Protein AF-A0A2E4QVG2-F1 (afdb_monomer_lite)

Secondary structure (DSSP, 8-state):
-EE-TT--EE-HHHHHHHHHHHHHHHHT--SPEEEE-S-HHHHHHHHHHHHHTT--EEE-S---HHHHHHTT--GGGEEESS-SSSEE--S-S-------S---PPEEEEE--TTSSPEEEEE-HHHHHHHHHHHHHHTTTT-SEEEESS-TTSHHHHIIIIIHHHHTT-EEESSPPSSHHHHHTT--TTEEEEE-HHHHTTPPPGGG--S-TTEEEEE-SSPPPHHHHHHHHHHHSS--EEEEEETTTEEEEEE--SSTTPPBEEPTT-EEEE-TTSEEEEE-GGGS-SSPEEEEEEEEE-TTS-EEEEEESTTEEEETTEEEEHHHHHHHHHTSTTEEEEEEEEEEETTEEEEEEEEEE-HHHHHHHHHHHHHHHHHHHHHHHGGGS-TTTS-SEEEE-SS----TTS---HHHHHHHHHSPPHHHHH--SEEEE-SSEEEEEEE--TTSGGGTTS-TTS----HHHHHHHHHHHHHHHHS---S---EEEEEE-S---TT-EEEEEEEEETTTTEEEEEEEETTEEEEEEEE-

Structure (mmCIF, N/CA/C/O backbone):
data_AF-A0A2E4QVG2-F1
#
_entry.id   AF-A0A2E4QVG2-F1
#
loop_
_atom_site.group_PDB
_atom_site.id
_atom_site.type_symbol
_atom_site.label_atom_id
_atom_site.label_alt_id
_atom_site.label_comp_id
_atom_site.label_asym_id
_atom_site.label_entity_id
_atom_site.label_seq_id
_atom_site.pdbx_PDB_ins_code
_atom_site.Cartn_x
_atom_site.Cartn_y
_atom_site.Cartn_z
_atom_site.occupancy
_atom_site.B_iso_or_equiv
_atom_site.auth_seq_id
_atom_site.auth_comp_id
_atom_site.auth_asym_id
_atom_site.auth_atom_id
_atom_site.pdbx_PDB_model_num
ATOM 1 N N . MET A 1 1 ? 9.774 9.864 -21.551 1.00 88.88 1 MET A N 1
ATOM 2 C CA . MET A 1 1 ? 9.667 11.311 -21.235 1.00 88.88 1 MET A CA 1
ATOM 3 C C . MET A 1 1 ? 8.703 11.429 -20.077 1.00 88.88 1 MET A C 1
ATOM 5 O O . MET A 1 1 ? 7.732 10.680 -20.082 1.00 88.88 1 MET A O 1
ATOM 9 N N . PHE A 1 2 ? 8.990 12.274 -19.090 1.00 97.06 2 PHE A N 1
ATOM 10 C CA . PHE A 1 2 ? 8.072 12.467 -17.965 1.00 97.06 2 PHE A CA 1
ATOM 11 C C . PHE A 1 2 ? 7.276 13.758 -18.144 1.00 97.06 2 PHE A C 1
ATOM 13 O O . PHE A 1 2 ? 7.758 14.671 -18.813 1.00 97.06 2 PHE A O 1
ATOM 20 N N . LEU A 1 3 ? 6.077 13.817 -17.574 1.00 96.19 3 LEU A N 1
ATOM 21 C CA . LEU A 1 3 ? 5.255 15.025 -17.511 1.00 96.19 3 LEU A CA 1
ATOM 22 C C . LEU A 1 3 ? 5.245 15.542 -16.070 1.00 96.19 3 LEU A C 1
ATOM 24 O O . LEU A 1 3 ? 5.004 14.765 -15.142 1.00 96.19 3 LEU A O 1
ATOM 28 N N . SER A 1 4 ? 5.547 16.827 -15.879 1.00 92.75 4 SER A N 1
ATOM 29 C CA . SER A 1 4 ? 5.431 17.490 -14.575 1.00 92.75 4 SER A CA 1
ATOM 30 C C . SER A 1 4 ? 3.961 17.642 -14.155 1.00 92.75 4 SER A C 1
ATOM 32 O O . SER A 1 4 ? 3.047 17.400 -14.942 1.00 92.75 4 SER A O 1
ATOM 34 N N . GLU A 1 5 ? 3.704 18.114 -12.929 1.00 85.00 5 GLU A N 1
ATOM 35 C CA . GLU A 1 5 ? 2.340 18.477 -12.499 1.00 85.00 5 GLU A CA 1
ATOM 36 C C . GLU A 1 5 ? 1.705 19.557 -13.389 1.00 85.00 5 GLU A C 1
ATOM 38 O O . GLU A 1 5 ? 0.498 19.544 -13.615 1.00 85.00 5 GLU A O 1
ATOM 43 N N . SER A 1 6 ? 2.523 20.464 -13.932 1.00 86.19 6 SER A N 1
ATOM 44 C CA . SER A 1 6 ? 2.120 21.492 -14.897 1.00 86.19 6 SER A CA 1
ATOM 45 C C . SER A 1 6 ? 2.011 20.979 -16.340 1.00 86.19 6 SER A C 1
ATOM 47 O O . SER A 1 6 ? 1.779 21.778 -17.241 1.00 86.19 6 SER A O 1
ATOM 49 N N . GLN A 1 7 ? 2.138 19.663 -16.564 1.00 86.31 7 GLN A N 1
ATOM 50 C CA . GLN A 1 7 ? 2.117 19.008 -17.881 1.00 86.31 7 GLN A CA 1
ATOM 51 C C . GLN A 1 7 ? 3.273 19.424 -18.809 1.00 86.31 7 GLN A C 1
ATOM 53 O O . GLN A 1 7 ? 3.227 19.209 -20.021 1.00 86.31 7 GLN A O 1
ATOM 58 N N . ASP A 1 8 ? 4.350 19.968 -18.239 1.00 92.06 8 ASP A N 1
ATOM 59 C CA . ASP A 1 8 ? 5.566 20.287 -18.978 1.00 92.06 8 ASP A CA 1
ATOM 60 C C . ASP A 1 8 ? 6.417 19.030 -19.185 1.00 92.06 8 ASP A C 1
ATOM 62 O O . ASP A 1 8 ? 6.540 18.162 -18.314 1.00 92.06 8 ASP A O 1
ATOM 66 N N . ALA A 1 9 ? 7.050 18.940 -20.353 1.00 95.38 9 ALA A N 1
ATOM 67 C CA . ALA A 1 9 ? 7.892 17.809 -20.705 1.00 95.38 9 ALA A CA 1
ATOM 68 C C . ALA A 1 9 ? 9.241 17.844 -19.967 1.00 95.38 9 ALA A C 1
ATOM 70 O O . ALA A 1 9 ? 10.084 18.708 -20.211 1.00 95.38 9 ALA A O 1
ATOM 71 N N . ILE A 1 10 ? 9.505 16.823 -19.153 1.00 96.88 10 ILE A N 1
ATOM 72 C CA . ILE A 1 10 ? 10.823 16.544 -18.581 1.00 96.88 10 ILE A CA 1
ATOM 73 C C . ILE A 1 10 ? 11.570 15.601 -19.528 1.00 96.88 10 ILE A C 1
ATOM 75 O O . ILE A 1 10 ? 11.258 14.409 -19.678 1.00 96.88 10 ILE A O 1
ATOM 79 N N . THR A 1 11 ? 12.570 16.158 -20.207 1.00 95.06 11 THR A N 1
ATOM 80 C CA . THR A 1 11 ? 13.291 15.471 -21.283 1.00 95.06 11 THR A CA 1
ATOM 81 C C . THR A 1 11 ? 14.444 14.610 -20.764 1.00 95.06 11 THR A C 1
ATOM 83 O O . THR A 1 11 ? 15.005 14.837 -19.692 1.00 95.06 11 THR A O 1
ATOM 86 N N . ALA A 1 12 ? 14.882 13.643 -21.575 1.00 92.44 12 ALA A N 1
ATOM 87 C CA . ALA A 1 12 ? 16.068 12.843 -21.264 1.00 92.44 12 ALA A CA 1
ATOM 88 C C . ALA A 1 12 ? 17.353 13.692 -21.151 1.00 92.44 12 ALA A C 1
ATOM 90 O O . ALA A 1 12 ? 18.283 13.299 -20.450 1.00 92.44 12 ALA A O 1
ATOM 91 N N . ALA A 1 13 ? 17.415 14.849 -21.824 1.00 93.06 13 ALA A N 1
ATOM 92 C CA . ALA A 1 13 ? 18.533 15.783 -21.701 1.00 93.06 13 ALA A CA 1
ATOM 93 C C . ALA A 1 13 ? 18.581 16.421 -20.304 1.00 93.06 13 ALA A C 1
ATOM 95 O O . ALA A 1 13 ? 19.642 16.437 -19.688 1.00 93.06 13 ALA A O 1
ATOM 96 N N . MET A 1 14 ? 17.430 16.844 -19.768 1.00 95.56 14 MET A N 1
ATOM 97 C CA . MET A 1 14 ? 17.328 17.385 -18.405 1.00 95.56 14 MET A CA 1
ATOM 98 C C . MET A 1 14 ? 17.740 16.348 -17.356 1.00 95.56 14 MET A C 1
ATOM 100 O O . MET A 1 14 ? 18.519 16.656 -16.458 1.00 95.56 14 MET A O 1
ATOM 104 N N . ILE A 1 15 ? 17.279 15.100 -17.509 1.00 95.62 15 ILE A N 1
ATOM 105 C CA . ILE A 1 15 ? 17.630 13.985 -16.613 1.00 95.62 15 ILE A CA 1
ATOM 106 C C . ILE A 1 15 ? 19.141 13.713 -16.642 1.00 95.62 15 ILE A C 1
ATOM 108 O O . ILE A 1 15 ? 19.774 13.628 -15.590 1.00 95.62 15 ILE A O 1
ATOM 112 N N . ARG A 1 16 ? 19.747 13.627 -17.836 1.00 94.38 16 ARG A N 1
ATOM 113 C CA . ARG A 1 16 ? 21.203 13.447 -17.981 1.00 94.38 16 ARG A CA 1
ATOM 114 C C . ARG A 1 16 ? 21.994 14.615 -17.399 1.00 94.38 16 ARG A C 1
ATOM 116 O O . ARG A 1 16 ? 23.023 14.388 -16.771 1.00 94.38 16 ARG A O 1
ATOM 123 N N . SER A 1 17 ? 21.509 15.841 -17.568 1.00 95.81 17 SER A N 1
ATOM 124 C CA . SER A 1 17 ? 22.157 17.024 -17.006 1.00 95.81 17 SER A CA 1
ATOM 125 C C . SER A 1 17 ? 22.098 17.043 -15.477 1.00 95.81 17 SER A C 1
ATOM 127 O O . SER A 1 17 ? 23.098 17.350 -14.831 1.00 95.81 17 SER A O 1
ATOM 129 N N . ALA A 1 18 ? 20.966 16.659 -14.879 1.00 96.56 18 ALA A N 1
ATOM 130 C CA . ALA A 1 18 ? 20.853 16.502 -13.429 1.00 96.56 18 ALA A CA 1
ATOM 131 C C . ALA A 1 18 ? 21.803 15.410 -12.900 1.00 96.56 18 ALA A C 1
ATOM 133 O O . ALA A 1 18 ? 22.504 15.637 -11.915 1.00 96.56 18 ALA A O 1
ATOM 134 N N . ALA A 1 19 ? 21.910 14.275 -13.599 1.00 95.56 19 ALA A N 1
ATOM 135 C CA . ALA A 1 19 ? 22.857 13.210 -13.260 1.00 95.56 19 ALA A CA 1
ATOM 136 C C . ALA A 1 19 ? 24.318 13.697 -13.299 1.00 95.56 19 ALA A C 1
ATOM 138 O O . ALA A 1 19 ? 25.074 13.483 -12.355 1.00 95.56 19 ALA A O 1
ATOM 139 N N . ALA A 1 20 ? 24.696 14.423 -14.357 1.00 95.00 20 ALA A N 1
ATOM 140 C CA . ALA A 1 20 ? 26.032 14.999 -14.536 1.00 95.00 20 ALA A CA 1
ATOM 141 C C . ALA A 1 20 ? 26.414 16.020 -13.447 1.00 95.00 20 ALA A C 1
ATOM 143 O O . ALA A 1 20 ? 27.595 16.269 -13.197 1.00 95.00 20 ALA A O 1
ATOM 144 N N . ARG A 1 21 ? 25.418 16.674 -12.837 1.00 94.56 21 ARG A N 1
ATOM 145 C CA . ARG A 1 21 ? 25.629 17.598 -11.717 1.00 94.56 21 ARG A CA 1
ATOM 146 C C . ARG A 1 21 ? 25.816 16.867 -10.394 1.00 94.56 21 ARG A C 1
ATOM 148 O O . ARG A 1 21 ? 26.653 17.310 -9.624 1.00 94.56 21 ARG A O 1
ATOM 155 N N . LEU A 1 22 ? 25.090 15.771 -10.171 1.00 93.38 22 LEU A N 1
ATOM 156 C CA . LEU A 1 22 ? 25.204 14.959 -8.957 1.00 93.38 22 LEU A CA 1
ATOM 157 C C . LEU A 1 22 ? 26.510 14.154 -8.906 1.00 93.38 22 LEU A C 1
ATOM 159 O O . LEU A 1 22 ? 27.067 13.957 -7.831 1.00 93.38 22 LEU A O 1
ATOM 163 N N . LEU A 1 23 ? 26.989 13.677 -10.059 1.00 92.50 23 LEU A N 1
ATOM 164 C CA . LEU A 1 23 ? 28.093 12.719 -10.145 1.00 92.50 23 LEU A CA 1
ATOM 165 C C . LEU A 1 23 ? 29.357 13.112 -9.338 1.00 92.50 23 LEU A C 1
ATOM 167 O O . LEU A 1 23 ? 29.797 12.291 -8.531 1.00 92.50 23 LEU A O 1
ATOM 171 N N . PRO A 1 24 ? 29.898 14.347 -9.431 1.00 90.44 24 PRO A N 1
ATOM 172 C CA . PRO A 1 24 ? 31.103 14.728 -8.684 1.00 90.44 24 PRO A CA 1
ATOM 173 C C . PRO A 1 24 ? 30.949 14.641 -7.157 1.00 90.44 24 PRO A C 1
ATOM 175 O O . PRO A 1 24 ? 31.925 14.385 -6.450 1.00 90.44 24 PRO A O 1
ATOM 178 N N . ASP A 1 25 ? 29.729 14.832 -6.646 1.00 87.50 25 ASP A N 1
ATOM 179 C CA . ASP A 1 25 ? 29.447 14.841 -5.208 1.00 87.50 25 ASP A CA 1
ATOM 180 C C . ASP A 1 25 ? 29.377 13.418 -4.627 1.00 87.50 25 ASP A C 1
ATOM 182 O O . ASP A 1 25 ? 29.633 13.204 -3.438 1.00 87.50 25 ASP A O 1
ATOM 186 N N . ILE A 1 26 ? 29.058 12.428 -5.469 1.00 88.12 26 ILE A N 1
ATOM 187 C CA . ILE A 1 26 ? 28.890 11.023 -5.073 1.00 88.12 26 ILE A CA 1
ATOM 188 C C . ILE A 1 26 ? 30.086 10.134 -5.447 1.00 88.12 26 ILE A C 1
ATOM 190 O O . ILE A 1 26 ? 30.259 9.090 -4.814 1.00 88.12 26 ILE A O 1
ATOM 194 N N . GLU A 1 27 ? 30.925 10.536 -6.409 1.00 78.69 27 GLU A N 1
ATOM 195 C CA . GLU A 1 27 ? 32.143 9.811 -6.822 1.00 78.69 27 GLU A CA 1
ATOM 196 C C . GLU A 1 27 ? 33.178 9.690 -5.693 1.00 78.69 27 GLU A C 1
ATOM 198 O O . GLU A 1 27 ? 33.904 8.704 -5.608 1.00 78.69 27 GLU A O 1
ATOM 203 N N . CYS A 1 28 ? 33.232 10.662 -4.779 1.00 66.94 28 CYS A N 1
ATOM 204 C CA . CYS A 1 28 ? 34.187 10.652 -3.666 1.00 66.94 28 CYS A CA 1
ATOM 205 C C . CYS A 1 28 ? 33.817 9.675 -2.527 1.00 66.94 28 CYS A C 1
ATOM 207 O O . CYS A 1 28 ? 34.554 9.575 -1.543 1.00 66.94 28 CYS A O 1
ATOM 209 N N . GLY A 1 29 ? 32.663 9.000 -2.598 1.00 66.12 29 GLY A N 1
ATOM 210 C CA . GLY A 1 29 ? 32.140 8.147 -1.528 1.00 66.12 29 GLY A CA 1
ATOM 211 C C . GLY A 1 29 ? 32.249 6.650 -1.827 1.00 66.12 29 GLY A C 1
ATOM 212 O O . GLY A 1 29 ? 31.946 6.212 -2.930 1.00 66.12 29 GLY A O 1
ATOM 213 N N . ALA A 1 30 ? 32.615 5.850 -0.821 1.00 71.88 30 ALA A N 1
ATOM 214 C CA . ALA A 1 30 ? 32.569 4.388 -0.894 1.00 71.88 30 ALA A CA 1
ATOM 215 C C . ALA A 1 30 ? 31.212 3.843 -0.404 1.00 71.88 30 ALA A C 1
ATOM 217 O O . ALA A 1 30 ? 30.642 4.365 0.554 1.00 71.88 30 ALA A O 1
ATOM 218 N N . GLY A 1 31 ? 30.735 2.754 -1.013 1.00 87.31 31 GLY A N 1
ATOM 219 C CA . GLY A 1 31 ? 29.554 2.008 -0.563 1.00 87.31 31 GLY A CA 1
ATOM 220 C C . GLY A 1 31 ? 28.246 2.393 -1.259 1.00 87.31 31 GLY A C 1
ATOM 221 O O . GLY A 1 31 ? 28.239 2.949 -2.353 1.00 87.31 31 GLY A O 1
ATOM 222 N N . GLU A 1 32 ? 27.122 2.073 -0.629 1.00 92.81 32 GLU A N 1
ATOM 223 C CA . GLU A 1 32 ? 25.780 2.266 -1.192 1.00 92.81 32 GLU A CA 1
ATOM 224 C C . GLU A 1 32 ? 25.377 3.746 -1.255 1.00 92.81 32 GLU A C 1
ATOM 226 O O . GLU A 1 32 ? 25.817 4.555 -0.436 1.00 92.81 32 GLU A O 1
ATOM 231 N N . LEU A 1 33 ? 24.527 4.099 -2.219 1.00 94.69 33 LEU A N 1
ATOM 232 C CA . LEU A 1 33 ? 23.813 5.374 -2.261 1.00 94.69 33 LEU A CA 1
ATOM 233 C C . LEU A 1 33 ? 22.369 5.153 -1.838 1.00 94.69 33 LEU A C 1
ATOM 235 O O . LEU A 1 33 ? 21.688 4.295 -2.381 1.00 94.69 33 LEU A O 1
ATOM 239 N N . TYR A 1 34 ? 21.881 5.948 -0.899 1.00 93.38 34 TYR A N 1
ATOM 240 C CA . TYR A 1 34 ? 20.520 5.868 -0.390 1.00 93.38 34 TYR A CA 1
ATOM 241 C C . TYR A 1 34 ? 19.687 6.973 -1.016 1.00 93.38 34 TYR A C 1
ATOM 243 O O . TYR A 1 34 ? 20.049 8.144 -0.930 1.00 93.38 34 TYR A O 1
ATOM 251 N N . ILE A 1 35 ? 18.556 6.623 -1.619 1.00 94.69 35 ILE A N 1
ATOM 252 C CA . ILE A 1 35 ? 17.740 7.581 -2.356 1.00 94.69 35 ILE A CA 1
ATOM 253 C C . ILE A 1 35 ? 16.306 7.630 -1.857 1.00 94.69 35 ILE A C 1
ATOM 255 O O . ILE A 1 35 ? 15.655 6.605 -1.651 1.00 94.69 35 ILE A O 1
ATOM 259 N N . PHE A 1 36 ? 15.794 8.850 -1.735 1.00 90.56 36 PHE A N 1
ATOM 260 C CA . PHE A 1 36 ? 14.367 9.115 -1.661 1.00 90.56 36 PHE A CA 1
ATOM 261 C C . PHE A 1 36 ? 14.035 10.342 -2.507 1.00 90.56 36 PHE A C 1
ATOM 263 O O . PHE A 1 36 ? 14.354 11.462 -2.108 1.00 90.56 36 PHE A O 1
ATOM 270 N N . THR A 1 37 ? 13.368 10.139 -3.645 1.00 94.50 37 THR A N 1
ATOM 271 C CA . THR A 1 37 ? 12.838 11.241 -4.458 1.00 94.50 37 THR A CA 1
ATOM 272 C C . THR A 1 37 ? 11.327 11.165 -4.609 1.00 94.50 37 THR A C 1
ATOM 274 O O . THR A 1 37 ? 10.760 10.074 -4.666 1.00 94.50 37 THR A O 1
ATOM 277 N N . ARG A 1 38 ? 10.651 12.307 -4.720 1.00 91.19 38 ARG A N 1
ATOM 278 C CA . ARG A 1 38 ? 9.254 12.347 -5.171 1.00 91.19 38 ARG A CA 1
ATOM 279 C C . ARG A 1 38 ? 9.163 12.260 -6.691 1.00 91.19 38 ARG A C 1
ATOM 281 O O . ARG A 1 38 ? 8.303 11.539 -7.191 1.00 91.19 38 ARG A O 1
ATOM 288 N N . SER A 1 39 ? 10.075 12.925 -7.395 1.00 96.44 39 SER A N 1
ATOM 289 C CA . SER A 1 39 ? 10.205 12.875 -8.851 1.00 96.44 39 SER A CA 1
ATOM 290 C C . SER A 1 39 ? 10.789 11.539 -9.312 1.00 96.44 39 SER A C 1
ATOM 292 O O . SER A 1 39 ? 11.883 11.129 -8.896 1.00 96.44 39 SER A O 1
ATOM 294 N N . ALA A 1 40 ? 10.060 10.856 -10.195 1.00 96.81 40 ALA A N 1
ATOM 295 C CA . ALA A 1 40 ? 10.527 9.655 -10.876 1.00 96.81 40 ALA A CA 1
ATOM 296 C C . ALA A 1 40 ? 11.643 9.982 -11.888 1.00 96.81 40 ALA A C 1
ATOM 298 O O . ALA A 1 40 ? 12.583 9.207 -12.068 1.00 96.81 40 ALA A O 1
ATOM 299 N N . ALA A 1 41 ? 11.593 11.159 -12.508 1.00 97.69 41 ALA A N 1
ATOM 300 C CA . ALA A 1 41 ? 12.613 11.647 -13.421 1.00 97.69 41 ALA A CA 1
ATOM 301 C C . ALA A 1 41 ? 13.925 11.998 -12.698 1.00 97.69 41 ALA A C 1
ATOM 303 O O . ALA A 1 41 ? 15.003 11.677 -13.206 1.00 97.69 41 ALA A O 1
ATOM 304 N N . LEU A 1 42 ? 13.869 12.585 -11.495 1.00 97.50 42 LEU A N 1
ATOM 305 C CA . LEU A 1 42 ? 15.068 12.784 -10.670 1.00 97.50 42 LEU A CA 1
ATOM 306 C C . LEU A 1 42 ? 15.587 11.461 -10.090 1.00 97.50 42 LEU A C 1
ATOM 308 O O . LEU A 1 42 ? 16.799 11.288 -9.993 1.00 97.50 42 LEU A O 1
ATOM 312 N N . PHE A 1 43 ? 14.722 10.478 -9.811 1.00 97.00 43 PHE A N 1
ATOM 313 C CA . PHE A 1 43 ? 15.189 9.112 -9.540 1.00 97.00 43 PHE A CA 1
ATOM 314 C C . PHE A 1 43 ? 16.030 8.569 -10.706 1.00 97.00 43 PHE A C 1
ATOM 316 O O . PHE A 1 43 ? 17.130 8.070 -10.475 1.00 97.00 43 PHE A O 1
ATOM 323 N N . CYS A 1 44 ? 15.575 8.730 -11.956 1.00 96.56 44 CYS A N 1
ATOM 324 C CA . CYS A 1 44 ? 16.360 8.334 -13.129 1.00 96.56 44 CYS A CA 1
ATOM 325 C C . CYS A 1 44 ? 17.714 9.054 -13.175 1.00 96.56 44 CYS A C 1
ATOM 327 O O . CYS A 1 44 ? 18.726 8.425 -13.466 1.00 96.56 44 CYS A O 1
ATOM 329 N N . ALA A 1 45 ? 17.762 10.353 -12.862 1.00 96.25 45 ALA A N 1
ATOM 330 C CA . ALA A 1 45 ? 19.016 11.105 -12.834 1.00 96.25 45 ALA A CA 1
ATOM 331 C C . ALA A 1 45 ? 19.998 10.540 -11.794 1.00 96.25 45 ALA A C 1
ATOM 333 O O . ALA A 1 45 ? 21.166 10.302 -12.103 1.00 96.25 45 ALA A O 1
ATOM 334 N N . ALA A 1 46 ? 19.517 10.261 -10.583 1.00 95.75 46 ALA A N 1
ATOM 335 C CA . ALA A 1 46 ? 20.332 9.653 -9.542 1.00 95.75 46 ALA A CA 1
ATOM 336 C C . ALA A 1 46 ? 20.794 8.2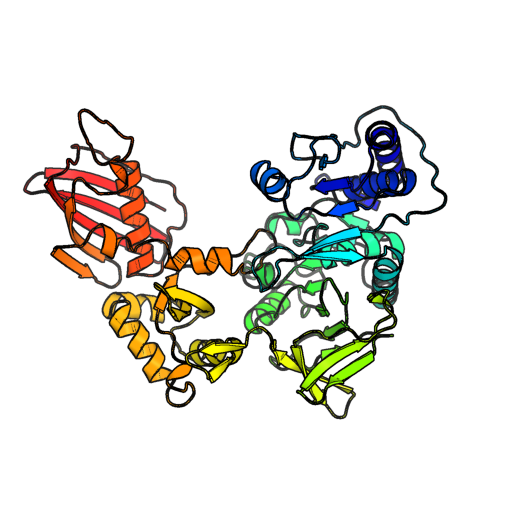39 -9.905 1.00 95.75 46 ALA A C 1
ATOM 338 O O . ALA A 1 46 ? 21.930 7.881 -9.622 1.00 95.75 46 ALA A O 1
ATOM 339 N N . TYR A 1 47 ? 19.947 7.453 -10.568 1.00 95.62 47 TYR A N 1
ATOM 340 C CA . TYR A 1 47 ? 20.297 6.119 -11.040 1.00 95.62 47 TYR A CA 1
ATOM 341 C C . TYR A 1 47 ? 21.396 6.133 -12.112 1.00 95.62 47 TYR A C 1
ATOM 343 O O . TYR A 1 47 ? 22.332 5.335 -12.042 1.00 95.62 47 TYR A O 1
ATOM 351 N N . LEU A 1 48 ? 21.346 7.078 -13.057 1.00 95.19 48 LEU A N 1
ATOM 352 C CA . LEU A 1 48 ? 22.415 7.266 -14.044 1.00 95.19 48 LEU A CA 1
ATOM 353 C C . LEU A 1 48 ? 23.728 7.691 -13.374 1.00 95.19 48 LEU A C 1
ATOM 355 O O . LEU A 1 48 ? 24.787 7.182 -13.729 1.00 95.19 48 LEU A O 1
ATOM 359 N N . ALA A 1 49 ? 23.662 8.594 -12.392 1.00 94.12 49 ALA A N 1
ATOM 360 C CA . ALA A 1 49 ? 24.837 9.038 -11.647 1.00 94.12 49 ALA A CA 1
ATOM 361 C C . ALA A 1 49 ? 25.426 7.904 -10.783 1.00 94.12 49 ALA A C 1
ATOM 363 O O . ALA A 1 49 ? 26.635 7.699 -10.779 1.00 94.12 49 ALA A O 1
ATOM 364 N N . ALA A 1 50 ? 24.581 7.118 -10.112 1.00 93.81 50 ALA A N 1
ATOM 365 C CA . ALA A 1 50 ? 24.993 5.943 -9.345 1.00 93.81 50 ALA A CA 1
ATOM 366 C C . ALA A 1 50 ? 25.635 4.870 -10.236 1.00 93.81 50 ALA A C 1
ATOM 368 O O . ALA A 1 50 ? 26.643 4.287 -9.853 1.00 93.81 50 ALA A O 1
ATOM 369 N N . SER A 1 51 ? 25.098 4.665 -11.444 1.00 92.81 51 SER A N 1
ATOM 370 C CA . SER A 1 51 ? 25.681 3.757 -12.441 1.00 92.81 51 SER A CA 1
ATOM 371 C C . SER A 1 51 ? 27.043 4.240 -12.932 1.00 92.81 51 SER A C 1
ATOM 373 O O . SER A 1 51 ? 27.972 3.447 -13.008 1.00 92.81 51 SER A O 1
ATOM 375 N N . ALA A 1 52 ? 27.192 5.539 -13.208 1.00 92.00 52 ALA A N 1
ATOM 376 C CA . ALA A 1 52 ? 28.481 6.119 -13.588 1.00 92.00 52 ALA A CA 1
ATOM 377 C C . ALA A 1 52 ? 29.532 6.013 -12.468 1.00 92.00 52 ALA A C 1
ATOM 379 O O . ALA A 1 52 ? 30.715 5.856 -12.754 1.00 92.00 52 ALA A O 1
ATOM 380 N N . ALA A 1 53 ? 29.097 6.073 -11.207 1.00 90.69 53 ALA A N 1
ATOM 381 C CA . ALA A 1 53 ? 29.954 5.925 -10.034 1.00 90.69 53 ALA A CA 1
ATOM 382 C C . ALA A 1 53 ? 30.175 4.460 -9.596 1.00 90.69 53 ALA A C 1
ATOM 384 O O . ALA A 1 53 ? 30.886 4.242 -8.618 1.00 90.69 53 ALA A O 1
ATOM 385 N N . ASP A 1 54 ? 29.557 3.478 -10.265 1.00 89.69 54 ASP A N 1
ATOM 386 C CA . ASP A 1 54 ? 29.553 2.054 -9.883 1.00 89.69 54 ASP A CA 1
ATOM 387 C C . ASP A 1 54 ? 29.119 1.811 -8.419 1.00 89.69 54 ASP A C 1
ATOM 389 O O . ASP A 1 54 ? 29.737 1.073 -7.648 1.00 89.69 54 ASP A O 1
ATOM 393 N N . ARG A 1 55 ? 28.045 2.491 -7.994 1.00 91.50 55 ARG A N 1
ATOM 394 C CA . ARG A 1 55 ? 27.503 2.399 -6.628 1.00 91.50 55 ARG A CA 1
ATOM 395 C C . ARG A 1 55 ? 26.092 1.804 -6.638 1.00 91.50 55 ARG A C 1
ATOM 397 O O . ARG A 1 55 ? 25.226 2.341 -7.330 1.00 91.50 55 ARG A O 1
ATOM 404 N N . PRO A 1 56 ? 25.803 0.764 -5.828 1.00 93.81 56 PRO A N 1
ATOM 405 C CA . PRO A 1 56 ? 24.440 0.276 -5.646 1.00 93.81 56 PRO A CA 1
ATOM 406 C C . PRO A 1 56 ? 23.517 1.380 -5.128 1.00 93.81 56 PRO A C 1
ATOM 408 O O . PRO A 1 56 ? 23.891 2.146 -4.233 1.00 93.81 56 PRO A O 1
ATOM 411 N N . LEU A 1 57 ? 22.299 1.429 -5.660 1.00 95.44 57 LEU A N 1
ATOM 412 C CA . LEU A 1 57 ? 21.291 2.416 -5.307 1.00 95.44 57 LEU A CA 1
ATOM 413 C C . LEU A 1 57 ? 20.205 1.778 -4.438 1.00 95.44 57 LEU A C 1
ATOM 415 O O . LEU A 1 57 ? 19.442 0.918 -4.875 1.00 95.44 57 LEU A O 1
ATOM 419 N N . VAL A 1 58 ? 20.117 2.228 -3.194 1.00 93.38 58 VAL A N 1
ATOM 420 C CA . VAL A 1 58 ? 19.183 1.757 -2.177 1.00 93.38 58 VAL A CA 1
ATOM 421 C C . VAL A 1 58 ? 17.958 2.661 -2.137 1.00 93.38 58 VAL A C 1
ATOM 423 O O 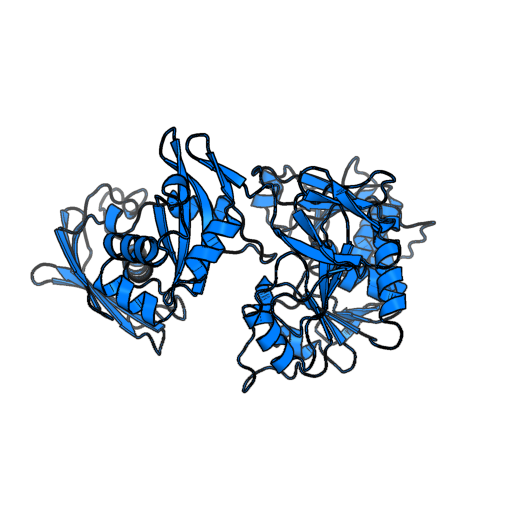. VAL A 1 58 ? 18.026 3.813 -1.709 1.00 93.38 58 VAL A O 1
ATOM 426 N N . LEU A 1 59 ? 16.811 2.126 -2.550 1.00 90.00 59 LEU A N 1
ATOM 427 C CA . LEU A 1 59 ? 15.543 2.842 -2.599 1.00 90.00 59 LEU A CA 1
ATOM 428 C C . LEU A 1 59 ? 14.906 2.848 -1.210 1.00 90.00 59 LEU A C 1
ATOM 430 O O . LEU A 1 59 ? 14.375 1.836 -0.742 1.00 90.00 59 LEU A O 1
ATOM 434 N N . LEU A 1 60 ? 14.936 4.004 -0.551 1.00 83.69 60 LEU A N 1
ATOM 435 C CA . LEU A 1 60 ? 14.286 4.182 0.739 1.00 83.69 60 LEU A CA 1
ATOM 436 C C . LEU A 1 60 ? 12.769 4.334 0.546 1.00 83.69 60 LEU A C 1
ATOM 438 O O . LEU A 1 60 ? 12.338 5.108 -0.307 1.00 83.69 60 LEU A O 1
ATOM 442 N N . PRO A 1 61 ? 11.931 3.663 1.356 1.00 70.06 61 PRO A N 1
ATOM 443 C CA . PRO A 1 61 ? 10.476 3.810 1.281 1.00 70.06 61 PRO A CA 1
ATOM 444 C C . PRO A 1 61 ? 9.989 5.176 1.787 1.00 70.06 61 PRO A C 1
ATOM 446 O O . PRO A 1 61 ? 8.887 5.599 1.444 1.00 70.06 61 PRO A O 1
ATOM 449 N N . GLN A 1 62 ? 10.795 5.854 2.608 1.00 73.25 62 GLN A N 1
ATOM 450 C CA . GLN A 1 62 ? 10.558 7.207 3.099 1.00 73.25 62 GLN A CA 1
ATOM 451 C C . GLN A 1 62 ? 11.883 7.929 3.349 1.00 73.25 62 GLN A C 1
ATOM 453 O O . GLN A 1 62 ? 12.898 7.297 3.641 1.00 73.25 62 GLN A O 1
ATOM 458 N N . GLY A 1 63 ? 11.855 9.257 3.263 1.00 69.81 63 GLY A N 1
ATOM 459 C CA . GLY A 1 63 ? 13.038 10.093 3.422 1.00 69.81 63 GLY A CA 1
ATOM 460 C C . GLY A 1 63 ? 13.219 10.718 4.803 1.00 69.81 63 GLY A C 1
ATOM 461 O O . GLY A 1 63 ? 14.160 11.480 4.943 1.00 69.81 63 GLY A O 1
ATOM 462 N N . SER A 1 64 ? 12.367 10.470 5.804 1.00 73.44 64 SER A N 1
ATOM 463 C CA . SER A 1 64 ? 12.410 11.212 7.079 1.00 73.44 64 SER A CA 1
ATOM 464 C C . SER A 1 64 ? 13.723 11.026 7.855 1.00 73.44 64 SER A C 1
ATOM 466 O O . SER A 1 64 ? 14.352 9.967 7.807 1.00 73.44 64 SER A O 1
ATOM 468 N N . ALA A 1 65 ? 14.135 12.053 8.607 1.00 76.06 65 ALA A N 1
ATOM 469 C CA . ALA A 1 65 ? 15.369 12.015 9.397 1.00 76.06 65 ALA A CA 1
ATOM 470 C C . ALA A 1 65 ? 15.389 10.859 10.416 1.00 76.06 65 ALA A C 1
ATOM 472 O O . ALA A 1 65 ? 16.401 10.166 10.520 1.00 76.06 65 ALA A O 1
ATOM 473 N N . ASP A 1 66 ? 14.265 10.606 11.092 1.00 67.31 66 ASP A N 1
ATOM 474 C CA . ASP A 1 66 ? 14.128 9.515 12.066 1.00 67.31 66 ASP A CA 1
ATOM 475 C C . ASP A 1 66 ? 14.320 8.142 11.418 1.00 67.31 66 ASP A C 1
ATOM 477 O O . ASP A 1 66 ? 15.042 7.296 11.942 1.00 67.31 66 ASP A O 1
ATOM 481 N N . PHE A 1 67 ? 13.728 7.929 10.240 1.00 67.44 67 PHE A N 1
ATOM 482 C CA . PHE A 1 67 ? 13.879 6.672 9.515 1.00 67.44 67 PHE A CA 1
ATOM 483 C C . PHE A 1 67 ? 15.313 6.465 9.034 1.00 67.44 67 PHE A C 1
ATOM 485 O O . PHE A 1 67 ? 15.863 5.375 9.164 1.00 67.44 67 PHE A O 1
ATOM 492 N N . ARG A 1 68 ? 15.951 7.518 8.512 1.00 82.44 68 ARG A N 1
ATOM 493 C CA . ARG A 1 68 ? 17.362 7.465 8.110 1.00 82.44 68 ARG A CA 1
ATOM 494 C C . ARG A 1 68 ? 18.268 7.136 9.295 1.00 82.44 68 ARG A C 1
ATOM 496 O O . ARG A 1 68 ? 19.187 6.338 9.133 1.00 82.44 68 ARG A O 1
ATOM 503 N N . ALA A 1 69 ? 17.992 7.696 10.473 1.00 76.69 69 ALA A N 1
ATOM 504 C 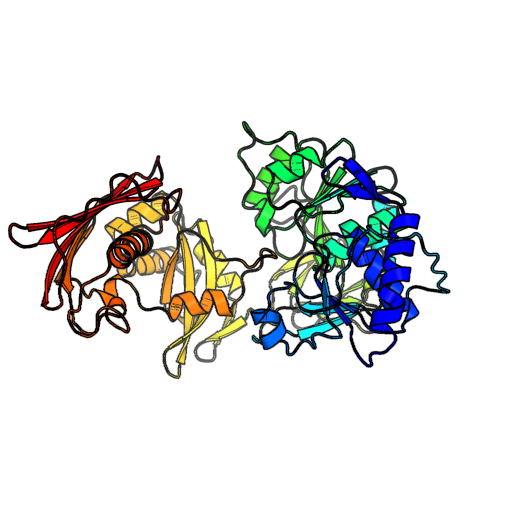CA . ALA A 1 69 ? 18.717 7.370 11.697 1.00 76.69 69 ALA A CA 1
ATOM 505 C C . ALA A 1 69 ? 18.497 5.905 12.120 1.00 76.69 69 ALA A C 1
ATOM 507 O O . ALA A 1 69 ? 19.468 5.216 12.420 1.00 76.69 69 ALA A O 1
ATOM 508 N N . GLU A 1 70 ? 17.258 5.398 12.069 1.00 69.19 70 GLU A N 1
ATOM 509 C CA . GLU A 1 70 ? 16.936 3.987 12.359 1.00 69.19 70 GLU A CA 1
ATOM 510 C C . GLU A 1 70 ? 17.670 3.022 11.412 1.00 69.19 70 GLU A C 1
ATOM 512 O O . GLU A 1 70 ? 18.142 1.969 11.838 1.00 69.19 70 GLU A O 1
ATOM 517 N N . GLN A 1 71 ? 17.805 3.395 10.136 1.00 73.06 71 GLN A N 1
ATOM 518 C CA . GLN A 1 71 ? 18.500 2.603 9.116 1.00 73.06 71 GLN A CA 1
ATOM 519 C C . GLN A 1 71 ? 20.012 2.891 9.027 1.00 73.06 71 GLN A C 1
ATOM 521 O O . GLN A 1 71 ? 20.682 2.319 8.172 1.00 73.06 71 GLN A O 1
ATOM 526 N N . ASN A 1 72 ? 20.567 3.741 9.902 1.00 85.25 72 ASN A N 1
ATOM 527 C CA . ASN A 1 72 ? 21.978 4.160 9.900 1.00 85.25 72 ASN A CA 1
ATOM 528 C C . ASN A 1 72 ? 22.469 4.714 8.546 1.00 85.25 72 ASN A C 1
ATOM 530 O O . ASN A 1 72 ? 23.602 4.460 8.137 1.00 85.25 72 ASN A O 1
ATOM 534 N N . VAL A 1 73 ? 21.625 5.475 7.846 1.00 84.88 73 VAL A N 1
ATOM 535 C CA . VAL A 1 73 ? 21.950 6.048 6.531 1.00 84.88 73 VAL A CA 1
ATOM 536 C C . VAL A 1 73 ? 22.976 7.182 6.679 1.00 84.88 73 VAL A C 1
ATOM 538 O O . VAL A 1 73 ? 22.674 8.186 7.334 1.00 84.88 73 VAL A O 1
ATOM 541 N N . PRO A 1 74 ? 24.164 7.093 6.048 1.00 88.69 74 PRO A N 1
ATOM 542 C CA . PRO A 1 74 ? 25.156 8.165 6.089 1.00 88.69 74 PRO A CA 1
ATOM 543 C C . PRO A 1 74 ? 24.685 9.406 5.322 1.00 88.69 74 PRO A C 1
ATOM 545 O O . PRO A 1 74 ? 24.274 9.311 4.166 1.00 88.69 74 PRO A O 1
ATOM 548 N N . ALA A 1 75 ? 24.813 10.590 5.929 1.00 84.50 75 ALA A N 1
ATOM 549 C CA . ALA A 1 75 ? 24.388 11.855 5.316 1.00 84.50 75 ALA A CA 1
ATOM 550 C C . ALA A 1 75 ? 25.067 12.126 3.958 1.00 84.50 75 ALA A C 1
ATOM 552 O O . ALA A 1 75 ? 24.420 12.549 3.007 1.00 84.50 75 ALA A O 1
ATOM 553 N N . ASN A 1 76 ? 26.360 11.808 3.830 1.00 87.94 76 ASN A N 1
ATOM 554 C CA . ASN A 1 76 ? 27.133 11.970 2.590 1.00 87.94 76 ASN A CA 1
ATOM 555 C C . ASN A 1 76 ? 26.796 10.944 1.490 1.00 87.94 76 ASN A C 1
ATOM 557 O O . ASN A 1 76 ? 27.390 10.987 0.415 1.00 87.94 76 ASN A O 1
ATOM 561 N N . SER A 1 77 ? 25.900 9.997 1.766 1.00 90.62 77 SER A N 1
ATOM 562 C CA . SER A 1 77 ? 25.454 8.973 0.817 1.00 90.62 77 SER A CA 1
ATOM 563 C C . SER A 1 77 ? 23.944 9.013 0.593 1.00 90.62 77 SER A C 1
ATOM 565 O O . SER A 1 77 ? 23.417 8.143 -0.092 1.00 90.62 77 SER A O 1
ATOM 567 N N . PHE A 1 78 ? 23.244 10.004 1.153 1.00 93.31 78 PHE A N 1
ATOM 568 C CA . PHE A 1 78 ? 21.813 10.203 0.949 1.00 93.31 78 PHE A CA 1
ATOM 569 C C . PHE A 1 78 ? 21.557 11.199 -0.188 1.00 93.31 78 PHE A C 1
ATOM 571 O O . PHE A 1 78 ? 22.211 12.236 -0.248 1.00 93.31 78 PHE A O 1
ATOM 578 N N . VAL A 1 79 ? 20.600 10.897 -1.066 1.00 94.88 79 VAL A N 1
ATOM 579 C CA . VAL A 1 79 ? 20.190 11.730 -2.206 1.00 94.88 79 VAL A CA 1
ATOM 580 C C . VAL A 1 79 ? 18.678 11.967 -2.150 1.00 94.88 79 VAL A C 1
ATOM 582 O O . VAL A 1 79 ? 17.903 11.015 -2.006 1.00 94.88 79 VAL A O 1
ATOM 585 N N . SER A 1 80 ? 18.241 13.223 -2.282 1.00 94.38 80 SER A N 1
ATOM 586 C CA . SER A 1 80 ? 16.815 13.576 -2.277 1.00 94.38 80 SER A CA 1
ATOM 587 C C . SER A 1 80 ? 16.496 14.851 -3.060 1.00 94.38 80 SER A C 1
ATOM 589 O O . SER A 1 80 ? 17.348 15.715 -3.231 1.00 94.38 80 SER A O 1
ATOM 591 N N . ASP A 1 81 ? 15.246 14.971 -3.507 1.00 93.38 81 ASP A N 1
ATOM 592 C CA . ASP A 1 81 ? 14.627 16.177 -4.083 1.00 93.38 81 ASP A CA 1
ATOM 593 C C . ASP A 1 81 ? 13.569 16.798 -3.145 1.00 93.38 81 ASP A C 1
ATOM 595 O O . ASP A 1 81 ? 12.841 17.713 -3.527 1.00 93.38 81 ASP A O 1
ATOM 599 N N . HIS A 1 82 ? 13.427 16.251 -1.934 1.00 85.00 82 HIS A N 1
ATOM 600 C CA . HIS A 1 82 ? 12.339 16.584 -1.018 1.00 85.00 82 HIS A CA 1
ATOM 601 C C . HIS A 1 82 ? 12.819 16.815 0.417 1.00 85.00 82 HIS A C 1
ATOM 603 O O . HIS A 1 82 ? 12.338 17.723 1.089 1.00 85.00 82 HIS A O 1
ATOM 609 N N . GLU A 1 83 ? 13.758 16.000 0.903 1.00 78.00 83 GLU A N 1
ATOM 610 C CA . GLU A 1 83 ? 14.226 16.038 2.290 1.00 78.00 83 GLU A CA 1
ATOM 611 C C . GLU A 1 83 ? 15.672 16.526 2.380 1.00 78.00 83 GLU A C 1
ATOM 613 O O . GLU A 1 83 ? 16.569 15.978 1.740 1.00 78.00 83 GLU A O 1
ATOM 618 N N . ASN A 1 84 ? 15.930 17.495 3.258 1.00 75.56 84 ASN A N 1
ATOM 619 C CA . ASN A 1 84 ? 17.294 17.923 3.559 1.00 75.56 84 ASN A CA 1
ATOM 620 C C . ASN A 1 84 ? 18.027 16.877 4.423 1.00 75.56 84 ASN A C 1
ATOM 622 O O . ASN A 1 84 ? 17.434 16.190 5.266 1.00 75.56 84 ASN A O 1
ATOM 626 N N . GLY A 1 85 ? 19.347 16.777 4.242 1.00 76.56 85 GLY A N 1
ATOM 627 C CA . GLY A 1 85 ? 20.205 15.873 5.023 1.00 76.56 85 GLY A CA 1
ATOM 628 C C . GLY A 1 85 ? 21.228 15.069 4.221 1.00 76.56 85 GLY A C 1
ATOM 629 O O . GLY A 1 85 ? 21.830 14.157 4.781 1.00 76.56 85 GLY A O 1
ATOM 630 N N . GLY A 1 86 ? 21.411 15.393 2.942 1.00 86.88 86 GLY A N 1
ATOM 631 C CA . GLY A 1 86 ? 22.408 14.802 2.057 1.00 86.88 86 GLY A CA 1
ATOM 632 C C . GLY A 1 86 ? 22.542 15.621 0.776 1.00 86.88 86 GLY A C 1
ATOM 633 O O . GLY A 1 86 ? 22.385 16.843 0.807 1.00 86.88 86 GLY A O 1
ATOM 634 N N . HIS A 1 87 ? 22.800 14.948 -0.339 1.00 91.38 87 HIS A N 1
ATOM 635 C CA . HIS A 1 87 ? 22.888 15.550 -1.667 1.00 91.38 87 HIS A CA 1
ATOM 636 C C . HIS A 1 87 ? 21.503 15.937 -2.185 1.00 91.38 87 HIS A C 1
ATOM 638 O O . HIS A 1 87 ? 20.579 15.118 -2.197 1.00 91.38 87 HIS A O 1
ATOM 644 N N . TRP A 1 88 ? 21.368 17.186 -2.626 1.00 93.19 88 TRP A N 1
ATOM 645 C CA . TRP A 1 88 ? 20.123 17.714 -3.174 1.00 93.19 88 TRP A CA 1
ATOM 646 C C . TRP A 1 88 ? 20.075 17.543 -4.690 1.00 93.19 88 TRP A C 1
ATOM 648 O O . TRP A 1 88 ? 21.027 17.890 -5.389 1.00 93.19 88 TRP A O 1
ATOM 658 N N . LEU A 1 89 ? 18.952 17.050 -5.205 1.00 93.44 89 LEU A N 1
ATOM 659 C CA . LEU A 1 89 ? 18.762 16.790 -6.625 1.00 93.44 89 LEU A CA 1
ATOM 660 C C . LEU A 1 89 ? 17.691 17.714 -7.214 1.00 93.44 89 LEU A C 1
ATOM 662 O O . LEU A 1 89 ? 16.588 17.818 -6.687 1.00 93.44 89 LEU A O 1
ATOM 666 N N . THR A 1 90 ? 18.017 18.390 -8.319 1.00 94.12 90 THR A N 1
ATOM 667 C CA . THR A 1 90 ? 17.107 19.304 -9.030 1.00 94.12 90 THR A CA 1
ATOM 668 C C . THR A 1 90 ? 17.416 19.355 -10.532 1.00 94.12 90 THR A C 1
ATOM 670 O O . THR A 1 90 ? 18.540 19.079 -10.978 1.00 94.12 90 THR A O 1
ATOM 673 N N . PHE A 1 91 ? 16.415 19.737 -11.326 1.00 92.25 91 PHE A N 1
ATOM 674 C CA . PHE A 1 91 ? 16.595 20.073 -12.739 1.00 92.25 91 PHE A CA 1
ATOM 675 C C . PHE A 1 91 ? 17.270 21.430 -12.949 1.00 92.25 91 PHE A C 1
ATOM 677 O O . PHE A 1 91 ? 17.877 21.628 -14.004 1.00 92.25 91 PHE A O 1
ATOM 684 N N . ASP A 1 92 ? 17.248 22.309 -11.947 1.00 88.31 92 ASP A N 1
ATOM 685 C CA . ASP A 1 92 ? 17.882 23.621 -12.018 1.00 88.31 92 ASP A CA 1
ATOM 686 C C . ASP A 1 92 ? 19.412 23.523 -12.087 1.00 88.31 92 ASP A C 1
ATOM 688 O O . ASP A 1 92 ? 20.043 22.602 -11.559 1.00 88.31 92 ASP A O 1
ATOM 692 N N . GLY A 1 93 ? 20.022 24.522 -12.721 1.00 86.81 93 GLY A N 1
ATOM 693 C CA . GLY A 1 93 ? 21.471 24.672 -12.812 1.00 86.81 93 GLY A CA 1
ATOM 694 C C . GLY A 1 93 ? 22.003 24.563 -14.236 1.00 86.81 93 GLY A C 1
ATOM 695 O O . GLY A 1 93 ? 21.267 24.308 -15.184 1.00 86.81 93 GLY A O 1
ATOM 696 N N . ALA A 1 94 ? 23.311 24.781 -14.380 1.00 84.38 94 ALA A N 1
ATOM 697 C CA . ALA A 1 94 ? 23.969 24.781 -15.682 1.00 84.38 94 ALA A CA 1
ATOM 698 C C . ALA A 1 94 ? 23.829 23.425 -16.389 1.00 84.38 94 ALA A C 1
ATOM 700 O O . ALA A 1 94 ? 23.942 22.368 -15.752 1.00 84.38 94 ALA A O 1
ATOM 701 N N . ASP A 1 95 ? 23.626 23.476 -17.704 1.00 88.69 95 ASP A N 1
ATOM 702 C CA . ASP A 1 95 ? 23.590 22.287 -18.546 1.00 88.69 95 ASP A CA 1
ATOM 703 C C . ASP A 1 95 ? 24.942 21.574 -18.533 1.00 88.69 95 ASP A C 1
ATOM 705 O O . ASP A 1 95 ? 26.004 22.181 -18.701 1.00 88.69 95 ASP A O 1
ATOM 709 N N . ARG A 1 96 ? 24.895 20.259 -18.331 1.00 91.06 96 ARG A N 1
ATOM 710 C CA . ARG A 1 96 ? 26.055 19.371 -18.348 1.00 91.06 96 ARG A CA 1
ATOM 711 C C . ARG A 1 96 ? 25.730 18.118 -19.144 1.00 91.06 96 ARG A C 1
ATOM 713 O O . ARG A 1 96 ? 24.595 17.650 -19.166 1.00 91.06 96 ARG A O 1
ATOM 720 N N . GLN A 1 97 ? 26.743 17.561 -19.795 1.00 87.81 97 GLN A N 1
ATOM 721 C CA . GLN A 1 97 ? 26.613 16.294 -20.502 1.00 87.81 97 GLN A CA 1
ATOM 722 C C . GLN A 1 97 ? 27.200 15.169 -19.661 1.00 87.81 97 GLN A C 1
ATOM 724 O O . GLN A 1 97 ? 28.296 15.296 -19.122 1.00 87.81 97 GLN A O 1
ATOM 729 N N . LEU A 1 98 ? 26.458 14.069 -19.585 1.00 86.25 98 LEU A N 1
ATOM 730 C CA . LEU A 1 98 ? 26.924 12.801 -19.051 1.00 86.25 98 LEU A CA 1
ATOM 731 C C . LEU A 1 98 ? 26.760 11.744 -20.140 1.00 86.25 98 LEU A C 1
ATOM 733 O O . LEU A 1 98 ? 25.661 11.564 -20.675 1.00 86.25 98 LEU A O 1
ATOM 737 N N . THR A 1 99 ? 27.855 11.051 -20.431 1.00 82.31 99 THR A N 1
ATOM 738 C CA . THR A 1 99 ? 27.882 9.857 -21.275 1.00 82.31 99 THR A CA 1
ATOM 739 C C . THR A 1 99 ? 28.183 8.674 -20.372 1.00 82.31 99 THR A C 1
ATOM 741 O O . THR A 1 99 ? 29.165 8.711 -19.638 1.00 82.31 99 THR A O 1
ATOM 744 N N . ILE A 1 100 ? 27.344 7.642 -20.422 1.00 77.44 100 ILE A N 1
ATOM 745 C CA . ILE A 1 100 ? 27.562 6.381 -19.707 1.00 77.44 100 ILE A CA 1
ATOM 746 C C . ILE A 1 100 ? 27.503 5.228 -20.707 1.00 77.44 100 ILE A C 1
ATOM 748 O O . ILE A 1 100 ? 26.662 5.240 -21.607 1.00 77.44 100 ILE A O 1
ATOM 752 N N . GLU A 1 101 ? 28.388 4.245 -20.548 1.00 70.00 101 GLU A N 1
ATOM 753 C CA . GLU A 1 101 ? 28.458 3.039 -21.393 1.00 70.00 101 GLU A CA 1
ATOM 754 C C . GLU A 1 101 ? 27.532 1.907 -20.903 1.00 70.00 101 GLU A C 1
ATOM 756 O O . GLU A 1 101 ? 27.663 0.761 -21.319 1.00 70.00 101 GLU A O 1
ATOM 761 N N . GLY A 1 102 ? 26.574 2.232 -20.034 1.00 66.94 102 GLY A N 1
ATOM 762 C CA . GLY A 1 102 ? 25.626 1.295 -19.435 1.00 66.94 102 GLY A CA 1
ATOM 763 C C . GLY A 1 102 ? 25.012 1.883 -18.168 1.00 66.94 102 GLY A C 1
ATOM 764 O O . GLY A 1 102 ? 25.560 2.823 -17.590 1.00 66.94 102 GLY A O 1
ATOM 765 N N . ALA A 1 103 ? 23.858 1.362 -17.755 1.00 74.06 103 ALA A N 1
ATOM 766 C CA . ALA A 1 103 ? 23.224 1.703 -16.487 1.00 74.06 103 ALA A CA 1
ATOM 767 C C . ALA A 1 103 ? 23.006 0.404 -15.708 1.00 74.06 103 ALA A C 1
ATOM 769 O O . ALA A 1 103 ? 21.967 -0.234 -15.833 1.00 74.06 103 ALA A O 1
ATOM 770 N N . ASP A 1 104 ? 24.022 -0.007 -14.949 1.00 84.94 104 ASP A N 1
ATOM 771 C CA . ASP A 1 104 ? 24.078 -1.349 -14.354 1.00 84.94 104 ASP A CA 1
ATOM 772 C C . ASP A 1 104 ? 24.135 -1.327 -12.821 1.00 84.94 104 ASP A C 1
ATOM 774 O O . ASP A 1 104 ? 24.288 -2.378 -12.197 1.00 84.94 104 ASP A O 1
ATOM 778 N N . ALA A 1 105 ? 23.967 -0.152 -12.194 1.00 90.12 105 ALA A N 1
ATOM 779 C CA . ALA A 1 105 ? 23.933 -0.057 -10.738 1.00 90.12 105 ALA A CA 1
ATOM 780 C C . ALA A 1 105 ? 22.843 -0.968 -10.157 1.00 90.12 105 ALA A C 1
ATOM 782 O O . ALA A 1 105 ? 21.673 -0.900 -10.542 1.00 90.12 105 ALA A O 1
ATOM 783 N N . GLU A 1 106 ? 23.225 -1.809 -9.199 1.00 94.00 106 GLU A N 1
ATOM 784 C CA . GLU A 1 106 ? 22.293 -2.686 -8.499 1.00 94.00 106 GLU A CA 1
ATOM 785 C C . GLU A 1 106 ? 21.239 -1.860 -7.749 1.00 94.00 106 GLU A C 1
ATOM 787 O O . GLU A 1 106 ? 21.556 -0.870 -7.088 1.00 94.00 106 GLU A O 1
ATOM 792 N N . LEU A 1 107 ? 19.978 -2.283 -7.829 1.00 94.88 107 LEU A N 1
ATOM 793 C CA . LEU A 1 107 ? 18.867 -1.652 -7.128 1.00 94.88 107 LEU A CA 1
ATOM 794 C C . LEU A 1 107 ? 18.548 -2.454 -5.870 1.00 94.88 107 LEU A C 1
ATOM 796 O O . LEU A 1 107 ? 18.268 -3.654 -5.929 1.00 94.88 107 LEU A O 1
ATOM 800 N N . VAL A 1 108 ? 18.568 -1.790 -4.720 1.00 92.50 108 VAL A N 1
ATOM 801 C CA . VAL A 1 108 ? 18.319 -2.416 -3.422 1.00 92.50 108 VAL A CA 1
ATOM 802 C C . VAL A 1 108 ? 17.006 -1.895 -2.856 1.00 92.50 108 VAL A C 1
ATOM 804 O O . VAL A 1 108 ? 16.840 -0.701 -2.622 1.00 92.50 108 VAL A O 1
ATOM 807 N N . PHE A 1 109 ? 16.063 -2.797 -2.611 1.00 84.00 109 PHE A N 1
ATOM 808 C CA . PHE A 1 109 ? 14.741 -2.475 -2.082 1.00 84.00 109 PHE A CA 1
ATOM 809 C C . PHE A 1 109 ? 14.635 -2.862 -0.614 1.00 84.00 109 PHE A C 1
ATOM 811 O O . PHE A 1 109 ? 15.053 -3.952 -0.227 1.00 84.00 109 PHE A O 1
ATOM 818 N N . PHE A 1 110 ? 13.977 -2.032 0.192 1.00 69.75 110 PHE A N 1
ATOM 819 C CA . PHE A 1 110 ? 13.537 -2.440 1.524 1.00 69.75 110 PHE A CA 1
ATOM 820 C C . PHE A 1 110 ? 12.197 -3.166 1.449 1.00 69.75 110 PHE A C 1
ATOM 822 O O . PHE A 1 110 ? 11.205 -2.639 0.944 1.00 69.75 110 PHE A O 1
ATOM 829 N N . THR A 1 111 ? 12.147 -4.367 2.018 1.00 61.75 111 THR A N 1
ATOM 830 C CA . THR A 1 111 ? 10.898 -5.090 2.249 1.00 61.75 111 THR A CA 1
ATOM 831 C C . THR A 1 111 ? 10.608 -5.170 3.739 1.00 61.75 111 THR A C 1
ATOM 833 O O . THR A 1 111 ? 11.488 -5.430 4.563 1.00 61.75 111 THR A O 1
ATOM 836 N N . SER A 1 112 ? 9.351 -4.939 4.106 1.00 49.06 112 SER A N 1
ATOM 837 C CA . SER A 1 112 ? 8.849 -5.225 5.443 1.00 49.06 112 SER A CA 1
ATOM 838 C C . SER A 1 112 ? 8.805 -6.743 5.626 1.00 49.06 112 SER A C 1
ATOM 840 O O . SER A 1 112 ? 7.843 -7.406 5.245 1.00 49.06 112 SER A O 1
ATOM 842 N N . GLY A 1 113 ? 9.881 -7.318 6.163 1.00 38.31 113 GLY A N 1
ATOM 843 C CA . GLY A 1 113 ? 9.922 -8.738 6.492 1.00 38.31 113 GLY A CA 1
ATOM 844 C C . GLY A 1 113 ? 8.846 -9.090 7.525 1.00 38.31 113 GLY A C 1
ATOM 845 O O . GLY A 1 113 ? 8.599 -8.328 8.460 1.00 38.31 113 GLY A O 1
ATOM 846 N N . SER A 1 114 ? 8.251 -10.281 7.412 1.00 33.25 114 SER A N 1
ATOM 847 C CA . SER A 1 114 ? 7.320 -10.843 8.410 1.00 33.25 114 SER A CA 1
ATOM 848 C C . SER A 1 114 ? 7.951 -11.050 9.800 1.00 33.25 114 SER A C 1
ATOM 850 O O . SER A 1 114 ? 7.251 -11.349 10.762 1.00 33.25 114 SER A O 1
ATOM 852 N N . SER A 1 115 ? 9.269 -10.853 9.925 1.00 33.19 115 SER A N 1
ATOM 853 C CA . SER A 1 115 ? 10.060 -10.954 11.156 1.00 33.19 115 SER A CA 1
ATOM 854 C C . SER A 1 115 ? 10.379 -9.609 11.833 1.00 33.19 115 SER A C 1
ATOM 856 O O . SER A 1 115 ? 11.157 -9.589 12.781 1.00 33.19 115 SER A O 1
ATOM 858 N N . GLY A 1 116 ? 9.836 -8.481 11.360 1.00 36.78 116 GLY A N 1
ATOM 859 C CA . GLY A 1 116 ? 9.950 -7.170 12.024 1.00 36.78 116 GLY A CA 1
ATOM 860 C C . GLY A 1 116 ? 11.226 -6.361 11.740 1.00 36.78 116 GLY A C 1
ATOM 861 O O . GLY A 1 116 ? 11.181 -5.141 11.857 1.00 36.78 116 GLY A O 1
ATOM 862 N N . ALA A 1 117 ? 12.323 -6.988 11.299 1.00 41.38 117 ALA A N 1
ATOM 863 C CA . ALA A 1 117 ? 13.471 -6.289 10.707 1.00 41.38 117 ALA A CA 1
ATOM 864 C C . ALA A 1 117 ? 13.288 -6.176 9.184 1.00 41.38 117 ALA A C 1
ATOM 866 O O . ALA A 1 117 ? 12.963 -7.172 8.527 1.00 41.38 117 ALA A O 1
ATOM 867 N N . ALA A 1 118 ? 13.473 -4.978 8.623 1.00 49.16 118 ALA A N 1
ATOM 868 C CA . ALA A 1 118 ? 13.396 -4.772 7.181 1.00 49.16 118 ALA A CA 1
ATOM 869 C C . ALA A 1 118 ? 14.494 -5.589 6.481 1.00 49.16 118 ALA A C 1
ATOM 871 O O . ALA A 1 118 ? 15.661 -5.521 6.863 1.00 49.16 118 ALA A O 1
ATOM 872 N N . LYS A 1 119 ? 14.121 -6.394 5.481 1.00 61.84 119 LYS A N 1
ATOM 873 C CA . LYS A 1 119 ? 15.078 -7.154 4.669 1.00 61.84 119 LYS A CA 1
ATOM 874 C C . LYS A 1 119 ? 15.357 -6.375 3.394 1.00 61.84 119 LYS A C 1
ATOM 876 O O . LYS A 1 119 ? 14.412 -5.979 2.707 1.00 61.84 119 LYS A O 1
ATOM 881 N N . SER A 1 120 ? 16.632 -6.167 3.084 1.00 74.12 120 SER A N 1
ATOM 882 C CA . SER A 1 120 ? 17.043 -5.621 1.796 1.00 74.12 120 SER A CA 1
ATOM 883 C C . SER A 1 120 ? 17.024 -6.717 0.734 1.00 74.12 120 SER A C 1
ATOM 885 O O . SER A 1 120 ? 17.457 -7.845 0.973 1.00 74.12 120 SER A O 1
ATOM 887 N N . ILE A 1 121 ? 16.483 -6.391 -0.434 1.00 84.06 121 ILE A N 1
ATOM 888 C CA . ILE A 1 121 ? 16.423 -7.284 -1.588 1.00 84.06 121 ILE A CA 1
ATOM 889 C C . ILE A 1 121 ? 17.138 -6.599 -2.730 1.00 84.06 121 ILE A C 1
ATOM 891 O O . ILE A 1 121 ? 16.762 -5.504 -3.145 1.00 84.06 121 ILE A O 1
ATOM 895 N N . ARG A 1 122 ? 18.190 -7.256 -3.198 1.00 91.19 122 ARG A N 1
ATOM 896 C CA . ARG A 1 122 ? 19.055 -6.783 -4.265 1.00 91.19 122 ARG A CA 1
ATOM 897 C C . ARG A 1 122 ? 18.548 -7.276 -5.611 1.00 91.19 122 ARG A C 1
ATOM 899 O O . ARG A 1 122 ? 18.124 -8.426 -5.731 1.00 91.19 122 ARG A O 1
ATOM 906 N N . ARG A 1 123 ? 18.540 -6.392 -6.603 1.00 91.88 123 ARG A N 1
ATOM 907 C CA . ARG A 1 123 ? 17.984 -6.644 -7.931 1.00 91.88 123 ARG A CA 1
ATOM 908 C C . ARG A 1 123 ? 18.883 -6.038 -8.991 1.00 91.88 123 ARG A C 1
ATOM 910 O O . ARG A 1 123 ? 19.197 -4.850 -8.941 1.00 91.88 123 ARG A O 1
ATOM 917 N N . MET A 1 124 ? 19.218 -6.844 -9.993 1.00 91.81 124 MET A N 1
ATOM 918 C CA . MET A 1 124 ? 19.882 -6.336 -11.185 1.00 91.81 124 MET A CA 1
ATOM 919 C C . MET A 1 124 ? 18.867 -5.621 -12.087 1.00 91.81 124 MET A C 1
ATOM 921 O O . MET A 1 124 ? 17.790 -6.179 -12.336 1.00 91.81 124 MET A O 1
ATOM 925 N N . PRO A 1 125 ? 19.199 -4.434 -12.623 1.00 92.25 125 PRO A N 1
ATOM 926 C CA . PRO A 1 125 ? 18.325 -3.691 -13.529 1.00 92.25 125 PRO A CA 1
ATOM 927 C C . PRO A 1 125 ? 17.840 -4.521 -14.716 1.00 92.25 125 PRO A C 1
ATOM 929 O O . PRO A 1 125 ? 16.652 -4.510 -15.019 1.00 92.25 125 PRO A O 1
ATOM 932 N N . VAL A 1 126 ? 18.713 -5.342 -15.310 1.00 92.69 126 VAL A N 1
ATOM 933 C CA . VAL A 1 126 ? 18.375 -6.208 -16.453 1.00 92.69 126 VAL A CA 1
ATOM 934 C C . VAL A 1 126 ? 17.176 -7.131 -16.189 1.00 92.69 126 VAL A C 1
ATOM 936 O O . VAL A 1 126 ? 16.376 -7.377 -17.092 1.00 92.69 126 VAL A O 1
ATOM 939 N N . ALA A 1 127 ? 16.996 -7.615 -14.955 1.00 92.88 127 ALA A N 1
ATOM 940 C CA . ALA A 1 127 ? 15.866 -8.472 -14.596 1.00 92.88 127 ALA A CA 1
ATOM 941 C C . ALA A 1 127 ? 14.547 -7.675 -14.559 1.00 92.88 127 ALA A C 1
ATOM 943 O O . ALA A 1 127 ? 13.524 -8.133 -15.068 1.00 92.88 127 ALA A O 1
ATOM 944 N N . ILE A 1 128 ? 14.596 -6.446 -14.033 1.00 94.69 128 ILE A N 1
ATOM 945 C CA . ILE A 1 128 ? 13.468 -5.502 -13.997 1.00 94.69 128 ILE A CA 1
ATOM 946 C C . ILE A 1 128 ? 13.113 -5.042 -15.418 1.00 94.69 128 ILE A C 1
ATOM 948 O O . ILE A 1 128 ? 11.943 -5.015 -15.792 1.00 94.69 128 ILE A O 1
ATOM 952 N N . GLU A 1 129 ? 14.120 -4.738 -16.238 1.00 95.31 129 GLU A N 1
ATOM 953 C CA . GLU A 1 129 ? 13.941 -4.402 -17.650 1.00 95.31 129 GLU A CA 1
ATOM 954 C C . GLU A 1 129 ? 13.303 -5.542 -18.437 1.00 95.31 129 GLU A C 1
ATOM 956 O O . GLU A 1 129 ? 12.477 -5.296 -19.309 1.00 95.31 129 GLU A O 1
ATOM 961 N N . THR A 1 130 ? 13.679 -6.790 -18.150 1.00 95.50 130 THR A N 1
ATOM 962 C CA . THR A 1 130 ? 13.114 -7.962 -18.829 1.00 95.50 130 THR A CA 1
ATOM 963 C C . THR A 1 130 ? 11.610 -8.067 -18.578 1.00 95.50 130 THR A C 1
ATOM 965 O O . THR A 1 130 ? 10.852 -8.286 -19.522 1.00 95.50 130 THR A O 1
ATOM 968 N N . GLU A 1 131 ? 11.156 -7.820 -17.346 1.00 96.19 131 GLU A N 1
ATOM 969 C CA . GLU A 1 131 ? 9.722 -7.726 -17.053 1.00 96.19 131 GLU A CA 1
ATOM 970 C C . GLU A 1 131 ? 9.077 -6.507 -17.729 1.00 96.19 131 GLU A C 1
ATOM 972 O O . GLU A 1 131 ? 8.008 -6.607 -18.328 1.00 96.19 131 GLU A O 1
ATOM 977 N N . ALA A 1 132 ? 9.718 -5.342 -17.667 1.00 97.06 132 ALA A N 1
ATOM 978 C CA . ALA A 1 132 ? 9.174 -4.135 -18.275 1.00 97.06 132 ALA A CA 1
ATOM 979 C C . ALA A 1 132 ? 9.028 -4.256 -19.804 1.00 97.06 132 ALA A C 1
ATOM 981 O O . ALA A 1 132 ? 8.047 -3.756 -20.349 1.00 97.06 132 ALA A O 1
ATOM 982 N N . ARG A 1 133 ? 9.940 -4.962 -20.494 1.00 96.62 133 ARG A N 1
ATOM 983 C CA . ARG A 1 133 ? 9.799 -5.311 -21.922 1.00 96.62 133 ARG A CA 1
ATOM 984 C C . ARG A 1 133 ? 8.618 -6.245 -22.158 1.00 96.62 133 ARG A C 1
ATOM 986 O O . ARG A 1 133 ? 7.844 -5.986 -23.070 1.00 96.62 133 ARG A O 1
ATOM 993 N N . HIS A 1 134 ? 8.436 -7.263 -21.312 1.00 96.69 134 HIS A N 1
ATOM 994 C CA . HIS A 1 134 ? 7.266 -8.143 -21.388 1.00 96.69 134 HIS A CA 1
ATOM 995 C C . HIS A 1 134 ? 5.957 -7.342 -21.325 1.00 96.69 134 HIS A C 1
ATOM 997 O O . HIS A 1 134 ? 5.061 -7.543 -22.144 1.00 96.69 134 HIS A O 1
ATOM 1003 N N . TRP A 1 135 ? 5.858 -6.391 -20.391 1.00 97.38 135 TRP A N 1
ATOM 1004 C CA . TRP A 1 135 ? 4.694 -5.510 -20.298 1.00 97.38 135 TRP A CA 1
ATOM 1005 C C . TRP A 1 135 ? 4.582 -4.542 -21.476 1.00 97.38 135 TRP A C 1
ATOM 1007 O O . TRP A 1 135 ? 3.473 -4.332 -21.956 1.00 97.38 135 TRP A O 1
ATOM 1017 N N . ALA A 1 136 ? 5.692 -3.980 -21.961 1.00 97.12 136 ALA A N 1
ATOM 1018 C CA . ALA A 1 136 ? 5.698 -3.078 -23.113 1.00 97.12 136 ALA A CA 1
ATOM 1019 C C . ALA A 1 136 ? 5.180 -3.774 -24.377 1.00 97.12 136 ALA A C 1
ATOM 1021 O O . ALA A 1 136 ? 4.373 -3.200 -25.096 1.00 97.12 136 ALA A O 1
ATOM 1022 N N . GLU A 1 137 ? 5.591 -5.022 -24.610 1.00 96.38 137 GLU A N 1
ATOM 1023 C CA . GLU A 1 137 ? 5.094 -5.850 -25.710 1.00 96.38 137 GLU A CA 1
ATOM 1024 C C . GLU A 1 137 ? 3.614 -6.202 -25.526 1.00 96.38 137 GLU A C 1
ATOM 1026 O O . GLU A 1 137 ? 2.831 -6.118 -26.469 1.00 96.38 137 GLU A O 1
ATOM 1031 N N . TRP A 1 138 ? 3.204 -6.573 -24.307 1.00 95.62 138 TRP A N 1
ATOM 1032 C CA . TRP A 1 138 ? 1.814 -6.940 -24.031 1.00 95.62 138 TRP A CA 1
ATOM 1033 C C . TRP A 1 138 ? 0.847 -5.754 -24.150 1.00 95.62 138 TRP A C 1
ATOM 1035 O O . TRP A 1 138 ? -0.304 -5.948 -24.535 1.00 95.62 138 TRP A O 1
ATOM 1045 N N . LEU A 1 139 ? 1.306 -4.543 -23.825 1.00 95.62 139 LEU A N 1
ATOM 1046 C CA . LEU A 1 139 ? 0.532 -3.297 -23.835 1.00 95.62 139 LEU A CA 1
ATOM 1047 C C . LEU A 1 139 ? 0.752 -2.456 -25.100 1.00 95.62 139 LEU A C 1
ATOM 1049 O O . LEU A 1 139 ? 0.231 -1.339 -25.180 1.00 95.62 139 LEU A O 1
ATOM 1053 N N . ASP A 1 140 ? 1.508 -2.963 -26.076 1.00 95.25 140 ASP A N 1
ATOM 1054 C CA . ASP A 1 140 ? 1.839 -2.210 -27.282 1.00 95.25 140 ASP A CA 1
ATOM 1055 C C . ASP A 1 140 ? 0.568 -1.761 -28.015 1.00 95.25 140 ASP A C 1
ATOM 1057 O O . ASP A 1 140 ? -0.403 -2.510 -28.160 1.00 95.25 140 ASP A O 1
ATOM 1061 N N . GLY A 1 141 ? 0.538 -0.489 -28.409 1.00 93.50 141 GLY A N 1
ATOM 1062 C CA . GLY A 1 141 ? -0.630 0.139 -29.025 1.00 93.50 141 GLY A CA 1
ATOM 1063 C C . GLY A 1 141 ? -1.862 0.303 -28.119 1.00 93.50 141 GLY A C 1
ATOM 1064 O O . GLY A 1 141 ? -2.799 0.989 -28.520 1.00 93.50 141 GLY A O 1
ATOM 1065 N N . GLN A 1 142 ? -1.879 -0.227 -26.893 1.00 94.06 142 GLN A N 1
ATOM 1066 C CA . GLN A 1 142 ? -3.008 -0.068 -25.963 1.00 94.06 142 GLN A CA 1
ATOM 1067 C C . GLN A 1 142 ? -2.864 1.193 -25.113 1.00 94.06 142 GLN A C 1
ATOM 1069 O O . GLN A 1 142 ? -3.849 1.895 -24.896 1.00 94.06 142 GLN A O 1
ATOM 1074 N N . ILE A 1 143 ? -1.635 1.528 -24.718 1.00 95.44 143 ILE A N 1
ATOM 1075 C CA . ILE A 1 143 ? -1.341 2.675 -23.851 1.00 95.44 143 ILE A CA 1
ATOM 1076 C C . ILE A 1 143 ? -0.312 3.614 -24.487 1.00 95.44 143 ILE A C 1
ATOM 1078 O O . ILE A 1 143 ? 0.517 3.179 -25.286 1.00 95.44 143 ILE A O 1
ATOM 1082 N N . ASP A 1 144 ? -0.349 4.894 -24.131 1.00 95.94 144 ASP A N 1
ATOM 1083 C CA . ASP A 1 144 ? 0.673 5.895 -24.493 1.00 95.94 144 ASP A CA 1
ATOM 1084 C C . ASP A 1 144 ? 1.101 6.795 -23.313 1.00 95.94 144 ASP A C 1
ATOM 1086 O O . ASP A 1 144 ? 2.035 7.608 -23.430 1.00 95.94 144 ASP A O 1
ATOM 1090 N N . HIS A 1 145 ? 0.491 6.575 -22.147 1.00 96.44 145 HIS A N 1
ATOM 1091 C CA . HIS A 1 145 ? 0.826 7.241 -20.899 1.00 96.44 145 HIS A CA 1
ATOM 1092 C C . HIS A 1 145 ? 0.676 6.319 -19.690 1.00 96.44 145 HIS A C 1
ATOM 1094 O O . HIS A 1 145 ? -0.169 5.420 -19.666 1.00 96.44 145 HIS A O 1
ATOM 1100 N N . VAL A 1 146 ? 1.480 6.571 -18.658 1.00 97.56 146 VAL A N 1
ATOM 1101 C CA . VAL A 1 146 ? 1.318 5.967 -17.335 1.00 97.56 146 VAL A CA 1
ATOM 1102 C C . VAL A 1 146 ? 1.186 7.046 -16.267 1.00 97.56 146 VAL A C 1
ATOM 1104 O O . VAL A 1 146 ? 2.067 7.885 -16.102 1.00 97.56 146 VAL A O 1
ATOM 1107 N N . ALA A 1 147 ? 0.135 6.949 -15.464 1.00 95.75 147 ALA A N 1
ATOM 1108 C CA . ALA A 1 147 ? -0.020 7.680 -14.210 1.00 95.75 147 ALA A CA 1
ATOM 1109 C C . ALA A 1 147 ? -0.160 6.676 -13.056 1.00 95.75 147 ALA A C 1
ATOM 1111 O O . ALA A 1 147 ? -0.243 5.465 -13.271 1.00 95.75 147 ALA A O 1
ATOM 1112 N N . GLY A 1 148 ? -0.160 7.119 -11.801 1.00 93.69 148 GLY A N 1
ATOM 1113 C CA . GLY A 1 148 ? -0.381 6.164 -10.716 1.00 93.69 148 GLY A CA 1
ATOM 1114 C C . GLY A 1 148 ? -0.301 6.731 -9.315 1.00 93.69 148 GLY A C 1
ATOM 1115 O O . GLY A 1 148 ? 0.308 7.768 -9.076 1.00 93.69 148 GLY A O 1
ATOM 1116 N N . THR A 1 149 ? -0.893 5.998 -8.376 1.00 88.56 149 THR A N 1
ATOM 1117 C CA . THR A 1 149 ? -0.846 6.302 -6.939 1.00 88.56 149 THR A CA 1
ATOM 1118 C C . THR A 1 149 ? 0.295 5.571 -6.232 1.00 88.56 149 THR A C 1
ATOM 1120 O O . THR A 1 149 ? 0.680 5.928 -5.122 1.00 88.56 149 THR A O 1
ATOM 1123 N N . VAL A 1 150 ? 0.861 4.539 -6.866 1.00 86.38 150 VAL A N 1
ATOM 1124 C CA . VAL A 1 150 ? 2.010 3.802 -6.330 1.00 86.38 150 VAL A CA 1
ATOM 1125 C C . VAL A 1 150 ? 3.306 4.500 -6.732 1.00 86.38 150 VAL A C 1
ATOM 1127 O O . VAL A 1 150 ? 3.553 4.804 -7.899 1.00 86.38 150 VAL A O 1
ATOM 1130 N N . SER A 1 151 ? 4.169 4.743 -5.754 1.00 86.56 151 SER A N 1
ATOM 1131 C CA . SER A 1 151 ? 5.440 5.428 -5.958 1.00 86.56 151 SER A CA 1
ATOM 1132 C C . SER A 1 151 ? 6.535 4.494 -6.503 1.00 86.56 151 SER A C 1
ATOM 1134 O O . SER A 1 151 ? 6.483 3.276 -6.314 1.00 86.56 151 SER A O 1
ATOM 1136 N N . HIS A 1 152 ? 7.555 5.047 -7.169 1.00 92.31 152 HIS A N 1
ATOM 1137 C CA . HIS A 1 152 ? 8.671 4.281 -7.752 1.00 92.31 152 HIS A CA 1
ATOM 1138 C C . HIS A 1 152 ? 9.609 3.658 -6.710 1.00 92.31 152 HIS A C 1
ATOM 1140 O O . HIS A 1 152 ? 10.425 2.812 -7.051 1.00 92.31 152 HIS A O 1
ATOM 1146 N N . GLN A 1 153 ? 9.471 4.009 -5.430 1.00 86.69 153 GLN A N 1
ATOM 1147 C CA . GLN A 1 153 ? 10.126 3.301 -4.324 1.00 86.69 153 GLN A CA 1
ATOM 1148 C C . GLN A 1 153 ? 9.652 1.842 -4.216 1.00 86.69 153 GLN A C 1
ATOM 1150 O O . GLN A 1 153 ? 10.360 0.996 -3.673 1.00 86.69 153 GLN A O 1
ATOM 1155 N N . HIS A 1 154 ? 8.440 1.537 -4.692 1.00 83.94 154 HIS A N 1
ATOM 1156 C CA . HIS A 1 154 ? 7.926 0.175 -4.753 1.00 83.94 154 HIS A CA 1
ATOM 1157 C C . HIS A 1 154 ? 8.327 -0.479 -6.078 1.00 83.94 154 HIS A C 1
ATOM 1159 O O . HIS A 1 154 ? 8.188 0.151 -7.121 1.00 83.94 154 HIS A O 1
ATOM 1165 N N . ILE A 1 155 ? 8.724 -1.759 -6.073 1.00 88.94 155 ILE A N 1
ATOM 1166 C CA . ILE A 1 155 ? 9.187 -2.456 -7.291 1.00 88.94 155 ILE A CA 1
ATOM 1167 C C . ILE A 1 155 ? 8.189 -2.346 -8.456 1.00 88.94 155 ILE A C 1
ATOM 1169 O O . ILE A 1 155 ? 8.579 -2.009 -9.565 1.00 88.94 155 ILE A O 1
ATOM 1173 N N . TYR A 1 156 ? 6.888 -2.512 -8.203 1.00 88.56 156 TYR A N 1
ATOM 1174 C CA . TYR A 1 156 ? 5.870 -2.330 -9.245 1.00 88.56 156 TYR A CA 1
ATOM 1175 C C . TYR A 1 156 ? 5.674 -0.879 -9.673 1.00 88.56 156 TYR A C 1
ATOM 1177 O O . TYR A 1 156 ? 5.450 -0.629 -10.851 1.00 88.56 156 TYR A O 1
ATOM 1185 N N . GLY A 1 157 ? 5.786 0.086 -8.758 1.00 91.50 157 GLY A N 1
ATOM 1186 C CA . GLY A 1 157 ? 5.779 1.490 -9.158 1.00 91.50 157 GLY A CA 1
ATOM 1187 C C . GLY A 1 157 ? 6.978 1.804 -10.048 1.00 91.50 157 GLY A C 1
ATOM 1188 O O . GLY A 1 157 ? 6.830 2.501 -11.044 1.00 91.50 157 GLY A O 1
ATOM 1189 N N . LEU A 1 158 ? 8.143 1.226 -9.748 1.00 94.69 158 LEU A N 1
ATOM 1190 C CA . LEU A 1 158 ? 9.343 1.352 -10.565 1.00 94.69 158 LEU A CA 1
ATOM 1191 C C . LEU A 1 158 ? 9.161 0.714 -11.950 1.00 94.69 158 LEU A C 1
ATOM 1193 O O . LEU A 1 158 ? 9.435 1.355 -12.962 1.00 94.69 158 LEU A O 1
ATOM 1197 N N . ILE A 1 159 ? 8.657 -0.521 -12.012 1.00 96.19 159 ILE A N 1
ATOM 1198 C CA . ILE A 1 159 ? 8.397 -1.220 -13.277 1.00 96.19 159 ILE A CA 1
ATOM 1199 C C . ILE A 1 159 ? 7.404 -0.425 -14.123 1.00 96.19 159 ILE A C 1
ATOM 1201 O O . ILE A 1 159 ? 7.740 -0.037 -15.237 1.00 96.19 159 ILE A O 1
ATOM 1205 N N . PHE A 1 160 ? 6.209 -0.141 -13.598 1.00 96.81 160 PHE A N 1
ATOM 1206 C CA . PHE A 1 160 ? 5.125 0.430 -14.394 1.00 96.81 160 PHE A CA 1
ATOM 1207 C C . PHE A 1 160 ? 5.288 1.925 -14.667 1.00 96.81 160 PHE A C 1
ATOM 1209 O O . PHE A 1 160 ? 4.924 2.356 -15.752 1.00 96.81 160 PHE A O 1
ATOM 1216 N N . ARG A 1 161 ? 5.836 2.727 -13.742 1.00 96.75 161 ARG A N 1
ATOM 1217 C CA . ARG A 1 161 ? 5.953 4.189 -13.931 1.00 96.75 161 ARG A CA 1
ATOM 1218 C C . ARG A 1 161 ? 7.309 4.647 -14.462 1.00 96.75 161 ARG A C 1
ATOM 1220 O O . ARG A 1 161 ? 7.400 5.785 -14.920 1.00 96.75 161 ARG A O 1
ATOM 1227 N N . VAL A 1 162 ? 8.350 3.811 -14.411 1.00 97.25 162 VAL A N 1
ATOM 1228 C CA . VAL A 1 162 ? 9.704 4.188 -14.859 1.00 97.25 162 VAL A CA 1
ATOM 1229 C C . VAL A 1 162 ? 10.184 3.312 -16.010 1.00 97.25 162 VAL A C 1
ATOM 1231 O O . VAL A 1 162 ? 10.350 3.813 -17.121 1.00 97.25 162 VAL A O 1
ATOM 1234 N N . PHE A 1 163 ? 10.380 2.012 -15.785 1.00 97.00 163 PHE A N 1
ATOM 1235 C CA . PHE A 1 163 ? 10.999 1.143 -16.792 1.00 97.00 163 PHE A CA 1
ATOM 1236 C C . PHE A 1 163 ? 10.091 0.882 -17.997 1.00 97.00 163 PHE A C 1
ATOM 1238 O O . PHE A 1 163 ? 10.540 1.022 -19.135 1.00 97.00 163 PHE A O 1
ATOM 1245 N N . LEU A 1 164 ? 8.816 0.554 -17.767 1.00 97.75 164 LEU A N 1
ATOM 1246 C CA . LEU A 1 164 ? 7.835 0.320 -18.827 1.00 97.75 164 LEU A CA 1
ATOM 1247 C C . LEU A 1 164 ? 7.707 1.549 -19.747 1.00 97.75 164 LEU A C 1
ATOM 1249 O O . LEU A 1 164 ? 7.854 1.373 -20.954 1.00 97.75 164 LEU A O 1
ATOM 1253 N N . PRO A 1 165 ? 7.531 2.789 -19.245 1.00 97.06 165 PRO A N 1
ATOM 1254 C CA . PRO A 1 165 ? 7.423 3.953 -20.114 1.00 97.06 165 PRO A CA 1
ATOM 1255 C C . PRO A 1 165 ? 8.681 4.250 -20.921 1.00 97.06 165 PRO A C 1
ATOM 1257 O O . PRO A 1 165 ? 8.597 4.620 -22.091 1.00 97.06 165 PRO A O 1
ATOM 1260 N N . VAL A 1 166 ? 9.859 4.063 -20.318 1.00 94.38 166 VAL A N 1
ATOM 1261 C CA . VAL A 1 166 ? 11.141 4.267 -21.003 1.00 94.38 166 VAL A CA 1
ATOM 1262 C C . VAL A 1 166 ? 11.325 3.253 -22.133 1.00 94.38 166 VAL A C 1
ATOM 1264 O O . VAL A 1 166 ? 11.657 3.646 -23.252 1.00 94.38 166 VAL A O 1
ATOM 1267 N N . LEU A 1 167 ? 11.080 1.969 -21.866 1.00 95.00 167 LEU A N 1
ATOM 1268 C CA . LEU A 1 167 ? 11.288 0.887 -22.832 1.00 95.00 167 LEU A CA 1
ATOM 1269 C C . LEU A 1 167 ? 10.182 0.822 -23.891 1.00 95.00 167 LEU A C 1
ATOM 1271 O O . LEU A 1 167 ? 10.473 0.603 -25.064 1.00 95.00 167 LEU A O 1
ATOM 1275 N N . GLY A 1 168 ? 8.938 1.089 -23.494 1.00 95.75 168 GLY A N 1
ATOM 1276 C CA . GLY A 1 168 ? 7.783 1.217 -24.383 1.00 95.75 168 GLY A CA 1
ATOM 1277 C C . GLY A 1 168 ? 7.752 2.527 -25.173 1.00 95.75 168 GLY A C 1
ATOM 1278 O O . GLY A 1 168 ? 6.914 2.684 -26.051 1.00 95.75 168 GLY A O 1
ATOM 1279 N N . LYS A 1 169 ? 8.672 3.467 -24.897 1.00 95.44 169 LYS A N 1
ATOM 1280 C CA . LYS A 1 169 ? 8.750 4.797 -25.534 1.00 95.44 169 LYS A CA 1
ATOM 1281 C C . LYS A 1 169 ? 7.461 5.619 -25.393 1.00 95.44 169 LYS A C 1
ATOM 1283 O O . LYS A 1 169 ? 7.123 6.405 -26.276 1.00 95.44 169 LYS A O 1
ATOM 1288 N N . ILE A 1 170 ? 6.785 5.470 -24.261 1.00 96.19 170 ILE A N 1
ATOM 1289 C CA . ILE A 1 170 ? 5.568 6.201 -23.903 1.00 96.19 170 ILE A CA 1
ATOM 1290 C C . ILE A 1 170 ? 5.869 7.254 -22.825 1.00 96.19 170 ILE A C 1
ATOM 1292 O O . ILE A 1 170 ? 7.012 7.417 -22.370 1.00 96.19 170 ILE A O 1
ATOM 1296 N N . THR A 1 171 ? 4.863 8.039 -22.450 1.00 96.81 171 THR A N 1
ATOM 1297 C CA . THR A 1 171 ? 5.014 9.079 -21.421 1.00 96.81 171 THR A CA 1
ATOM 1298 C C . THR A 1 171 ? 4.646 8.560 -20.031 1.00 96.81 171 THR A C 1
ATOM 1300 O O . THR A 1 171 ? 3.970 7.545 -19.893 1.00 96.81 171 THR A O 1
ATOM 1303 N N . SER A 1 172 ? 5.132 9.226 -18.983 1.00 97.62 172 SER A N 1
ATOM 1304 C CA . SER A 1 172 ? 4.799 8.891 -17.594 1.00 97.62 172 SER A CA 1
ATOM 1305 C C . SER A 1 172 ? 4.653 10.154 -16.759 1.00 97.62 172 SER A C 1
ATOM 1307 O O . SER A 1 172 ? 5.439 11.087 -16.918 1.00 97.62 172 SER A O 1
ATOM 1309 N N . SER A 1 173 ? 3.674 10.204 -15.865 1.00 97.38 173 SER A N 1
ATOM 1310 C CA . SER A 1 173 ? 3.558 11.279 -14.882 1.00 97.38 173 SER A CA 1
ATOM 1311 C C . SER A 1 173 ? 4.709 11.204 -13.876 1.00 97.38 173 SER A C 1
ATOM 1313 O O . SER A 1 173 ? 4.962 10.153 -13.273 1.00 97.38 173 SER A O 1
ATOM 1315 N N . ASP A 1 174 ? 5.417 12.320 -13.687 1.00 96.75 174 ASP A N 1
ATOM 1316 C CA . ASP A 1 174 ? 6.628 12.371 -12.865 1.00 96.75 174 ASP A CA 1
ATOM 1317 C C . ASP A 1 174 ? 6.345 12.043 -11.392 1.00 96.75 174 ASP A C 1
ATOM 1319 O O . ASP A 1 174 ? 7.029 11.224 -10.769 1.00 96.75 174 ASP A O 1
ATOM 1323 N N . LEU A 1 175 ? 5.273 12.619 -10.848 1.00 94.12 175 LEU A N 1
ATOM 1324 C CA . LEU A 1 175 ? 4.856 12.409 -9.465 1.00 94.12 175 LEU A CA 1
ATOM 1325 C C . LEU A 1 175 ? 3.758 11.350 -9.362 1.00 94.12 175 LEU A C 1
ATOM 1327 O O . LEU A 1 175 ? 2.854 11.286 -10.194 1.00 94.12 175 LEU A O 1
ATOM 1331 N N . ALA A 1 176 ? 3.829 10.535 -8.307 1.00 90.12 176 ALA A N 1
ATOM 1332 C CA . ALA A 1 176 ? 2.703 9.691 -7.925 1.00 90.12 176 ALA A CA 1
ATOM 1333 C C . ALA A 1 176 ? 1.585 10.570 -7.358 1.00 90.12 176 ALA A C 1
ATOM 1335 O O . ALA A 1 176 ? 1.843 11.433 -6.516 1.00 90.12 176 ALA A O 1
ATOM 1336 N N . ALA A 1 177 ? 0.348 10.319 -7.767 1.00 90.00 177 ALA A N 1
ATOM 1337 C CA . ALA A 1 177 ? -0.802 11.017 -7.222 1.00 90.00 177 ALA A CA 1
ATOM 1338 C C . ALA A 1 177 ? -1.082 10.570 -5.779 1.00 90.00 177 ALA A C 1
ATOM 1340 O O . ALA A 1 177 ? -1.168 9.377 -5.482 1.00 90.00 177 ALA A O 1
ATOM 1341 N N . LEU A 1 178 ? -1.260 11.539 -4.878 1.00 81.69 178 LEU A N 1
ATOM 1342 C CA . LEU A 1 178 ? -1.570 11.281 -3.465 1.00 81.69 178 LEU A CA 1
ATOM 1343 C C . LEU A 1 178 ? -3.069 11.058 -3.208 1.00 81.69 178 LEU A C 1
ATOM 1345 O O . LEU A 1 178 ? -3.441 10.558 -2.148 1.00 81.69 178 LEU A O 1
ATOM 1349 N N . SER A 1 179 ? -3.922 11.419 -4.167 1.00 84.00 179 SER A N 1
ATOM 1350 C CA . SER A 1 179 ? -5.372 11.225 -4.118 1.00 84.00 179 SER A CA 1
ATOM 1351 C C . SER A 1 179 ? -5.935 10.924 -5.509 1.00 84.00 179 SER A C 1
ATOM 1353 O O . SER A 1 179 ? -5.249 11.100 -6.519 1.00 84.00 179 SER A O 1
ATOM 1355 N N . TRP A 1 180 ? -7.190 10.478 -5.566 1.00 85.81 180 TRP A N 1
ATOM 1356 C CA . TRP A 1 180 ? -7.880 10.198 -6.827 1.00 85.81 180 TRP A CA 1
ATOM 1357 C C . TRP A 1 180 ? -8.182 11.471 -7.627 1.00 85.81 180 TRP A C 1
ATOM 1359 O O . TRP A 1 180 ? -8.113 11.456 -8.852 1.00 85.81 180 TRP A O 1
ATOM 1369 N N . GLU A 1 181 ? -8.431 12.593 -6.954 1.00 85.69 181 GLU A N 1
ATOM 1370 C CA . GLU A 1 181 ? -8.606 13.906 -7.580 1.00 85.69 181 GLU A CA 1
ATOM 1371 C C . GLU A 1 181 ? -7.300 14.386 -8.217 1.00 85.69 181 GLU A C 1
ATOM 1373 O O . GLU A 1 181 ? -7.299 14.818 -9.368 1.00 85.69 181 GLU A O 1
ATOM 1378 N N . ALA A 1 182 ? -6.172 14.246 -7.513 1.00 85.88 182 ALA A N 1
ATOM 1379 C CA . ALA A 1 182 ? -4.859 14.573 -8.066 1.00 85.88 182 ALA A CA 1
ATOM 1380 C C . ALA A 1 182 ? -4.484 13.658 -9.243 1.00 85.88 182 ALA A C 1
ATOM 1382 O O . ALA A 1 182 ? -3.835 14.099 -10.185 1.00 85.88 182 ALA A O 1
ATOM 1383 N N . LEU A 1 183 ? -4.910 12.392 -9.217 1.00 89.56 183 LEU A N 1
ATOM 1384 C CA . LEU A 1 183 ? -4.693 11.469 -10.330 1.00 89.56 183 LEU A CA 1
ATOM 1385 C C . LEU A 1 183 ? -5.543 11.837 -11.551 1.00 89.56 183 LEU A C 1
ATOM 1387 O O . LEU A 1 183 ? -5.094 11.676 -12.679 1.00 89.56 183 LEU A O 1
ATOM 1391 N N . SER A 1 184 ? -6.760 12.339 -11.343 1.00 88.12 184 SER A N 1
ATOM 1392 C CA . SER A 1 184 ? -7.699 12.616 -12.436 1.00 88.12 184 SER A CA 1
ATOM 1393 C C . SER A 1 184 ? -7.184 13.621 -13.462 1.00 88.12 184 SER A C 1
ATOM 1395 O O . SER A 1 184 ? -7.458 13.479 -14.646 1.00 88.12 184 SER A O 1
ATOM 1397 N N . VAL A 1 185 ? -6.370 14.591 -13.032 1.00 87.75 185 VAL A N 1
ATOM 1398 C CA . VAL A 1 185 ? -5.746 15.575 -13.931 1.00 87.75 185 VAL A CA 1
ATOM 1399 C C . VAL A 1 185 ? -4.536 15.016 -14.690 1.00 87.75 185 VAL A C 1
ATOM 1401 O O . VAL A 1 185 ? -4.024 15.674 -15.590 1.00 87.75 185 VAL A O 1
ATOM 1404 N N . GLN A 1 186 ? -4.064 13.823 -14.318 1.00 89.56 186 GLN A N 1
ATOM 1405 C CA . GLN A 1 186 ? -2.981 13.094 -14.985 1.00 89.56 186 GLN A CA 1
ATOM 1406 C C . GLN A 1 186 ? -3.509 12.051 -15.980 1.00 89.56 186 GLN A C 1
ATOM 1408 O O . GLN A 1 186 ? -2.727 11.468 -16.726 1.00 89.56 186 GLN A O 1
ATOM 1413 N N . ILE A 1 187 ? -4.815 11.771 -15.966 1.00 88.56 187 ILE A N 1
ATOM 1414 C CA . ILE A 1 187 ? -5.430 10.750 -16.809 1.00 88.56 187 ILE A CA 1
ATOM 1415 C C . ILE A 1 187 ? -5.953 11.384 -18.094 1.00 88.56 187 ILE A C 1
ATOM 1417 O O . ILE A 1 187 ? -6.655 12.391 -18.086 1.00 88.56 187 ILE A O 1
ATOM 1421 N N . HIS A 1 188 ? -5.637 10.729 -19.201 1.00 86.62 188 HIS A N 1
ATOM 1422 C CA . HIS A 1 188 ? -6.237 10.949 -20.509 1.00 86.62 188 HIS A CA 1
ATOM 1423 C C . HIS A 1 188 ? -6.498 9.599 -21.192 1.00 86.62 188 HIS A C 1
ATOM 1425 O O . HIS A 1 188 ? -6.196 8.541 -20.627 1.00 86.62 188 HIS A O 1
ATOM 1431 N N . ASP A 1 189 ? -7.027 9.619 -22.416 1.00 85.25 189 ASP A N 1
ATOM 1432 C CA . ASP A 1 189 ? -7.214 8.406 -23.219 1.00 85.25 189 ASP A CA 1
ATOM 1433 C C . ASP A 1 189 ? -5.940 7.562 -23.249 1.00 85.25 189 ASP A C 1
ATOM 1435 O O . ASP A 1 189 ? -4.845 8.100 -23.393 1.00 85.25 189 ASP A O 1
ATOM 1439 N N . ARG A 1 190 ? -6.084 6.236 -23.131 1.00 91.81 190 ARG A N 1
ATOM 1440 C CA . ARG A 1 190 ? -4.962 5.278 -23.208 1.00 91.81 190 ARG A CA 1
ATOM 1441 C C . ARG A 1 190 ? -3.921 5.446 -22.090 1.00 91.81 190 ARG A C 1
ATOM 1443 O O . ARG A 1 190 ? -2.766 5.037 -22.234 1.00 91.81 190 ARG A O 1
ATOM 1450 N N . THR A 1 191 ? -4.347 5.969 -20.941 1.00 94.62 191 THR A N 1
ATOM 1451 C CA . THR A 1 191 ? -3.547 5.960 -19.711 1.00 94.62 191 THR A CA 1
ATOM 1452 C C . THR A 1 191 ? -3.625 4.600 -19.014 1.00 94.62 191 THR A C 1
ATOM 1454 O O . THR A 1 191 ? -4.711 4.067 -18.782 1.00 94.62 191 THR A O 1
ATOM 1457 N N . LEU A 1 192 ? -2.475 4.060 -18.606 1.00 96.81 192 LEU A N 1
ATOM 1458 C CA . LEU A 1 192 ? -2.401 3.013 -17.587 1.00 96.81 192 LEU A CA 1
ATOM 1459 C C . LEU A 1 192 ? -2.224 3.649 -16.205 1.00 96.81 192 LEU A C 1
ATOM 1461 O O . LEU A 1 192 ? -1.285 4.408 -15.976 1.00 96.81 192 LEU A O 1
ATOM 1465 N N . VAL A 1 193 ? -3.080 3.291 -15.258 1.00 96.19 193 VAL A N 1
ATOM 1466 C CA . VAL A 1 193 ? -2.992 3.700 -13.857 1.00 96.19 193 VAL A CA 1
ATOM 1467 C C . VAL A 1 193 ? -2.332 2.594 -13.038 1.00 96.19 193 VAL A C 1
ATOM 1469 O O . VAL A 1 193 ? -2.927 1.546 -12.781 1.00 96.19 193 VAL A O 1
ATOM 1472 N N . ALA A 1 194 ? -1.106 2.845 -12.581 1.00 95.50 194 ALA A N 1
ATOM 1473 C CA . ALA A 1 194 ? -0.394 1.987 -11.641 1.00 95.50 194 ALA A CA 1
ATOM 1474 C C . ALA A 1 194 ? -0.865 2.249 -10.200 1.00 95.50 194 ALA A C 1
ATOM 1476 O O . ALA A 1 194 ? -0.530 3.268 -9.587 1.00 95.50 194 ALA A O 1
ATOM 1477 N N . THR A 1 195 ? -1.647 1.324 -9.644 1.00 92.81 195 THR A N 1
ATOM 1478 C CA . THR A 1 195 ? -2.264 1.456 -8.318 1.00 92.81 195 THR A CA 1
ATOM 1479 C C . THR A 1 195 ? -2.116 0.178 -7.476 1.00 92.81 195 THR A C 1
ATOM 1481 O O . THR A 1 195 ? -1.384 -0.749 -7.827 1.00 92.81 195 THR A O 1
ATOM 1484 N N . SER A 1 196 ? -2.753 0.137 -6.306 1.00 84.56 196 SER A N 1
ATOM 1485 C CA . SER A 1 196 ? -2.696 -0.995 -5.380 1.00 84.56 196 SER A CA 1
ATOM 1486 C C . SER A 1 196 ? -4.064 -1.280 -4.758 1.00 84.56 196 SER A C 1
ATOM 1488 O O . SER A 1 196 ? -4.940 -0.408 -4.762 1.00 84.56 196 SER A O 1
ATOM 1490 N N . PRO A 1 197 ? -4.259 -2.468 -4.154 1.00 79.00 197 PRO A N 1
ATOM 1491 C CA . PRO A 1 197 ? -5.478 -2.776 -3.419 1.00 79.00 197 PRO A CA 1
ATOM 1492 C C . PRO A 1 197 ? -5.848 -1.732 -2.369 1.00 79.00 197 PRO A C 1
ATOM 1494 O O . PRO A 1 197 ? -7.017 -1.409 -2.227 1.00 79.00 197 PRO A O 1
ATOM 1497 N N . ALA A 1 198 ? -4.859 -1.165 -1.675 1.00 73.44 198 ALA A N 1
ATOM 1498 C CA . ALA A 1 198 ? -5.096 -0.193 -0.613 1.00 73.44 198 ALA A CA 1
ATOM 1499 C C . ALA A 1 198 ? -5.702 1.124 -1.117 1.00 73.44 198 ALA A C 1
ATOM 1501 O O . ALA A 1 198 ? -6.404 1.805 -0.369 1.00 73.44 198 ALA A O 1
ATOM 1502 N N . HIS A 1 199 ? -5.417 1.500 -2.362 1.00 80.56 199 HIS A N 1
ATOM 1503 C CA . HIS A 1 199 ? -6.059 2.650 -2.988 1.00 80.56 199 HIS A CA 1
ATOM 1504 C C . HIS A 1 199 ? -7.427 2.259 -3.543 1.00 80.56 199 HIS A C 1
ATOM 1506 O O . HIS A 1 199 ? -8.401 2.966 -3.300 1.00 80.56 199 HIS A O 1
ATOM 1512 N N . LEU A 1 200 ? -7.525 1.116 -4.231 1.00 85.06 200 LEU A N 1
ATOM 1513 C CA . LEU A 1 200 ? -8.773 0.655 -4.852 1.00 85.06 200 LEU A CA 1
ATOM 1514 C C . LEU A 1 200 ? -9.888 0.336 -3.842 1.00 85.06 200 LEU A C 1
ATOM 1516 O O . LEU A 1 200 ? -11.061 0.425 -4.178 1.00 85.06 200 LEU A O 1
ATOM 1520 N N . THR A 1 201 ? -9.564 0.009 -2.589 1.00 78.25 201 THR A N 1
ATOM 1521 C CA . THR A 1 201 ? -10.570 -0.136 -1.519 1.00 78.25 201 THR A CA 1
ATOM 1522 C C . THR A 1 201 ? -11.123 1.198 -1.015 1.00 78.25 201 THR A C 1
ATOM 1524 O O . THR A 1 201 ? -12.004 1.205 -0.164 1.00 78.25 201 THR A O 1
ATOM 1527 N N . ARG A 1 202 ? -10.578 2.326 -1.481 1.00 78.94 202 ARG A N 1
ATOM 1528 C CA . ARG A 1 202 ? -10.931 3.690 -1.061 1.00 78.94 202 ARG A CA 1
ATOM 1529 C C . ARG A 1 202 ? -11.278 4.556 -2.273 1.00 78.94 202 ARG A C 1
ATOM 1531 O O . ARG A 1 202 ? -10.859 5.710 -2.351 1.00 78.94 202 ARG A O 1
ATOM 1538 N N . LEU A 1 203 ? -11.944 3.966 -3.263 1.00 83.25 203 LEU A N 1
ATOM 1539 C CA . LEU A 1 203 ? -12.413 4.698 -4.436 1.00 83.25 203 LEU A CA 1
ATOM 1540 C C . LEU A 1 203 ? -13.527 5.682 -4.048 1.00 83.25 203 LEU A C 1
ATOM 1542 O O . LEU A 1 203 ? -14.300 5.383 -3.135 1.00 83.25 203 LEU A O 1
ATOM 1546 N N . PRO A 1 204 ? -13.609 6.846 -4.714 1.00 76.50 204 PRO A N 1
ATOM 1547 C CA . PRO A 1 204 ? -14.739 7.752 -4.561 1.00 76.50 204 PRO A CA 1
ATOM 1548 C C . PRO A 1 204 ? -16.013 7.141 -5.168 1.00 76.50 204 PRO A C 1
ATOM 1550 O O . PRO A 1 204 ? -15.942 6.257 -6.022 1.00 76.50 204 PRO A O 1
ATOM 1553 N N . ASP A 1 205 ? -17.179 7.642 -4.754 1.00 70.81 205 ASP A N 1
ATOM 1554 C CA . ASP A 1 205 ? -18.468 7.220 -5.316 1.00 70.81 205 ASP A CA 1
ATOM 1555 C C . ASP A 1 205 ? -18.546 7.518 -6.821 1.00 70.81 205 ASP A C 1
ATOM 1557 O O . ASP A 1 205 ? -18.304 8.648 -7.249 1.00 70.81 205 ASP A O 1
ATOM 1561 N N . ALA A 1 206 ? -18.972 6.533 -7.620 1.00 64.62 206 ALA A N 1
ATOM 1562 C CA . ALA A 1 206 ? -18.993 6.616 -9.085 1.00 64.62 206 ALA A CA 1
ATOM 1563 C C . ALA A 1 206 ? -19.827 7.781 -9.652 1.00 64.62 206 ALA A C 1
ATOM 1565 O O . ALA A 1 206 ? -19.488 8.326 -10.697 1.00 64.62 206 ALA A O 1
ATOM 1566 N N . GLN A 1 207 ? -20.881 8.221 -8.953 1.00 57.22 207 GLN A N 1
ATOM 1567 C CA . GLN A 1 207 ? -21.727 9.342 -9.398 1.00 57.22 207 GLN A CA 1
ATOM 1568 C C . GLN A 1 207 ? -21.054 10.718 -9.264 1.00 57.22 207 GLN A C 1
ATOM 1570 O O . GLN A 1 207 ? -21.465 11.659 -9.936 1.00 57.22 207 GLN A O 1
ATOM 1575 N N . ASN A 1 208 ? -20.034 10.835 -8.408 1.00 55.03 208 ASN A N 1
ATOM 1576 C CA . ASN A 1 208 ? -19.277 12.066 -8.156 1.00 55.03 208 ASN A CA 1
ATOM 1577 C C . ASN A 1 208 ? -17.775 11.875 -8.430 1.00 55.03 208 ASN A C 1
ATOM 1579 O O . ASN A 1 208 ? -16.953 12.675 -7.978 1.00 55.03 208 ASN A O 1
ATOM 1583 N N . GLY A 1 209 ? -17.417 10.783 -9.107 1.00 58.00 209 GLY A N 1
ATOM 1584 C CA . GLY A 1 209 ? -16.038 10.419 -9.372 1.00 58.00 209 GLY A CA 1
ATOM 1585 C C . GLY A 1 209 ? -15.381 11.406 -10.339 1.00 58.00 209 GLY A C 1
ATOM 1586 O O . GLY A 1 209 ? -16.057 11.966 -11.206 1.00 58.00 209 GLY A O 1
ATOM 1587 N N . PRO A 1 210 ? -14.061 11.624 -10.230 1.00 59.97 210 PRO A N 1
ATOM 1588 C CA . PRO A 1 210 ? -13.326 12.271 -11.307 1.00 59.97 210 PRO A CA 1
ATOM 1589 C C . PRO A 1 210 ? -13.505 11.455 -12.601 1.00 59.97 210 PRO A C 1
ATOM 1591 O O . PRO A 1 210 ? -13.728 10.250 -12.519 1.00 59.97 210 PRO A O 1
ATOM 1594 N N . GLY A 1 211 ? -13.410 12.070 -13.784 1.00 68.12 211 GLY A N 1
ATOM 1595 C CA . GLY A 1 211 ? -13.491 11.358 -15.072 1.00 68.12 211 GLY A CA 1
ATOM 1596 C C . GLY A 1 211 ? -12.345 10.354 -15.245 1.00 68.12 211 GLY A C 1
ATOM 1597 O O . GLY A 1 211 ? -11.293 10.694 -15.777 1.00 68.12 211 GLY A O 1
ATOM 1598 N N . LEU A 1 212 ? -12.525 9.147 -14.707 1.00 76.94 212 LEU A N 1
ATOM 1599 C CA . LEU A 1 212 ? -11.531 8.071 -14.612 1.00 76.94 212 LEU A CA 1
ATOM 1600 C C . LEU A 1 212 ? -11.817 6.923 -15.599 1.00 76.94 212 LEU A C 1
ATOM 1602 O O . LEU A 1 212 ? -11.037 5.978 -15.689 1.00 76.94 212 LEU A O 1
ATOM 1606 N N . ASP A 1 213 ? -12.906 7.012 -16.357 1.00 75.00 213 ASP A N 1
ATOM 1607 C CA . ASP A 1 213 ? -13.480 5.998 -17.250 1.00 75.00 213 ASP A CA 1
ATOM 1608 C C . ASP A 1 213 ? -12.640 5.683 -18.503 1.00 75.00 213 ASP A C 1
ATOM 1610 O O . ASP A 1 213 ? -12.965 4.776 -19.271 1.00 75.00 213 ASP A O 1
ATOM 1614 N N . HIS A 1 214 ? -11.532 6.397 -18.706 1.00 72.19 214 HIS A N 1
ATOM 1615 C CA . HIS A 1 214 ? -10.654 6.262 -19.873 1.00 72.19 214 HIS A CA 1
ATOM 1616 C C . HIS A 1 214 ? -9.320 5.555 -19.586 1.00 72.19 214 HIS A C 1
ATOM 1618 O O . HIS A 1 214 ? -8.465 5.465 -20.474 1.00 72.19 214 HIS A O 1
ATOM 1624 N N . ALA A 1 215 ? -9.125 5.042 -18.365 1.00 85.69 215 ALA A N 1
ATOM 1625 C CA . ALA A 1 215 ? -7.859 4.452 -17.944 1.00 85.69 215 ALA A CA 1
ATOM 1626 C C . ALA A 1 215 ? -7.946 2.951 -17.645 1.00 85.69 215 ALA A C 1
ATOM 1628 O O . ALA A 1 215 ? -8.787 2.481 -16.879 1.00 85.69 215 ALA A O 1
ATOM 1629 N N . MET A 1 216 ? -6.979 2.196 -18.167 1.00 92.56 216 MET A N 1
ATOM 1630 C CA . MET A 1 216 ? -6.725 0.837 -17.695 1.00 92.56 216 MET A CA 1
ATOM 1631 C C . MET A 1 216 ? -6.065 0.911 -16.320 1.00 92.56 216 MET A C 1
ATOM 1633 O O . MET A 1 216 ? -5.186 1.739 -16.103 1.00 92.56 216 MET A O 1
ATOM 1637 N N . THR A 1 217 ? -6.416 0.025 -15.392 1.00 94.50 217 THR A N 1
ATOM 1638 C CA . THR A 1 217 ? -5.762 -0.026 -14.076 1.00 94.50 217 THR A CA 1
ATOM 1639 C C . THR A 1 217 ? -4.930 -1.290 -13.938 1.00 94.50 217 THR A C 1
ATOM 1641 O O . THR A 1 217 ? -5.362 -2.376 -14.321 1.00 94.50 217 THR A O 1
ATOM 1644 N N . VAL A 1 218 ? -3.738 -1.159 -13.358 1.00 96.38 218 VAL A N 1
ATOM 1645 C CA . VAL A 1 218 ? -2.937 -2.291 -12.888 1.00 96.38 218 VAL A CA 1
ATOM 1646 C C . VAL A 1 218 ? -2.820 -2.227 -11.371 1.00 96.38 218 VAL A C 1
ATOM 1648 O O . VAL A 1 218 ? -2.479 -1.191 -10.801 1.00 96.38 218 VAL A O 1
ATOM 1651 N N . SER A 1 219 ? -3.136 -3.337 -10.708 1.00 92.75 219 SER A N 1
ATOM 1652 C CA . SER A 1 219 ? -3.131 -3.470 -9.255 1.00 92.75 219 SER A CA 1
ATOM 1653 C C . SER A 1 219 ? -2.176 -4.572 -8.828 1.00 92.75 219 SER A C 1
ATOM 1655 O O . SER A 1 219 ? -2.270 -5.714 -9.283 1.00 92.75 219 SER A O 1
ATOM 1657 N N . SER A 1 220 ? -1.253 -4.240 -7.929 1.00 86.12 220 SER A N 1
ATOM 1658 C CA . SER A 1 220 ? -0.344 -5.218 -7.334 1.00 86.12 220 SER A CA 1
ATOM 1659 C C . SER A 1 220 ? 0.043 -4.843 -5.901 1.00 86.12 220 SER A C 1
ATOM 1661 O O . SER A 1 220 ? -0.343 -3.797 -5.376 1.00 86.12 220 SER A O 1
ATOM 1663 N N . GLY A 1 221 ? 0.800 -5.720 -5.240 1.00 71.25 221 GLY A N 1
ATOM 1664 C CA . GLY A 1 221 ? 1.286 -5.534 -3.870 1.00 71.25 221 GLY A CA 1
ATOM 1665 C C . GLY A 1 221 ? 0.405 -6.143 -2.773 1.00 71.25 221 GLY A C 1
ATOM 1666 O O . GLY A 1 221 ? 0.774 -6.064 -1.601 1.00 71.25 221 GLY A O 1
ATOM 1667 N N . GLY A 1 222 ? -0.717 -6.779 -3.124 1.00 73.56 222 GLY A N 1
ATOM 1668 C CA . GLY A 1 222 ? -1.569 -7.515 -2.187 1.00 73.56 222 GLY A CA 1
ATOM 1669 C C . GLY A 1 222 ? -2.840 -8.082 -2.833 1.00 73.56 222 GLY A C 1
ATOM 1670 O O . GLY A 1 222 ? -3.095 -7.824 -4.009 1.00 73.56 222 GLY A O 1
ATOM 1671 N N . PRO A 1 223 ? -3.657 -8.843 -2.082 1.00 74.94 223 PRO A N 1
ATOM 1672 C CA . PRO A 1 223 ? -4.951 -9.307 -2.565 1.00 74.94 223 PRO A CA 1
ATOM 1673 C C . PRO A 1 223 ? -5.944 -8.140 -2.652 1.00 74.94 223 PRO A C 1
ATOM 1675 O O . PRO A 1 223 ? -6.179 -7.445 -1.664 1.00 74.94 223 PRO A O 1
ATOM 1678 N N . LEU A 1 224 ? -6.556 -7.953 -3.821 1.00 82.62 224 LEU A N 1
ATOM 1679 C CA . LEU A 1 224 ? -7.644 -6.998 -4.020 1.00 82.62 224 LEU A CA 1
ATOM 1680 C C . LEU A 1 224 ? -8.976 -7.628 -3.565 1.00 82.62 224 LEU A C 1
ATOM 1682 O O . LEU A 1 224 ? -9.345 -8.686 -4.087 1.00 82.62 224 LEU A O 1
ATOM 1686 N N . PRO A 1 225 ? -9.730 -7.029 -2.623 1.00 81.44 225 PRO A N 1
ATOM 1687 C CA . PRO A 1 225 ? -11.080 -7.492 -2.305 1.00 81.44 225 PRO A CA 1
ATOM 1688 C C . PRO A 1 225 ? -11.976 -7.498 -3.546 1.00 81.44 225 PRO A C 1
ATOM 1690 O O . PRO A 1 225 ? -11.842 -6.633 -4.409 1.00 81.44 225 PRO A O 1
ATOM 1693 N N . TRP A 1 226 ? -12.874 -8.479 -3.656 1.00 86.38 226 TRP A N 1
ATOM 1694 C CA . TRP A 1 226 ? -13.744 -8.604 -4.830 1.00 86.38 226 TRP A CA 1
ATOM 1695 C C . TRP A 1 226 ? -14.648 -7.380 -5.015 1.00 86.38 226 TRP A C 1
ATOM 1697 O O . TRP A 1 226 ? -14.702 -6.822 -6.105 1.00 86.38 226 TRP A O 1
ATOM 1707 N N . THR A 1 227 ? -15.240 -6.881 -3.930 1.00 85.19 227 THR A N 1
ATOM 1708 C CA . THR A 1 227 ? -16.060 -5.660 -3.931 1.00 85.19 227 THR A CA 1
ATOM 1709 C C . THR A 1 227 ? -15.301 -4.437 -4.453 1.00 85.19 227 THR A C 1
ATOM 1711 O O . THR A 1 227 ? -15.839 -3.669 -5.244 1.00 85.19 227 THR A O 1
ATOM 1714 N N . ALA A 1 228 ? -14.028 -4.284 -4.081 1.00 84.31 228 ALA A N 1
ATOM 1715 C CA . ALA A 1 228 ? -13.180 -3.197 -4.568 1.00 84.31 228 ALA A CA 1
ATOM 1716 C C . ALA A 1 228 ? -12.849 -3.337 -6.065 1.00 84.31 228 ALA A C 1
ATOM 1718 O O . ALA A 1 228 ? -12.798 -2.338 -6.775 1.00 84.31 228 ALA A O 1
ATOM 1719 N N . ALA A 1 229 ? -12.658 -4.561 -6.570 1.00 91.38 229 ALA A N 1
ATOM 1720 C CA . ALA A 1 229 ? -12.483 -4.786 -8.006 1.00 91.38 229 ALA A CA 1
ATOM 1721 C C . ALA A 1 229 ? -13.753 -4.466 -8.806 1.00 91.38 229 ALA A C 1
ATOM 1723 O O . ALA A 1 229 ? -13.651 -3.898 -9.891 1.00 91.38 229 ALA A O 1
ATOM 1724 N N . GLN A 1 230 ? -14.935 -4.783 -8.270 1.00 92.62 230 GLN A N 1
ATOM 1725 C CA . GLN A 1 230 ? -16.211 -4.416 -8.890 1.00 92.62 230 GLN A CA 1
ATOM 1726 C C . GLN A 1 230 ? -16.385 -2.894 -8.945 1.00 92.62 230 GLN A C 1
ATOM 1728 O O . GLN A 1 230 ? -16.641 -2.362 -10.020 1.00 92.62 230 GLN A O 1
ATOM 1733 N N . ALA A 1 231 ? -16.153 -2.198 -7.827 1.00 89.31 231 ALA A N 1
ATOM 1734 C CA . ALA A 1 231 ? -16.214 -0.737 -7.774 1.00 89.31 231 ALA A CA 1
ATOM 1735 C C . ALA A 1 231 ? -15.212 -0.079 -8.739 1.00 89.31 231 ALA A C 1
ATOM 1737 O O . ALA A 1 231 ? -15.548 0.868 -9.443 1.00 89.31 231 ALA A O 1
ATOM 1738 N N . ALA A 1 232 ? -13.991 -0.616 -8.832 1.00 90.44 232 ALA A N 1
ATOM 1739 C CA . ALA A 1 232 ? -13.007 -0.157 -9.807 1.00 90.44 232 ALA A CA 1
ATOM 1740 C C . ALA A 1 232 ? -13.479 -0.385 -11.251 1.00 90.44 232 ALA A C 1
ATOM 1742 O O . ALA A 1 232 ? -13.331 0.496 -12.087 1.00 90.44 232 ALA A O 1
ATOM 1743 N N . THR A 1 233 ? -14.083 -1.538 -11.542 1.00 91.50 233 THR A N 1
ATOM 1744 C CA . THR A 1 233 ? -14.621 -1.834 -12.879 1.00 91.50 233 THR A CA 1
ATOM 1745 C C . THR A 1 233 ? -15.711 -0.843 -13.275 1.00 91.50 233 THR A C 1
ATOM 1747 O O . THR A 1 233 ? -15.739 -0.393 -14.414 1.00 91.50 233 THR A O 1
ATOM 1750 N N . GLU A 1 234 ? -16.588 -0.488 -12.338 1.00 89.44 234 GLU A N 1
ATOM 1751 C CA . GLU A 1 234 ? -17.649 0.495 -12.560 1.00 89.44 234 GLU A CA 1
ATOM 1752 C C . GLU A 1 234 ? -17.085 1.896 -12.827 1.00 89.44 234 GLU A C 1
ATOM 1754 O O . GLU A 1 234 ? -17.543 2.572 -13.743 1.00 89.44 234 GLU A O 1
ATOM 1759 N N . LEU A 1 235 ? -16.063 2.311 -12.072 1.00 88.12 235 LEU A N 1
ATOM 1760 C CA . LEU A 1 235 ? -15.490 3.654 -12.173 1.00 88.12 235 LEU A CA 1
ATOM 1761 C C . LEU A 1 235 ? -14.559 3.838 -13.382 1.00 88.12 235 LEU A C 1
ATOM 1763 O O . LEU A 1 235 ? -14.574 4.887 -14.016 1.00 88.12 235 LEU A O 1
ATOM 1767 N N . PHE A 1 236 ? -13.733 2.834 -13.687 1.00 87.56 236 PHE A N 1
ATOM 1768 C CA . PHE A 1 236 ? -12.735 2.887 -14.763 1.00 87.56 236 PHE A CA 1
ATOM 1769 C C . PHE A 1 236 ? -13.239 2.286 -16.082 1.00 87.56 236 PHE A C 1
ATOM 1771 O O . PHE A 1 236 ? -12.536 2.331 -17.085 1.00 87.56 236 PHE A O 1
ATOM 1778 N N . GLY A 1 237 ? -14.411 1.646 -16.089 1.00 86.56 237 GLY A N 1
ATOM 1779 C CA . GLY A 1 237 ? -14.964 0.941 -17.251 1.00 86.56 237 GLY A CA 1
ATOM 1780 C C . GLY A 1 237 ? -14.314 -0.418 -17.556 1.00 86.56 237 GLY A C 1
ATOM 1781 O O . GLY A 1 237 ? -14.869 -1.205 -18.325 1.00 86.56 237 GLY A O 1
ATOM 1782 N N . PHE A 1 238 ? -13.173 -0.736 -16.935 1.00 86.50 238 PHE A N 1
ATOM 1783 C CA . PHE A 1 238 ? -12.438 -1.988 -17.125 1.00 86.50 238 PHE A CA 1
ATOM 1784 C C . PHE A 1 238 ? -12.104 -2.649 -15.792 1.00 86.50 238 PHE A C 1
ATOM 1786 O O . PHE A 1 238 ? -11.716 -1.987 -14.828 1.00 86.50 238 PHE A O 1
ATOM 1793 N N . ALA A 1 239 ? -12.182 -3.982 -15.758 1.00 93.00 239 ALA A N 1
ATOM 1794 C CA . ALA A 1 239 ? -11.692 -4.738 -14.615 1.00 93.00 239 ALA A CA 1
ATOM 1795 C C . ALA A 1 239 ? -10.191 -4.467 -14.408 1.00 93.00 239 ALA A C 1
ATOM 1797 O O . ALA A 1 239 ? -9.439 -4.485 -15.388 1.00 93.00 239 ALA A O 1
ATOM 1798 N N . PRO A 1 240 ? -9.726 -4.257 -13.162 1.00 95.19 240 PRO A N 1
ATOM 1799 C CA . PRO A 1 240 ? -8.305 -4.076 -12.910 1.00 95.19 240 PRO A CA 1
ATOM 1800 C C . PRO A 1 240 ? -7.483 -5.281 -13.365 1.00 95.19 240 PRO A C 1
ATOM 1802 O O . PRO A 1 240 ? -7.831 -6.431 -13.078 1.00 95.19 240 PRO A O 1
ATOM 1805 N N . LEU A 1 241 ? -6.355 -5.009 -14.022 1.00 96.94 241 LEU A N 1
ATOM 1806 C CA . LEU A 1 241 ? -5.302 -5.990 -14.241 1.00 96.94 241 LEU A CA 1
ATOM 1807 C C . LEU A 1 241 ? -4.631 -6.264 -12.897 1.00 96.94 241 LEU A C 1
ATOM 1809 O O . LEU A 1 241 ? -3.823 -5.475 -12.413 1.00 96.94 241 LEU A O 1
ATOM 1813 N N . GLU A 1 242 ? -4.954 -7.390 -12.278 1.00 96.25 242 GLU A N 1
ATOM 1814 C CA . GLU A 1 242 ? -4.261 -7.830 -11.074 1.00 96.25 242 GLU A CA 1
ATOM 1815 C C . GLU A 1 242 ? -2.976 -8.556 -11.467 1.00 96.25 242 GLU A C 1
ATOM 1817 O O . GLU A 1 242 ? -3.016 -9.488 -12.272 1.00 96.25 242 GLU A O 1
ATOM 1822 N N . VAL A 1 243 ? -1.846 -8.155 -10.879 1.00 95.94 243 VAL A N 1
ATOM 1823 C CA . VAL A 1 243 ? -0.536 -8.793 -11.076 1.00 95.94 243 VAL A CA 1
ATOM 1824 C C . VAL A 1 243 ? -0.055 -9.380 -9.754 1.00 95.94 243 VAL A C 1
ATOM 1826 O O . VAL A 1 243 ? 0.148 -8.660 -8.775 1.00 95.94 243 VAL A O 1
ATOM 1829 N N . LEU A 1 244 ? 0.138 -10.696 -9.725 1.00 93.94 244 LEU A N 1
ATOM 1830 C CA . LEU A 1 244 ? 0.747 -11.418 -8.617 1.00 93.94 244 LEU A CA 1
ATOM 1831 C C . LEU A 1 244 ? 2.261 -11.367 -8.757 1.00 93.94 244 LEU A C 1
ATOM 1833 O O . LEU A 1 244 ? 2.786 -11.635 -9.833 1.00 93.94 244 LEU A O 1
ATOM 1837 N N . GLY A 1 245 ? 2.943 -11.147 -7.640 1.00 90.12 245 GLY A N 1
ATOM 1838 C CA . GLY A 1 245 ? 4.381 -11.328 -7.525 1.00 90.12 245 GLY A CA 1
ATOM 1839 C C . GLY A 1 245 ? 4.936 -10.603 -6.304 1.00 90.12 245 GLY A C 1
ATOM 1840 O O . GLY A 1 245 ? 4.169 -10.112 -5.469 1.00 90.12 245 GLY A O 1
ATOM 1841 N N . SER A 1 246 ? 6.254 -10.498 -6.203 1.00 85.69 246 SER A N 1
ATOM 1842 C CA . SER A 1 246 ? 6.938 -9.897 -5.053 1.00 85.69 246 SER A CA 1
ATOM 1843 C C . SER A 1 246 ? 8.183 -9.113 -5.467 1.00 85.69 246 SER A C 1
ATOM 1845 O O . SER A 1 246 ? 8.530 -9.049 -6.641 1.00 85.69 246 SER A O 1
ATOM 1847 N N . THR A 1 247 ? 8.886 -8.515 -4.504 1.00 82.88 247 THR A N 1
ATOM 1848 C CA . THR A 1 247 ? 10.182 -7.878 -4.781 1.00 82.88 247 THR A CA 1
ATOM 1849 C C . THR A 1 247 ? 11.240 -8.907 -5.209 1.00 82.88 247 THR A C 1
ATOM 1851 O O . THR A 1 247 ? 12.086 -8.602 -6.042 1.00 82.88 247 THR A O 1
ATOM 1854 N N . GLU A 1 248 ? 11.177 -10.133 -4.683 1.00 85.44 248 GLU A N 1
ATOM 1855 C CA . GLU A 1 248 ? 12.041 -11.266 -5.042 1.00 85.44 248 GLU A CA 1
ATOM 1856 C C . GLU A 1 248 ? 11.746 -11.815 -6.441 1.00 85.44 248 GLU A C 1
ATOM 1858 O O . GLU A 1 248 ? 12.659 -12.186 -7.177 1.00 85.44 248 GLU A O 1
ATOM 1863 N N . THR A 1 249 ? 10.467 -11.906 -6.805 1.00 89.06 249 THR A N 1
ATOM 1864 C CA . THR A 1 249 ? 10.040 -12.622 -8.014 1.00 89.06 249 THR A CA 1
ATOM 1865 C C . THR A 1 249 ? 9.696 -11.725 -9.180 1.00 89.06 249 THR A C 1
ATOM 1867 O O . THR A 1 249 ? 9.675 -12.215 -10.309 1.00 89.06 249 THR A O 1
ATOM 1870 N N . SER A 1 250 ? 9.491 -10.426 -8.934 1.00 89.62 250 SER A N 1
ATOM 1871 C CA . SER A 1 250 ? 8.856 -9.545 -9.913 1.00 89.62 250 SER A CA 1
ATOM 1872 C C . SER A 1 250 ? 7.455 -10.083 -10.270 1.00 89.62 250 SER A C 1
ATOM 1874 O O . SER A 1 250 ? 6.866 -10.808 -9.464 1.00 89.62 250 SER A O 1
ATOM 1876 N N . GLY A 1 251 ? 6.876 -9.732 -11.419 1.00 93.31 251 GLY A N 1
ATOM 1877 C CA . GLY A 1 251 ? 5.609 -10.313 -11.873 1.00 93.31 251 GLY A CA 1
ATOM 1878 C C . GLY A 1 251 ? 5.668 -11.839 -12.063 1.00 93.31 251 GLY A C 1
ATOM 1879 O O . GLY A 1 251 ? 6.623 -12.388 -12.597 1.00 93.31 251 GLY A O 1
ATOM 1880 N N . VAL A 1 252 ? 4.618 -12.553 -11.664 1.00 96.06 252 VAL A N 1
ATOM 1881 C CA . VAL A 1 252 ? 4.517 -14.024 -11.765 1.00 96.06 252 VAL A CA 1
ATOM 1882 C C . VAL A 1 252 ? 3.304 -14.439 -12.580 1.00 96.06 252 VAL A C 1
ATOM 1884 O O . VAL A 1 252 ? 3.394 -15.275 -13.478 1.00 96.06 252 VAL A O 1
ATOM 1887 N N . ALA A 1 253 ? 2.148 -13.869 -12.256 1.00 97.19 253 ALA A N 1
ATOM 1888 C CA . ALA A 1 253 ? 0.882 -14.210 -12.881 1.00 97.19 253 ALA A CA 1
ATOM 1889 C C . ALA A 1 253 ? -0.031 -12.990 -12.937 1.00 97.19 253 ALA A C 1
ATOM 1891 O O . ALA A 1 253 ? 0.150 -12.030 -12.190 1.00 97.19 253 ALA A O 1
ATOM 1892 N N . ARG A 1 254 ? -1.043 -13.043 -13.799 1.00 97.12 254 ARG A N 1
ATOM 1893 C CA . ARG A 1 254 ? -2.048 -11.993 -13.944 1.00 97.12 254 ARG A CA 1
ATOM 1894 C C . ARG A 1 254 ? -3.467 -12.535 -13.999 1.00 97.12 254 ARG A C 1
ATOM 1896 O O . ARG A 1 254 ? -3.676 -13.702 -14.335 1.00 97.12 254 ARG A O 1
ATOM 1903 N N . ARG A 1 255 ? -4.443 -11.667 -13.745 1.00 96.38 255 ARG A N 1
ATOM 1904 C CA . ARG A 1 255 ? -5.862 -11.929 -14.020 1.00 96.38 255 ARG A CA 1
ATOM 1905 C C . ARG A 1 255 ? -6.657 -10.638 -14.200 1.00 96.38 255 ARG A C 1
ATOM 1907 O O . ARG A 1 255 ? -6.245 -9.579 -13.738 1.00 96.38 255 ARG A O 1
ATOM 1914 N N . PHE A 1 256 ? -7.823 -10.782 -14.815 1.00 94.81 256 PHE A N 1
ATOM 1915 C CA . PHE A 1 256 ? -8.920 -9.818 -14.800 1.00 94.81 256 PHE A CA 1
ATOM 1916 C C . PHE A 1 256 ? -10.121 -10.539 -14.210 1.00 94.81 256 PHE A C 1
ATOM 1918 O O . PHE A 1 256 ? -10.467 -11.609 -14.705 1.00 94.81 256 PHE A O 1
ATOM 1925 N N . ARG A 1 257 ? -10.732 -10.017 -13.148 1.00 92.81 257 ARG A N 1
ATOM 1926 C CA . ARG A 1 257 ? -11.802 -10.748 -12.465 1.00 92.81 257 ARG A CA 1
ATOM 1927 C C . ARG A 1 257 ? -13.176 -10.403 -13.023 1.00 92.81 257 ARG A C 1
ATOM 1929 O O . ARG A 1 257 ? -13.650 -9.290 -12.838 1.00 92.81 257 ARG A O 1
ATOM 1936 N N . ASN A 1 258 ? -13.837 -11.407 -13.596 1.00 87.56 258 ASN A N 1
ATOM 1937 C CA . ASN A 1 258 ? -15.285 -11.394 -13.841 1.00 87.56 258 ASN A CA 1
ATOM 1938 C C . ASN A 1 258 ? -16.063 -12.116 -12.723 1.00 87.56 258 ASN A C 1
ATOM 1940 O O . ASN A 1 258 ? -17.289 -12.057 -12.667 1.00 87.56 258 ASN A O 1
ATOM 1944 N N . SER A 1 259 ? -15.348 -12.806 -11.831 1.00 90.75 259 SER A N 1
ATOM 1945 C CA . SER A 1 259 ? -15.875 -13.496 -10.656 1.00 90.75 259 SER A CA 1
ATOM 1946 C C . SER A 1 259 ? -14.881 -13.412 -9.493 1.00 90.75 259 SER A C 1
ATOM 1948 O O . SER A 1 259 ? -13.684 -13.190 -9.700 1.00 90.75 259 SER A O 1
ATOM 1950 N N . GLU A 1 260 ? -15.355 -13.617 -8.260 1.00 87.06 260 GLU A N 1
ATOM 1951 C CA . GLU A 1 260 ? -14.523 -13.546 -7.046 1.00 87.06 260 GLU A CA 1
ATOM 1952 C C . GLU A 1 260 ? -13.303 -14.484 -7.104 1.00 87.06 260 GLU A C 1
ATOM 1954 O O . GLU A 1 260 ? -12.194 -14.089 -6.725 1.00 87.06 260 GLU A O 1
ATOM 1959 N N . ASN A 1 261 ? -13.505 -15.693 -7.638 1.00 87.50 261 ASN A N 1
ATOM 1960 C CA . ASN A 1 261 ? -12.518 -16.771 -7.682 1.00 87.50 261 ASN A CA 1
ATOM 1961 C C . ASN A 1 261 ? -11.837 -16.914 -9.050 1.00 87.50 261 ASN A C 1
ATOM 1963 O O . ASN A 1 261 ? -11.387 -18.003 -9.387 1.00 87.50 261 ASN A O 1
ATOM 1967 N N . GLU A 1 262 ? -11.750 -15.847 -9.853 1.00 94.19 262 GLU A N 1
ATOM 1968 C CA . GLU A 1 262 ? -11.075 -15.953 -11.151 1.00 94.19 262 GLU A CA 1
ATOM 1969 C C . GLU A 1 262 ? -9.629 -16.482 -10.986 1.00 94.19 262 GLU A C 1
ATOM 1971 O O . GLU A 1 262 ? -8.838 -15.887 -10.227 1.00 94.19 262 GLU A O 1
ATOM 1976 N N . PRO A 1 263 ? -9.262 -17.561 -11.702 1.00 96.19 263 PRO A N 1
ATOM 1977 C CA . PRO A 1 263 ? -7.928 -18.144 -11.642 1.00 96.19 263 PRO A CA 1
ATOM 1978 C C . PRO A 1 263 ? -6.838 -17.227 -12.207 1.00 96.19 263 PRO A C 1
ATOM 1980 O O . PRO A 1 263 ? -7.050 -16.439 -13.130 1.00 96.19 263 PRO A O 1
ATOM 1983 N N . TRP A 1 264 ? -5.626 -17.386 -11.687 1.00 97.25 264 TRP A N 1
ATOM 1984 C CA . TRP A 1 264 ? -4.425 -16.698 -12.143 1.00 97.25 264 TRP A CA 1
ATOM 1985 C C . TRP A 1 264 ? -3.833 -17.365 -13.380 1.00 97.25 264 TRP A C 1
ATOM 1987 O O . TRP A 1 264 ? -3.684 -18.583 -13.432 1.00 97.25 264 TRP A O 1
ATOM 1997 N N . THR A 1 265 ? -3.438 -16.551 -14.355 1.00 97.75 265 THR A N 1
ATOM 1998 C CA . THR A 1 265 ? -2.711 -16.991 -15.550 1.00 97.75 265 THR A CA 1
ATOM 1999 C C . THR A 1 265 ? -1.241 -16.623 -15.407 1.00 97.75 265 THR A C 1
ATOM 2001 O O . THR A 1 265 ? -0.922 -15.449 -15.220 1.00 97.75 265 THR A O 1
ATOM 2004 N N . VAL A 1 266 ? -0.346 -17.607 -15.484 1.00 97.56 266 VAL A N 1
ATOM 2005 C CA . VAL A 1 266 ? 1.109 -17.395 -15.402 1.00 97.56 266 VAL A CA 1
ATOM 2006 C C . VAL A 1 266 ? 1.577 -16.473 -16.540 1.00 97.56 266 VAL A C 1
ATOM 2008 O O . VAL A 1 266 ? 1.073 -16.566 -17.661 1.00 97.56 266 VAL A O 1
ATOM 2011 N N . LEU A 1 267 ? 2.501 -15.551 -16.250 1.00 97.06 267 LEU A N 1
ATOM 2012 C CA . LEU A 1 267 ? 3.053 -14.637 -17.255 1.00 97.06 267 LEU A CA 1
ATOM 2013 C C . LEU A 1 267 ? 3.936 -15.375 -18.269 1.00 97.06 267 LEU A C 1
ATOM 2015 O O . LEU A 1 267 ? 4.518 -16.421 -17.982 1.00 97.06 267 LEU A O 1
ATOM 2019 N N . GLY A 1 268 ? 4.057 -14.810 -19.471 1.00 93.25 268 GLY A N 1
ATOM 2020 C CA . GLY A 1 268 ? 4.898 -15.385 -20.521 1.00 93.25 268 GLY A CA 1
ATOM 2021 C C . GLY A 1 268 ? 6.360 -15.479 -20.077 1.00 93.25 268 GLY A C 1
ATOM 2022 O O . GLY A 1 268 ? 6.914 -14.517 -19.556 1.00 93.25 268 GLY A O 1
ATOM 2023 N N . GLY A 1 269 ? 6.978 -16.646 -20.270 1.00 90.38 269 GLY A N 1
ATOM 2024 C CA . GLY A 1 269 ? 8.357 -16.909 -19.841 1.00 90.38 269 GLY A CA 1
ATOM 2025 C C . GLY A 1 269 ? 8.513 -17.269 -18.359 1.00 90.38 269 GLY A C 1
ATOM 2026 O O . GLY A 1 269 ? 9.599 -17.678 -17.959 1.00 90.38 269 GLY A O 1
ATOM 2027 N N . VAL A 1 270 ? 7.448 -17.182 -17.557 1.00 95.56 270 VAL A N 1
ATOM 2028 C CA . VAL A 1 270 ? 7.445 -17.624 -16.158 1.00 95.56 270 VAL A CA 1
ATOM 2029 C C . VAL A 1 270 ? 6.997 -19.081 -16.079 1.00 95.56 270 VAL A C 1
ATOM 2031 O O . VAL A 1 270 ? 6.020 -19.485 -16.704 1.00 95.56 270 VAL A O 1
ATOM 2034 N N . SER A 1 271 ? 7.706 -19.876 -15.283 1.00 95.00 271 SER A N 1
ATOM 2035 C CA . SER A 1 271 ? 7.300 -21.223 -14.896 1.00 95.00 271 SER A CA 1
ATOM 2036 C C . SER A 1 271 ? 6.882 -21.217 -13.433 1.00 95.00 271 SER A C 1
ATOM 2038 O O . SER A 1 271 ? 7.614 -20.727 -12.571 1.00 95.00 271 SER A O 1
ATOM 2040 N N . ALA A 1 272 ? 5.704 -21.763 -13.149 1.00 95.31 272 ALA A N 1
ATOM 2041 C CA . ALA A 1 272 ? 5.166 -21.864 -11.805 1.00 95.31 272 ALA A CA 1
ATOM 2042 C C . ALA A 1 272 ? 4.737 -23.309 -11.533 1.00 95.31 272 ALA A C 1
ATOM 2044 O O . ALA A 1 272 ? 4.052 -23.928 -12.344 1.00 95.31 272 ALA A O 1
ATOM 2045 N N . THR A 1 273 ? 5.146 -23.846 -10.389 1.00 94.69 273 THR A N 1
ATOM 2046 C CA . THR A 1 273 ? 4.802 -25.199 -9.927 1.00 94.69 273 THR A CA 1
ATOM 2047 C C . THR A 1 273 ? 4.441 -25.160 -8.445 1.00 94.69 273 THR A C 1
ATOM 2049 O O . THR A 1 273 ? 4.572 -24.121 -7.801 1.00 94.69 273 THR A O 1
ATOM 2052 N N . VAL A 1 274 ? 3.965 -26.270 -7.885 1.00 93.44 274 VAL A N 1
ATOM 2053 C CA . VAL A 1 274 ? 3.769 -26.411 -6.435 1.00 93.44 274 VAL A CA 1
ATOM 2054 C C . VAL A 1 274 ? 4.723 -27.460 -5.882 1.00 93.44 274 VAL A C 1
ATOM 2056 O O . VAL A 1 274 ? 4.886 -28.521 -6.480 1.00 93.44 274 VAL A O 1
ATOM 2059 N N . SER A 1 275 ? 5.353 -27.166 -4.748 1.00 89.88 275 SER A N 1
ATOM 2060 C CA . SER A 1 275 ? 6.103 -28.153 -3.967 1.00 89.88 275 SER A CA 1
ATOM 2061 C C . SER A 1 275 ? 5.165 -29.155 -3.285 1.00 89.88 275 SER A C 1
ATOM 2063 O O . SER A 1 275 ? 3.952 -28.943 -3.221 1.00 89.88 275 SER A O 1
ATOM 2065 N N . ASP A 1 276 ? 5.728 -30.225 -2.717 1.00 79.31 276 ASP A N 1
ATOM 2066 C CA . ASP A 1 276 ? 4.976 -31.296 -2.037 1.00 79.31 276 ASP A CA 1
ATOM 2067 C C . ASP A 1 276 ? 4.056 -30.792 -0.907 1.00 79.31 276 ASP A C 1
ATOM 2069 O O . ASP A 1 276 ? 3.023 -31.392 -0.611 1.00 79.31 276 ASP A O 1
ATOM 2073 N N . ASP A 1 277 ? 4.401 -29.672 -0.267 1.00 78.38 277 ASP A N 1
ATOM 2074 C CA . ASP A 1 277 ? 3.607 -29.018 0.778 1.00 78.38 277 ASP A CA 1
ATOM 2075 C C . ASP A 1 277 ? 2.567 -28.008 0.243 1.00 78.38 277 ASP A C 1
ATOM 2077 O O . ASP A 1 277 ? 1.867 -27.347 1.027 1.00 78.38 277 ASP A O 1
ATOM 2081 N N . GLY A 1 278 ? 2.419 -27.936 -1.084 1.00 84.06 278 GLY A N 1
ATOM 2082 C CA . GLY A 1 278 ? 1.436 -27.134 -1.811 1.00 84.06 278 GLY A CA 1
ATOM 2083 C C . GLY A 1 278 ? 1.831 -25.671 -1.999 1.00 84.06 278 GLY A C 1
ATOM 2084 O O . GLY A 1 278 ? 0.944 -24.827 -2.136 1.00 84.06 278 GLY A O 1
ATOM 2085 N N . VAL A 1 279 ? 3.127 -25.346 -1.940 1.00 88.75 279 VAL A N 1
ATOM 2086 C CA . VAL A 1 279 ? 3.640 -23.967 -1.994 1.00 88.75 279 VAL A CA 1
ATOM 2087 C C . VAL A 1 279 ? 4.126 -23.624 -3.395 1.00 88.75 279 VAL A C 1
ATOM 2089 O O . VAL A 1 279 ? 4.869 -24.385 -4.007 1.00 88.75 279 VAL A O 1
ATOM 2092 N N . LEU A 1 280 ? 3.717 -22.460 -3.890 1.00 93.56 280 LEU A N 1
ATOM 2093 C CA . LEU A 1 280 ? 4.044 -21.952 -5.213 1.00 93.56 280 LEU A CA 1
ATOM 2094 C C . LEU A 1 280 ? 5.557 -21.697 -5.342 1.00 93.56 280 LEU A C 1
ATOM 2096 O O . LEU A 1 280 ? 6.121 -20.863 -4.627 1.00 93.56 280 LEU A O 1
ATOM 2100 N N . GLN A 1 281 ? 6.190 -22.417 -6.266 1.00 94.62 281 GLN A N 1
ATOM 2101 C CA . GLN A 1 281 ? 7.586 -22.277 -6.677 1.00 94.62 281 GLN A CA 1
ATOM 2102 C C . GLN A 1 281 ? 7.635 -21.623 -8.054 1.00 94.62 281 GLN A C 1
ATOM 2104 O O . GLN A 1 281 ? 6.949 -22.075 -8.973 1.00 94.62 281 GLN A O 1
ATOM 2109 N N . VAL A 1 282 ? 8.447 -20.578 -8.205 1.00 95.19 282 VAL A N 1
ATOM 2110 C CA . VAL A 1 282 ? 8.497 -19.759 -9.419 1.00 95.19 282 VAL A CA 1
ATOM 2111 C C . VAL A 1 282 ? 9.912 -19.711 -9.977 1.00 95.19 282 VAL A C 1
ATOM 2113 O O . VAL A 1 282 ? 10.824 -19.243 -9.306 1.00 95.19 282 VAL A O 1
ATOM 2116 N N . SER A 1 283 ? 10.081 -20.111 -11.232 1.00 94.88 283 SER A N 1
ATOM 2117 C CA . SER A 1 283 ? 11.282 -19.838 -12.026 1.00 94.88 283 SER A CA 1
ATOM 2118 C C . SER A 1 283 ? 10.928 -18.817 -13.094 1.00 94.88 283 SER A C 1
ATOM 2120 O O . SER A 1 283 ? 10.019 -19.043 -13.891 1.00 94.88 283 SER A O 1
ATOM 2122 N N . SER A 1 284 ? 11.618 -17.683 -13.107 1.00 94.44 284 SER A N 1
ATOM 2123 C CA . SER A 1 284 ? 11.269 -16.559 -13.972 1.00 94.44 284 SER A CA 1
ATOM 2124 C C . SER A 1 284 ? 12.527 -15.856 -14.469 1.00 94.44 284 SER A C 1
ATOM 2126 O O . SER A 1 284 ? 13.424 -15.617 -13.667 1.00 94.44 284 SER A O 1
ATOM 2128 N N . PRO A 1 285 ? 12.600 -15.434 -15.743 1.00 92.12 285 PRO A N 1
ATOM 2129 C CA . PRO A 1 285 ? 13.675 -14.553 -16.197 1.00 92.12 285 PRO A CA 1
ATOM 2130 C C . PRO A 1 285 ? 13.651 -13.203 -15.465 1.00 92.12 285 PRO A C 1
ATOM 2132 O O . PRO A 1 285 ? 14.661 -12.504 -15.413 1.00 92.12 285 PRO A O 1
ATOM 2135 N N . PHE A 1 286 ? 12.517 -12.844 -14.858 1.00 93.31 286 PHE A N 1
ATOM 2136 C CA . PHE A 1 286 ? 12.376 -11.618 -14.091 1.00 93.31 286 PHE A CA 1
ATOM 2137 C C . PHE A 1 286 ? 13.027 -11.713 -12.713 1.00 93.31 286 PHE A C 1
ATOM 2139 O O . PHE A 1 286 ? 13.208 -10.678 -12.091 1.00 93.31 286 PHE A O 1
ATOM 2146 N N . THR A 1 287 ? 13.391 -12.892 -12.192 1.00 88.50 287 THR A N 1
ATOM 2147 C CA . THR A 1 287 ? 14.061 -12.980 -10.878 1.00 88.50 287 THR A CA 1
ATOM 2148 C C . THR A 1 287 ? 15.532 -12.570 -10.955 1.00 88.50 287 THR A C 1
ATOM 2150 O O . THR A 1 287 ? 16.098 -12.132 -9.955 1.00 88.50 287 THR A O 1
ATOM 2153 N N . GLY A 1 288 ? 16.155 -12.726 -12.128 1.00 83.56 288 GLY A N 1
ATOM 2154 C CA . GLY A 1 288 ? 17.610 -12.670 -12.279 1.00 83.56 288 GLY A CA 1
ATOM 2155 C C . GLY A 1 288 ? 18.347 -13.852 -11.629 1.00 83.56 288 GLY A C 1
ATOM 2156 O O . GLY A 1 288 ? 19.573 -13.854 -11.611 1.00 83.56 288 GLY A O 1
ATOM 2157 N N . ASP A 1 289 ? 17.619 -14.851 -11.115 1.00 80.31 289 ASP A N 1
ATOM 2158 C CA . ASP A 1 289 ? 18.153 -16.065 -10.492 1.00 80.31 289 ASP A CA 1
ATOM 2159 C C . ASP A 1 289 ? 17.720 -17.292 -11.304 1.00 80.31 289 ASP A C 1
ATOM 2161 O O . ASP A 1 289 ? 16.570 -17.405 -11.734 1.00 80.31 289 ASP A O 1
ATOM 2165 N N . ALA A 1 290 ? 18.646 -18.226 -11.509 1.00 79.88 290 ALA A N 1
ATOM 2166 C CA . ALA A 1 290 ? 18.375 -19.483 -12.195 1.00 79.88 290 ALA A CA 1
ATOM 2167 C C . ALA A 1 290 ? 17.564 -20.466 -11.330 1.00 79.88 290 ALA A C 1
ATOM 2169 O O . ALA A 1 290 ? 16.930 -21.380 -11.861 1.00 79.88 290 ALA A O 1
ATOM 2170 N N . ASN A 1 291 ? 17.585 -20.301 -10.005 1.00 87.62 291 ASN A N 1
ATOM 2171 C CA . ASN A 1 291 ? 16.887 -21.180 -9.079 1.00 87.62 291 ASN A CA 1
ATOM 2172 C C . ASN A 1 291 ? 15.412 -20.778 -8.912 1.00 87.62 291 ASN A C 1
ATOM 2174 O O . ASN A 1 291 ? 15.088 -19.588 -8.891 1.00 87.62 291 ASN A O 1
ATOM 2178 N N . PRO A 1 292 ? 14.501 -21.755 -8.741 1.00 89.31 292 PRO A N 1
ATOM 2179 C CA . PRO A 1 292 ? 13.129 -21.463 -8.356 1.00 89.31 292 PRO A CA 1
ATOM 2180 C C . PRO A 1 292 ? 13.062 -20.709 -7.019 1.00 89.31 292 PRO A C 1
ATOM 2182 O O . PRO A 1 292 ? 13.689 -21.101 -6.033 1.00 89.31 292 PRO A O 1
ATOM 2185 N N . VAL A 1 293 ? 12.255 -19.653 -6.971 1.00 90.38 293 VAL A N 1
ATOM 2186 C CA . VAL A 1 293 ? 11.954 -18.875 -5.770 1.00 90.38 293 VAL A CA 1
ATOM 2187 C C . VAL A 1 293 ? 10.640 -19.366 -5.170 1.00 90.38 293 VAL A C 1
ATOM 2189 O O . VAL A 1 293 ? 9.606 -19.411 -5.839 1.00 90.38 293 VAL A O 1
ATOM 2192 N N . SER A 1 294 ? 10.666 -19.701 -3.882 1.00 90.00 294 SER A N 1
ATOM 2193 C CA . SER A 1 294 ? 9.463 -20.045 -3.122 1.00 90.00 294 SER A CA 1
ATOM 2194 C C . SER A 1 294 ? 8.705 -18.777 -2.734 1.00 90.00 294 SER A C 1
ATOM 2196 O O . SER A 1 294 ? 9.214 -17.949 -1.979 1.00 90.00 294 SER A O 1
ATOM 2198 N N . MET A 1 295 ? 7.467 -18.635 -3.208 1.00 86.69 295 MET A N 1
ATOM 2199 C CA . MET A 1 295 ? 6.620 -17.461 -2.935 1.00 86.69 295 MET A CA 1
ATOM 2200 C C . MET A 1 295 ? 6.082 -17.444 -1.494 1.00 86.69 295 MET A C 1
ATOM 2202 O O . MET A 1 295 ? 5.695 -16.409 -0.942 1.00 86.69 295 MET A O 1
ATOM 2206 N N . GLY A 1 296 ? 6.040 -18.619 -0.860 1.00 83.81 296 GLY A N 1
ATOM 2207 C CA . GLY A 1 296 ? 5.359 -18.800 0.417 1.00 83.81 296 GLY A CA 1
ATOM 2208 C C . GLY A 1 296 ? 3.839 -18.667 0.304 1.00 83.81 296 GLY A C 1
ATOM 2209 O O . GLY A 1 296 ? 3.185 -18.527 1.331 1.00 83.81 296 GLY A O 1
ATOM 2210 N N . ASP A 1 297 ? 3.276 -18.719 -0.903 1.00 87.62 297 ASP A N 1
ATOM 2211 C CA . ASP A 1 297 ? 1.842 -18.768 -1.188 1.00 87.62 297 ASP A CA 1
ATOM 2212 C C . ASP A 1 297 ? 1.423 -20.198 -1.511 1.00 87.62 297 ASP A C 1
ATOM 2214 O O . ASP A 1 297 ? 2.102 -20.887 -2.266 1.00 87.62 297 ASP A O 1
ATOM 2218 N N . ARG A 1 298 ? 0.300 -20.665 -0.960 1.00 88.19 298 ARG A N 1
ATOM 2219 C CA . ARG A 1 298 ? -0.303 -21.925 -1.406 1.00 88.19 298 ARG A CA 1
ATOM 2220 C C . ARG A 1 298 ? -0.980 -21.722 -2.750 1.00 88.19 298 ARG A C 1
ATOM 2222 O O . ARG A 1 298 ? -1.636 -20.699 -2.939 1.00 88.19 298 ARG A O 1
ATOM 2229 N N . ALA A 1 299 ? -0.895 -22.706 -3.635 1.00 92.56 299 ALA A N 1
ATOM 2230 C CA . ALA A 1 299 ? -1.589 -22.670 -4.917 1.00 92.56 299 ALA A CA 1
ATOM 2231 C C . ALA A 1 299 ? -2.180 -24.036 -5.281 1.00 92.56 299 ALA A C 1
ATOM 2233 O O . ALA A 1 299 ? -1.675 -25.071 -4.854 1.00 92.56 299 ALA A O 1
ATOM 2234 N N . THR A 1 300 ? -3.257 -24.033 -6.066 1.00 92.12 300 THR A N 1
ATOM 2235 C CA . THR A 1 300 ? -3.826 -25.237 -6.692 1.00 92.12 300 THR A CA 1
ATOM 2236 C C . THR A 1 300 ? -3.956 -24.991 -8.187 1.00 92.12 300 THR A C 1
ATOM 2238 O O . THR A 1 300 ? -4.650 -24.062 -8.594 1.00 92.12 300 THR A O 1
ATOM 2241 N N . PHE A 1 301 ? -3.273 -25.801 -8.995 1.00 95.25 301 PHE A N 1
ATOM 2242 C CA . PHE A 1 301 ? -3.343 -25.712 -10.452 1.00 95.25 301 PHE A CA 1
ATOM 2243 C C . PHE A 1 301 ? -4.604 -26.389 -10.988 1.00 95.25 301 PHE A C 1
ATOM 2245 O O . PHE A 1 301 ? -4.987 -27.473 -10.547 1.00 95.25 301 PHE A O 1
ATOM 2252 N N . LEU A 1 302 ? -5.228 -25.736 -11.961 1.00 94.94 302 LEU A N 1
ATOM 2253 C CA . LEU A 1 302 ? -6.355 -26.237 -12.728 1.00 94.94 302 LEU A CA 1
ATOM 2254 C C . LEU A 1 302 ? -5.854 -27.016 -13.957 1.00 94.94 302 LEU A C 1
ATOM 2256 O O . LEU A 1 302 ? -4.715 -26.817 -14.390 1.00 94.94 302 LEU A O 1
ATOM 2260 N N . PRO A 1 303 ? -6.693 -27.875 -14.571 1.00 94.56 303 PRO A N 1
ATOM 2261 C CA . PRO A 1 303 ? -6.304 -28.639 -15.760 1.00 94.56 303 PRO A CA 1
ATOM 2262 C C . PRO A 1 303 ? -5.869 -27.784 -16.961 1.00 94.56 303 PRO A C 1
ATOM 2264 O O . PRO A 1 303 ? -5.173 -28.285 -17.838 1.00 94.56 303 PRO A O 1
ATOM 2267 N N . ASP A 1 304 ? -6.274 -26.511 -17.009 1.00 93.62 304 ASP A N 1
ATOM 2268 C CA . ASP A 1 304 ? -5.920 -25.554 -18.066 1.00 93.62 304 ASP A CA 1
ATOM 2269 C C . ASP A 1 304 ? -4.597 -24.801 -17.805 1.00 93.62 304 ASP A C 1
ATOM 2271 O O . ASP A 1 304 ? -4.214 -23.938 -18.593 1.00 93.62 304 ASP A O 1
ATOM 2275 N N . GLY A 1 305 ? -3.891 -25.119 -16.713 1.00 91.50 305 GLY A N 1
ATOM 2276 C CA . GLY A 1 305 ? -2.613 -24.507 -16.342 1.00 91.50 305 GLY A CA 1
ATOM 2277 C C . GLY A 1 305 ? -2.730 -23.184 -15.578 1.00 91.50 305 GLY A C 1
ATOM 2278 O O . GLY A 1 305 ? -1.713 -22.663 -15.117 1.00 91.50 305 GLY A O 1
ATOM 2279 N N . ARG A 1 306 ? -3.944 -22.648 -15.389 1.00 96.50 306 ARG A N 1
ATOM 2280 C CA . ARG A 1 306 ? -4.185 -21.551 -14.440 1.00 96.50 306 ARG A CA 1
ATOM 2281 C C . ARG A 1 306 ? -4.161 -22.074 -13.005 1.00 96.50 306 ARG A C 1
ATOM 2283 O O . ARG A 1 306 ? -4.189 -23.281 -12.778 1.00 96.50 306 ARG A O 1
ATOM 2290 N N . PHE A 1 307 ? -4.117 -21.185 -12.016 1.00 96.12 307 PHE A N 1
ATOM 2291 C CA . PHE A 1 307 ? -4.119 -21.602 -10.612 1.00 96.12 307 PHE A CA 1
ATOM 2292 C C . PHE A 1 307 ? -4.925 -20.684 -9.697 1.00 96.12 307 PHE A C 1
ATOM 2294 O O . PHE A 1 307 ? -5.074 -19.488 -9.937 1.00 96.12 307 PHE A O 1
ATOM 2301 N N . GLU A 1 308 ? -5.407 -21.249 -8.598 1.00 93.19 308 GLU A N 1
ATOM 2302 C CA . GLU A 1 308 ? -6.041 -20.519 -7.503 1.00 93.19 308 GLU A CA 1
ATOM 2303 C C . GLU A 1 308 ? -5.072 -20.395 -6.323 1.00 93.19 308 GLU A C 1
ATOM 2305 O O . GLU A 1 308 ? -4.321 -21.326 -6.022 1.00 93.19 308 GLU A O 1
ATOM 2310 N N . LEU A 1 309 ? -5.085 -19.248 -5.637 1.00 88.56 309 LEU A N 1
ATOM 2311 C CA . LEU A 1 309 ? -4.263 -19.018 -4.447 1.00 88.56 309 LEU A CA 1
ATOM 2312 C C . LEU A 1 309 ? -4.990 -19.469 -3.173 1.00 88.56 309 LEU A C 1
ATOM 2314 O O . LEU A 1 309 ? -6.111 -19.053 -2.900 1.00 88.56 309 LEU A O 1
ATOM 2318 N N . GLY A 1 310 ? -4.297 -20.242 -2.338 1.00 77.19 310 GLY A N 1
ATOM 2319 C CA . GLY A 1 310 ? -4.725 -20.657 -0.996 1.00 77.19 310 GLY A CA 1
ATOM 2320 C C . GLY A 1 310 ? -4.200 -19.763 0.139 1.00 77.19 310 GLY A C 1
ATOM 2321 O O . GLY A 1 310 ? -4.358 -20.098 1.315 1.00 77.19 310 GLY A O 1
ATOM 2322 N N . GLY A 1 311 ? -3.551 -18.643 -0.200 1.00 75.81 311 GLY A N 1
ATOM 2323 C CA . GLY A 1 311 ? -2.951 -17.686 0.735 1.00 75.81 311 GLY A CA 1
ATOM 2324 C C . GLY A 1 311 ? -1.586 -18.110 1.293 1.00 75.81 311 GLY A C 1
ATOM 2325 O O . GLY A 1 311 ? -1.106 -19.218 1.053 1.00 75.81 311 GLY A O 1
ATOM 2326 N N . ARG A 1 312 ? -0.946 -17.213 2.057 1.00 74.06 312 ARG A N 1
ATOM 2327 C CA . ARG A 1 312 ? 0.433 -17.414 2.528 1.00 74.06 312 ARG A CA 1
ATOM 2328 C C . ARG A 1 312 ? 0.604 -18.466 3.629 1.00 74.06 312 ARG A C 1
ATOM 2330 O O . ARG A 1 312 ? -0.199 -18.567 4.556 1.00 74.06 312 ARG A O 1
ATOM 2337 N N . VAL A 1 313 ? 1.721 -19.186 3.557 1.00 71.50 313 VAL A N 1
ATOM 2338 C CA . VAL A 1 313 ? 2.209 -20.195 4.509 1.00 71.50 313 VAL A CA 1
ATOM 2339 C C . VAL A 1 313 ? 2.802 -19.552 5.765 1.00 71.50 313 VAL A C 1
ATOM 2341 O O . VAL A 1 313 ? 2.718 -20.138 6.843 1.00 71.50 313 VAL A O 1
ATOM 2344 N N . ASP A 1 314 ? 3.387 -18.356 5.650 1.00 66.56 314 ASP A N 1
ATOM 2345 C CA . ASP A 1 314 ? 4.004 -17.627 6.768 1.00 66.56 314 ASP A CA 1
ATOM 2346 C C . ASP A 1 314 ? 2.973 -16.945 7.685 1.00 66.56 314 ASP A C 1
ATOM 2348 O O . ASP A 1 314 ? 3.227 -16.762 8.873 1.00 66.56 314 ASP A O 1
ATOM 2352 N N . ARG A 1 315 ? 1.750 -16.698 7.196 1.00 66.81 315 ARG A N 1
ATOM 2353 C CA . ARG A 1 315 ? 0.579 -16.323 8.013 1.00 66.81 315 ARG A CA 1
ATOM 2354 C C . ARG A 1 315 ? -0.010 -17.506 8.799 1.00 66.81 315 ARG A C 1
ATOM 2356 O O . ARG A 1 315 ? -1.207 -17.530 9.089 1.00 66.81 315 ARG A O 1
ATOM 2363 N N . ILE A 1 316 ? 0.812 -18.495 9.144 1.00 60.53 316 ILE A N 1
ATOM 2364 C CA . ILE A 1 316 ? 0.450 -19.620 10.005 1.00 60.53 316 ILE A CA 1
ATOM 2365 C C . ILE A 1 316 ? 1.168 -19.451 11.345 1.00 60.53 316 ILE A C 1
ATOM 2367 O O . ILE A 1 316 ? 2.372 -19.675 11.448 1.00 60.53 316 ILE A O 1
ATOM 2371 N N . LEU A 1 317 ? 0.417 -19.104 12.389 1.00 67.62 317 LEU A N 1
ATOM 2372 C CA . LEU A 1 317 ? 0.946 -18.999 13.749 1.00 67.62 317 LEU A CA 1
ATOM 2373 C C . LEU A 1 317 ? 0.927 -20.350 14.458 1.00 67.62 317 LEU A C 1
ATOM 2375 O O . LEU A 1 317 ? 0.038 -21.171 14.231 1.00 67.62 317 LEU A O 1
ATOM 2379 N N . LYS A 1 318 ? 1.870 -20.565 15.378 1.00 52.41 318 LYS A N 1
ATOM 2380 C CA . LYS A 1 318 ? 1.791 -21.659 16.353 1.00 52.41 318 LYS A CA 1
ATOM 2381 C C . LYS A 1 318 ? 1.110 -21.150 17.623 1.00 52.41 318 LYS A C 1
ATOM 2383 O O . LYS A 1 318 ? 1.774 -20.680 18.538 1.00 52.41 318 LYS A O 1
ATOM 2388 N N . VAL A 1 319 ? -0.210 -21.284 17.702 1.00 59.34 319 VAL A N 1
ATOM 2389 C CA . VAL A 1 319 ? -0.980 -20.930 18.903 1.00 59.34 319 VAL A CA 1
ATOM 2390 C C . VAL A 1 319 ? -1.151 -22.183 19.758 1.00 59.34 319 VAL A C 1
ATOM 2392 O O . VAL A 1 319 ? -1.763 -23.155 19.319 1.00 59.34 319 VAL A O 1
ATOM 2395 N N . GLU A 1 320 ? -0.583 -22.180 20.968 1.00 56.22 320 GLU A N 1
ATOM 2396 C CA . GLU A 1 320 ? -0.666 -23.307 21.920 1.00 56.22 320 GLU A CA 1
ATOM 2397 C C . GLU A 1 320 ? -0.225 -24.651 21.294 1.00 56.22 320 GLU A C 1
ATOM 2399 O O . GLU A 1 320 ? -0.827 -25.700 21.508 1.00 56.22 320 GLU A O 1
ATOM 2404 N N . GLY A 1 321 ? 0.825 -24.610 20.462 1.00 46.53 321 GLY A N 1
ATOM 2405 C CA . GLY A 1 321 ? 1.379 -25.780 19.770 1.00 46.53 321 GLY A CA 1
ATOM 2406 C C . GLY A 1 321 ? 0.639 -26.199 18.492 1.00 46.53 321 GLY A C 1
ATOM 2407 O O . GLY A 1 321 ? 1.129 -27.074 17.779 1.00 46.53 321 GLY A O 1
ATOM 2408 N N . LYS A 1 322 ? -0.491 -25.564 18.148 1.00 43.09 322 LYS A N 1
ATOM 2409 C CA . LYS A 1 322 ? -1.257 -25.842 16.921 1.00 43.09 322 LYS A CA 1
ATOM 2410 C C . LYS A 1 322 ? -1.007 -24.790 15.844 1.00 43.09 322 LYS A C 1
ATOM 2412 O O . LYS A 1 322 ? -0.894 -23.605 16.140 1.00 43.09 322 LYS A O 1
ATOM 2417 N N . ARG A 1 323 ? -0.944 -25.226 14.583 1.00 56.00 323 ARG A N 1
ATOM 2418 C CA . ARG A 1 323 ? -0.799 -24.346 13.413 1.00 56.00 323 ARG A CA 1
ATOM 2419 C C . ARG A 1 323 ? -2.152 -23.713 13.079 1.00 56.00 323 ARG A C 1
ATOM 2421 O O . ARG A 1 323 ? -3.084 -24.431 12.736 1.00 56.00 323 ARG A O 1
ATOM 2428 N N . VAL A 1 324 ? -2.249 -22.392 13.181 1.00 59.03 324 VAL A N 1
ATOM 2429 C CA . VAL A 1 324 ? -3.454 -21.597 12.910 1.00 59.03 324 VAL A CA 1
ATOM 2430 C C . VAL A 1 324 ? -3.193 -20.703 11.704 1.00 59.03 324 VAL A C 1
ATOM 2432 O O . VAL A 1 324 ? -2.322 -19.839 11.761 1.00 59.03 324 VAL A O 1
ATOM 2435 N N . SER A 1 325 ? -3.945 -20.898 10.618 1.00 72.44 325 SER A N 1
ATOM 2436 C CA . SER A 1 325 ? -3.897 -20.017 9.443 1.00 72.44 325 SER A CA 1
ATOM 2437 C C . SER A 1 325 ? -4.679 -18.737 9.717 1.00 72.44 325 SER A C 1
ATOM 2439 O O . SER A 1 325 ? -5.900 -18.775 9.862 1.00 72.44 325 SER A O 1
ATOM 2441 N N . LEU A 1 326 ? -3.994 -17.594 9.753 1.00 80.38 326 LEU A N 1
ATOM 2442 C CA . LEU A 1 326 ? -4.633 -16.297 9.978 1.00 80.38 326 LEU A CA 1
ATOM 2443 C C . LEU A 1 326 ? -5.645 -15.970 8.875 1.00 80.38 326 LEU A C 1
ATOM 2445 O O . LEU A 1 326 ? -6.741 -15.513 9.175 1.00 80.38 326 LEU A O 1
ATOM 2449 N N . ASN A 1 327 ? -5.325 -16.278 7.614 1.00 71.38 327 ASN A N 1
ATOM 2450 C CA . ASN A 1 327 ? -6.215 -16.024 6.474 1.00 71.38 327 ASN A CA 1
ATOM 2451 C C . ASN A 1 327 ? -7.561 -16.746 6.618 1.00 71.38 327 ASN A C 1
ATOM 2453 O O . ASN A 1 327 ? -8.613 -16.165 6.357 1.00 71.38 327 ASN A O 1
ATOM 2457 N N . ARG A 1 328 ? -7.531 -18.007 7.065 1.00 72.88 328 ARG A N 1
ATOM 2458 C CA . ARG A 1 328 ? -8.743 -18.803 7.296 1.00 72.88 328 ARG A CA 1
ATOM 2459 C C . ARG A 1 328 ? -9.613 -18.163 8.374 1.00 72.88 328 ARG A C 1
ATOM 2461 O O . ARG A 1 328 ? -10.818 -18.029 8.187 1.00 72.88 328 ARG A O 1
ATOM 2468 N N . VAL A 1 329 ? -9.003 -17.775 9.494 1.00 77.56 329 VAL A N 1
ATOM 2469 C CA . VAL A 1 329 ? -9.744 -17.193 10.617 1.00 77.56 329 VAL A CA 1
ATOM 2470 C C . VAL A 1 329 ? -10.306 -15.822 10.247 1.00 77.56 329 VAL A C 1
ATOM 2472 O O . VAL A 1 329 ? -11.462 -15.542 10.546 1.00 77.56 329 VAL A O 1
ATOM 2475 N N . GLU A 1 330 ? -9.542 -14.998 9.529 1.00 85.06 330 GLU A N 1
ATOM 2476 C CA . GLU A 1 330 ? -10.036 -13.739 8.967 1.00 85.06 330 GLU A CA 1
ATOM 2477 C C . GLU A 1 330 ? -11.237 -13.962 8.049 1.00 85.06 330 GLU A C 1
ATOM 2479 O O . GLU A 1 330 ? -12.256 -13.307 8.224 1.00 85.06 330 GLU A O 1
ATOM 2484 N N . SER A 1 331 ? -11.154 -14.909 7.109 1.00 74.62 331 SER A N 1
ATOM 2485 C CA . SER A 1 331 ? -12.262 -15.230 6.201 1.00 74.62 331 SER A CA 1
ATOM 2486 C C . SER A 1 331 ? -13.519 -15.659 6.964 1.00 74.62 331 SER A C 1
ATOM 2488 O O . SER A 1 331 ? -14.602 -15.137 6.710 1.00 74.62 331 SER A O 1
ATOM 2490 N N . ALA A 1 332 ? -13.378 -16.526 7.971 1.00 73.56 332 ALA A N 1
ATOM 2491 C CA . ALA A 1 332 ? -14.500 -16.958 8.802 1.00 73.56 332 ALA A CA 1
ATOM 2492 C C . ALA A 1 332 ? -15.131 -15.811 9.615 1.00 73.56 332 ALA A C 1
ATOM 2494 O O . ALA A 1 332 ? -16.336 -15.831 9.864 1.00 73.56 332 ALA A O 1
ATOM 2495 N N . LEU A 1 333 ? -14.338 -14.816 10.029 1.00 85.00 333 LEU A N 1
ATOM 2496 C CA . LEU A 1 333 ? -14.834 -13.622 10.718 1.00 85.00 333 LEU A CA 1
ATOM 2497 C C . LEU A 1 333 ? -15.496 -12.623 9.759 1.00 85.00 333 LEU A C 1
ATOM 2499 O O . LEU A 1 333 ? -16.491 -12.021 10.146 1.00 85.00 333 LEU A O 1
ATOM 2503 N N . ARG A 1 334 ? -15.004 -12.481 8.518 1.00 88.00 334 ARG A N 1
ATOM 2504 C CA . ARG A 1 334 ? -15.629 -11.632 7.478 1.00 88.00 334 ARG A CA 1
ATOM 2505 C C . ARG A 1 334 ? -16.988 -12.147 7.013 1.00 88.00 334 ARG A C 1
ATOM 2507 O O . ARG A 1 334 ? -17.789 -11.369 6.530 1.00 88.00 334 ARG A O 1
ATOM 2514 N N . GLN A 1 335 ? -17.275 -13.437 7.187 1.00 80.00 335 GLN A N 1
ATOM 2515 C CA . GLN A 1 335 ? -18.605 -14.007 6.920 1.00 80.00 335 GLN A CA 1
ATOM 2516 C C . GLN A 1 335 ? -19.661 -13.617 7.971 1.00 80.00 335 GLN A C 1
ATOM 2518 O O . GLN A 1 335 ? -20.752 -14.183 7.986 1.00 80.00 335 GLN A O 1
ATOM 2523 N N . ASN A 1 336 ? -19.327 -12.732 8.909 1.00 88.94 336 ASN A N 1
ATOM 2524 C CA . ASN A 1 336 ? -20.270 -12.195 9.872 1.00 88.94 336 ASN A CA 1
ATOM 2525 C C . ASN A 1 336 ? -20.911 -10.914 9.324 1.00 88.94 336 ASN A C 1
ATOM 2527 O O . ASN A 1 336 ? -20.191 -10.003 8.929 1.00 88.94 336 ASN A O 1
ATOM 2531 N N . ASP A 1 337 ? -22.238 -10.808 9.416 1.00 91.12 337 ASP A N 1
ATOM 2532 C CA . ASP A 1 337 ? -23.014 -9.670 8.898 1.00 91.12 337 ASP A CA 1
ATOM 2533 C C . ASP A 1 337 ? -22.654 -8.311 9.520 1.00 91.12 337 ASP A C 1
ATOM 2535 O O . ASP A 1 337 ? -23.107 -7.284 9.029 1.00 91.12 337 ASP A O 1
ATOM 2539 N N . PHE A 1 338 ? -21.866 -8.274 10.598 1.00 95.25 338 PHE A N 1
ATOM 2540 C CA . PHE A 1 338 ? -21.413 -7.044 11.250 1.00 95.25 338 PHE A CA 1
ATOM 2541 C C . PHE A 1 338 ? -19.997 -6.604 10.853 1.00 95.25 338 PHE A C 1
ATOM 2543 O O . PHE A 1 338 ? -19.591 -5.489 11.187 1.00 95.25 338 PHE A O 1
ATOM 2550 N N . VAL A 1 339 ? -19.212 -7.479 10.218 1.00 94.12 339 VAL A N 1
ATOM 2551 C CA . VAL A 1 339 ? -17.775 -7.271 9.986 1.00 94.12 339 VAL A CA 1
ATOM 2552 C C . VAL A 1 339 ? -17.539 -6.796 8.559 1.00 94.12 339 VAL A C 1
ATOM 2554 O O . VAL A 1 339 ? -17.851 -7.498 7.606 1.00 94.12 339 VAL A O 1
ATOM 2557 N N . GLU A 1 340 ? -16.931 -5.623 8.422 1.00 90.81 340 GLU A N 1
ATOM 2558 C CA . GLU A 1 340 ? -16.519 -5.054 7.135 1.00 90.81 340 GLU A CA 1
ATOM 2559 C C . GLU A 1 340 ? -15.084 -5.474 6.793 1.00 90.81 340 GLU A C 1
ATOM 2561 O O . GLU A 1 340 ? -14.799 -6.004 5.719 1.00 90.81 340 GLU A O 1
ATOM 2566 N N . GLU A 1 341 ? -14.175 -5.330 7.758 1.00 91.62 341 GLU A N 1
ATOM 2567 C CA . GLU A 1 341 ? -12.772 -5.693 7.606 1.00 91.62 341 GLU A CA 1
ATOM 2568 C C . GLU A 1 341 ? -12.253 -6.366 8.875 1.00 91.62 341 GLU A C 1
ATOM 2570 O O . GLU A 1 341 ? -12.686 -6.091 9.993 1.00 91.62 341 GLU A O 1
ATOM 2575 N N . VAL A 1 342 ? -11.278 -7.258 8.715 1.00 91.62 342 VAL A N 1
ATOM 2576 C CA . VAL A 1 342 ? -10.580 -7.876 9.844 1.00 91.62 342 VAL A CA 1
ATOM 2577 C C . VAL A 1 342 ? -9.128 -8.137 9.485 1.00 91.62 342 VAL A C 1
ATOM 2579 O O . VAL A 1 342 ? -8.819 -8.588 8.372 1.00 91.62 342 VAL A O 1
ATOM 2582 N N . ALA A 1 343 ? -8.250 -7.874 10.447 1.00 90.94 343 ALA A N 1
ATOM 2583 C CA . ALA A 1 343 ? -6.855 -8.272 10.426 1.00 90.94 343 ALA A CA 1
ATOM 2584 C C . ALA A 1 343 ? -6.515 -9.035 11.708 1.00 90.94 343 ALA A C 1
ATOM 2586 O O . ALA A 1 343 ? -6.782 -8.579 12.822 1.00 90.94 343 ALA A O 1
ATOM 2587 N N . LEU A 1 344 ? -5.897 -10.199 11.540 1.00 89.25 344 LEU A N 1
ATOM 2588 C CA . LEU A 1 344 ? -5.355 -10.993 12.624 1.00 89.25 344 LEU A CA 1
ATOM 2589 C C . LEU A 1 344 ? -3.846 -10.864 12.700 1.00 89.25 344 LEU A C 1
ATOM 2591 O O . LEU A 1 344 ? -3.138 -10.819 11.690 1.00 89.25 344 LEU A O 1
ATOM 2595 N N . LEU A 1 345 ? -3.372 -10.881 13.936 1.00 89.31 345 LEU A N 1
ATOM 2596 C CA . LEU A 1 345 ? -1.969 -10.765 14.276 1.00 89.31 345 LEU A CA 1
ATOM 2597 C C . LEU A 1 345 ? -1.676 -11.466 15.606 1.00 89.31 345 LEU A C 1
ATOM 2599 O O . LEU A 1 345 ? -2.551 -11.526 16.481 1.00 89.31 345 LEU A O 1
ATOM 2603 N N . PRO A 1 346 ? -0.451 -11.981 15.789 1.00 84.56 346 PRO A N 1
ATOM 2604 C CA . PRO A 1 346 ? 0.030 -12.333 17.112 1.00 84.56 346 PRO A CA 1
ATOM 2605 C C . PRO A 1 346 ? 0.289 -11.049 17.906 1.00 84.56 346 PRO A C 1
ATOM 2607 O O . PRO A 1 346 ? 0.870 -10.092 17.398 1.00 84.56 346 PRO A O 1
ATOM 2610 N N . THR A 1 347 ? -0.108 -11.041 19.172 1.00 85.06 347 THR A N 1
ATOM 2611 C CA . THR A 1 347 ? 0.311 -10.013 20.134 1.00 85.06 347 THR A CA 1
ATOM 2612 C C . THR A 1 347 ? 0.886 -10.682 21.367 1.00 85.06 347 THR A C 1
ATOM 2614 O O . THR A 1 347 ? 0.442 -11.769 21.747 1.00 85.06 347 THR A O 1
ATOM 2617 N N . GLN A 1 348 ? 1.842 -10.022 22.012 1.00 75.19 348 GLN A N 1
ATOM 2618 C CA . GLN A 1 348 ? 2.371 -10.480 23.288 1.00 75.19 348 GLN A CA 1
ATOM 2619 C C . GLN A 1 348 ? 1.487 -9.992 24.441 1.00 75.19 348 GLN A C 1
ATOM 2621 O O . GLN A 1 348 ? 0.997 -8.862 24.445 1.00 75.19 348 GLN A O 1
ATOM 2626 N N . GLN A 1 349 ? 1.272 -10.861 25.428 1.00 67.81 349 GLN A N 1
ATOM 2627 C CA . GLN A 1 349 ? 0.705 -10.502 26.725 1.00 67.81 349 GLN A CA 1
ATOM 2628 C C . GLN A 1 349 ? 1.535 -11.191 27.815 1.00 67.81 349 GLN A C 1
ATOM 2630 O O . GLN A 1 349 ? 1.364 -12.380 28.097 1.00 67.81 349 GLN A O 1
ATOM 2635 N N . GLY A 1 350 ? 2.479 -10.450 28.401 1.00 68.25 350 GLY A N 1
ATOM 2636 C CA . GLY A 1 350 ? 3.527 -11.041 29.236 1.00 68.25 350 GLY A CA 1
ATOM 2637 C C . GLY A 1 350 ? 4.399 -11.995 28.413 1.00 68.25 350 GLY A C 1
ATOM 2638 O O . GLY A 1 350 ? 4.841 -11.640 27.328 1.00 68.25 350 GLY A O 1
ATOM 2639 N N . ALA A 1 351 ? 4.609 -13.220 28.903 1.00 56.34 351 ALA A N 1
ATOM 2640 C CA . ALA A 1 351 ? 5.407 -14.247 28.221 1.00 56.34 351 ALA A CA 1
ATOM 2641 C C . ALA A 1 351 ? 4.612 -15.120 27.222 1.00 56.34 351 ALA A C 1
ATOM 2643 O O . ALA A 1 351 ? 5.129 -16.132 26.748 1.00 56.34 351 ALA A O 1
ATOM 2644 N N . ARG A 1 352 ? 3.332 -14.813 26.957 1.00 61.06 352 ARG A N 1
ATOM 2645 C CA . ARG A 1 352 ? 2.461 -15.636 26.101 1.00 61.06 352 ARG A CA 1
ATOM 2646 C C . ARG A 1 352 ? 2.030 -14.878 24.851 1.00 61.06 352 ARG A C 1
ATOM 2648 O O . ARG A 1 352 ? 1.416 -13.816 24.946 1.00 61.06 352 ARG A O 1
ATOM 2655 N N . GLU A 1 353 ? 2.236 -15.509 23.701 1.00 70.12 353 GLU A N 1
ATOM 2656 C CA . GLU A 1 353 ? 1.675 -15.066 22.429 1.00 70.12 353 GLU A CA 1
ATOM 2657 C C . GLU A 1 353 ? 0.176 -15.392 22.362 1.00 70.12 353 GLU A C 1
ATOM 2659 O O . GLU A 1 353 ? -0.270 -16.494 22.707 1.00 70.12 353 GLU A O 1
ATOM 2664 N N . ARG A 1 354 ? -0.625 -14.416 21.932 1.00 82.00 354 ARG A N 1
ATOM 2665 C CA . ARG A 1 354 ? -2.075 -14.534 21.767 1.00 82.00 354 ARG A CA 1
ATOM 2666 C C . ARG A 1 354 ? -2.486 -14.074 20.379 1.00 82.00 354 ARG A C 1
ATOM 2668 O O . ARG A 1 354 ? -2.020 -13.043 19.901 1.00 82.00 354 ARG A O 1
ATOM 2675 N N . LEU A 1 355 ? -3.418 -14.811 19.781 1.00 87.12 355 LEU A N 1
ATOM 2676 C CA . LEU A 1 355 ? -4.100 -14.389 18.565 1.00 87.12 355 LEU A CA 1
ATOM 2677 C C . LEU A 1 355 ? -5.044 -13.223 18.879 1.00 87.12 355 LEU A C 1
ATOM 2679 O O . LEU A 1 355 ? -5.911 -13.347 19.751 1.00 87.12 355 LEU A O 1
ATOM 2683 N N . SER A 1 356 ? -4.891 -12.128 18.148 1.00 92.81 356 SER A N 1
ATOM 2684 C CA . SER A 1 356 ? -5.660 -10.898 18.323 1.00 92.81 356 SER A CA 1
ATOM 2685 C C . SER A 1 356 ? -6.363 -10.507 17.032 1.00 92.81 356 SER A C 1
ATOM 2687 O O . SER A 1 356 ? -5.883 -10.838 15.950 1.00 92.81 356 SER A O 1
ATOM 2689 N N . ALA A 1 357 ? -7.494 -9.813 17.156 1.00 94.94 357 ALA A N 1
ATOM 2690 C CA . ALA A 1 357 ? -8.298 -9.339 16.038 1.00 94.94 357 ALA A CA 1
ATOM 2691 C C . ALA A 1 357 ? -8.483 -7.823 16.078 1.00 94.94 357 ALA A C 1
ATOM 2693 O O . ALA A 1 357 ? -8.979 -7.281 17.068 1.00 94.94 357 ALA A O 1
ATOM 2694 N N . LEU A 1 358 ? -8.102 -7.167 14.984 1.00 95.19 358 LEU A N 1
ATOM 2695 C CA . LEU A 1 358 ? -8.527 -5.816 14.628 1.00 95.19 358 LEU A CA 1
ATOM 2696 C C . LEU A 1 358 ? -9.715 -5.933 13.693 1.00 95.19 358 LEU A C 1
ATOM 2698 O O . LEU A 1 358 ? -9.627 -6.658 12.703 1.00 95.19 358 LEU A O 1
ATOM 2702 N N . VAL A 1 359 ? -10.809 -5.258 14.018 1.00 96.12 359 VAL A N 1
ATOM 2703 C CA . VAL A 1 359 ? -12.079 -5.404 13.311 1.00 96.12 359 VAL A CA 1
ATOM 2704 C C . VAL A 1 359 ? -12.630 -4.029 12.972 1.00 96.12 359 VAL A C 1
ATOM 2706 O O . VAL A 1 359 ? -12.788 -3.198 13.865 1.00 96.12 359 VAL A O 1
ATOM 2709 N N . VAL A 1 360 ? -12.951 -3.828 11.699 1.00 94.62 360 VAL A N 1
ATOM 2710 C CA . VAL A 1 360 ? -13.769 -2.711 11.220 1.00 94.62 360 VAL A CA 1
ATOM 2711 C C . VAL A 1 360 ? -15.185 -3.234 11.054 1.00 94.62 360 VAL A C 1
ATOM 2713 O O . VAL A 1 360 ? -15.405 -4.313 10.494 1.00 94.62 360 VAL A O 1
ATOM 2716 N N . LEU A 1 361 ? -16.140 -2.496 11.603 1.00 94.88 361 LEU A N 1
ATOM 2717 C CA . LEU A 1 361 ? -17.547 -2.870 11.622 1.00 94.88 361 LEU A CA 1
ATOM 2718 C C . LEU A 1 361 ? -18.321 -2.028 10.626 1.00 94.88 361 LEU A C 1
ATOM 2720 O O . LEU A 1 361 ? -18.074 -0.829 10.547 1.00 94.88 361 LEU A O 1
ATOM 2724 N N . ASN A 1 362 ? -19.310 -2.628 9.972 1.00 91.31 362 ASN A N 1
ATOM 2725 C CA . ASN A 1 362 ? -20.314 -1.868 9.232 1.00 91.31 362 ASN A CA 1
ATOM 2726 C C . ASN A 1 362 ? -21.302 -1.169 10.192 1.00 91.31 362 ASN A C 1
ATOM 2728 O O . ASN A 1 362 ? -21.210 -1.316 11.414 1.00 91.31 362 ASN A O 1
ATOM 2732 N N . ASP A 1 363 ? -22.272 -0.421 9.658 1.00 87.50 363 ASP A N 1
ATOM 2733 C CA . ASP A 1 363 ? -23.240 0.336 10.471 1.00 87.50 363 ASP A CA 1
ATOM 2734 C C . ASP A 1 363 ? -24.012 -0.531 11.471 1.00 87.50 363 ASP A C 1
ATOM 2736 O O . ASP A 1 363 ? -24.109 -0.186 12.651 1.00 87.50 363 ASP A O 1
ATOM 2740 N N . ALA A 1 364 ? -24.507 -1.692 11.033 1.00 90.75 364 ALA A N 1
ATOM 2741 C CA . ALA A 1 364 ? -25.214 -2.621 11.909 1.00 90.75 364 ALA A CA 1
ATOM 2742 C C . ALA A 1 364 ? -24.301 -3.138 13.034 1.00 90.75 364 ALA A C 1
ATOM 2744 O O . ALA A 1 364 ? -24.727 -3.266 14.184 1.00 90.75 364 ALA A O 1
ATOM 2745 N N . GLY A 1 365 ? -23.031 -3.400 12.716 1.00 93.19 365 GLY A N 1
ATOM 2746 C CA . GLY A 1 365 ? -22.029 -3.828 13.682 1.00 93.19 365 GLY A CA 1
ATOM 2747 C C . GLY A 1 365 ? -21.695 -2.754 14.708 1.00 93.19 365 GLY A C 1
ATOM 2748 O O . GLY A 1 365 ? -21.590 -3.069 15.891 1.00 93.19 365 GLY A O 1
ATOM 2749 N N . ARG A 1 366 ? -21.575 -1.490 14.286 1.00 90.75 366 ARG A N 1
ATOM 2750 C CA . ARG A 1 366 ? -21.305 -0.348 15.177 1.00 90.75 366 ARG A CA 1
ATOM 2751 C C . ARG A 1 366 ? -22.424 -0.138 16.198 1.00 90.75 366 ARG A C 1
ATOM 2753 O O . ARG A 1 366 ? -22.141 0.012 17.386 1.00 90.75 366 ARG A O 1
ATOM 2760 N N . LEU A 1 367 ? -23.681 -0.203 15.757 1.00 88.19 367 LEU A N 1
ATOM 2761 C CA . LEU A 1 367 ? -24.847 -0.114 16.645 1.00 88.19 367 LEU A CA 1
ATOM 2762 C C . LEU A 1 367 ? -24.854 -1.255 17.671 1.00 88.19 367 LEU A C 1
ATOM 2764 O O . LEU A 1 367 ? -24.988 -1.038 18.876 1.00 88.19 367 LEU A O 1
ATOM 2768 N N . GLU A 1 368 ? -24.638 -2.484 17.204 1.00 92.19 368 GLU A N 1
ATOM 2769 C CA . GLU A 1 368 ? -24.649 -3.655 18.077 1.00 92.19 368 GLU A CA 1
ATOM 2770 C C . GLU A 1 368 ? -23.452 -3.677 19.047 1.00 92.19 368 GLU A C 1
ATOM 2772 O O . GLU A 1 368 ? -23.594 -4.128 20.188 1.00 92.19 368 GLU A O 1
ATOM 2777 N N . LEU A 1 369 ? -22.292 -3.148 18.634 1.00 92.50 369 LEU A N 1
ATOM 2778 C CA . LEU A 1 369 ? -21.136 -2.926 19.502 1.00 92.50 369 LEU A CA 1
ATOM 2779 C C . LEU A 1 369 ? -21.472 -1.941 20.625 1.00 92.50 369 LEU A C 1
ATOM 2781 O O . LEU A 1 369 ? -21.187 -2.255 21.780 1.00 92.50 369 LEU A O 1
ATOM 2785 N N . GLY A 1 370 ? -22.089 -0.797 20.313 1.00 84.12 370 GLY A N 1
ATOM 2786 C CA . GLY A 1 370 ? -22.493 0.192 21.318 1.00 84.12 370 GLY A CA 1
ATOM 2787 C C . GLY A 1 370 ? -23.460 -0.398 22.348 1.00 84.12 370 GLY A C 1
ATOM 2788 O O . GLY A 1 370 ? -23.272 -0.233 23.553 1.00 84.12 370 GLY A O 1
ATOM 2789 N N . ARG A 1 371 ? -24.438 -1.186 21.885 1.00 86.94 371 ARG A N 1
ATOM 2790 C CA . ARG A 1 371 ? -25.455 -1.823 22.736 1.00 86.94 371 ARG A CA 1
ATOM 2791 C C . ARG A 1 371 ? -24.904 -2.922 23.649 1.00 86.94 371 ARG A C 1
ATOM 2793 O O . ARG A 1 371 ? -25.344 -3.063 24.788 1.00 86.94 371 ARG A O 1
ATOM 2800 N N . LEU A 1 372 ? -24.003 -3.764 23.140 1.00 89.25 372 LEU A N 1
ATOM 2801 C CA . LEU A 1 372 ? -23.476 -4.925 23.874 1.00 89.25 372 LEU A CA 1
ATOM 2802 C C . LEU A 1 372 ? -22.165 -4.641 24.616 1.00 89.25 372 LEU A C 1
ATOM 2804 O O . LEU A 1 372 ? -21.801 -5.377 25.538 1.00 89.25 372 LEU A O 1
ATOM 2808 N N . GLY A 1 373 ? -21.425 -3.626 24.182 1.00 87.50 373 GLY A N 1
ATOM 2809 C CA . GLY A 1 373 ? -20.032 -3.415 24.540 1.00 87.50 373 GLY A CA 1
ATOM 2810 C C . GLY A 1 373 ? -19.087 -4.455 23.921 1.00 87.50 373 GLY A C 1
ATOM 2811 O O . GLY A 1 373 ? -19.453 -5.593 23.601 1.00 87.50 373 GLY A O 1
ATOM 2812 N N . ALA A 1 374 ? -17.808 -4.088 23.811 1.00 88.62 374 ALA A N 1
ATOM 2813 C CA . ALA A 1 374 ? -16.777 -4.879 23.127 1.00 88.62 374 ALA A CA 1
ATOM 2814 C C . ALA A 1 374 ? -16.655 -6.338 23.618 1.00 88.62 374 ALA A C 1
ATOM 2816 O O . ALA A 1 374 ? -16.404 -7.258 22.833 1.00 88.62 374 ALA A O 1
ATOM 2817 N N . PHE A 1 375 ? -16.840 -6.578 24.919 1.00 88.12 375 PHE A N 1
ATOM 2818 C CA . PHE A 1 375 ? -16.681 -7.908 25.512 1.00 88.12 375 PHE A CA 1
ATOM 2819 C C . PHE A 1 375 ? -17.805 -8.875 25.116 1.00 88.12 375 PHE A C 1
ATOM 2821 O O . PHE A 1 375 ? -17.529 -10.018 24.752 1.00 88.12 375 PHE A O 1
ATOM 2828 N N . ALA A 1 376 ? -19.069 -8.450 25.180 1.00 92.44 376 ALA A N 1
ATOM 2829 C CA . ALA A 1 376 ? -20.183 -9.304 24.768 1.00 92.44 376 ALA A CA 1
ATOM 2830 C C . ALA A 1 376 ? -20.289 -9.387 23.240 1.00 92.44 376 ALA A C 1
ATOM 2832 O O . ALA A 1 376 ? -20.555 -10.467 22.709 1.00 92.44 376 ALA A O 1
ATOM 2833 N N . PHE A 1 377 ? -19.990 -8.294 22.535 1.00 95.25 377 PHE A N 1
ATOM 2834 C CA . PHE A 1 377 ? -20.005 -8.262 21.079 1.00 95.25 377 PHE A CA 1
ATOM 2835 C C . PHE A 1 377 ? -18.956 -9.198 20.453 1.00 95.25 377 PHE A C 1
ATOM 2837 O O . PHE A 1 377 ? -19.296 -10.021 19.608 1.00 95.25 377 PHE A O 1
ATOM 2844 N N . SER A 1 378 ? -17.707 -9.196 20.936 1.00 94.56 378 SER A N 1
ATOM 2845 C CA . SER A 1 378 ? -16.681 -10.147 20.460 1.00 94.56 378 SER A CA 1
ATOM 2846 C C . SER A 1 378 ? -17.086 -11.616 20.653 1.00 94.56 378 SER A C 1
ATOM 2848 O O . SER A 1 378 ? -16.849 -12.447 19.777 1.00 94.56 378 SER A O 1
ATOM 2850 N N . ARG A 1 379 ? -17.770 -11.959 21.756 1.00 93.69 379 ARG A N 1
ATOM 2851 C CA . ARG A 1 379 ? -18.350 -13.304 21.931 1.00 93.69 379 ARG A CA 1
ATOM 2852 C C . ARG A 1 379 ? -19.460 -13.599 20.932 1.00 93.69 379 ARG A C 1
ATOM 2854 O O . ARG A 1 379 ? -19.518 -14.722 20.441 1.00 93.69 379 ARG A O 1
ATOM 2861 N N . LYS A 1 380 ? -20.315 -12.621 20.628 1.00 94.25 380 LYS A N 1
ATOM 2862 C CA . LYS A 1 380 ? -21.357 -12.760 19.605 1.00 94.25 380 LYS A CA 1
ATOM 2863 C C . LYS A 1 380 ? -20.744 -13.075 18.237 1.00 94.25 380 LYS A C 1
ATOM 2865 O O . LYS A 1 380 ? -21.219 -13.999 17.582 1.00 94.25 380 LYS A O 1
ATOM 2870 N N . LEU A 1 381 ? -19.649 -12.406 17.862 1.00 93.25 381 LEU A N 1
ATOM 2871 C CA . LEU A 1 381 ? -18.905 -12.712 16.633 1.00 93.25 381 LEU A CA 1
ATOM 2872 C C . LEU A 1 381 ? -18.385 -14.157 16.626 1.00 93.25 381 LEU A C 1
ATOM 2874 O O . LEU A 1 381 ? -18.611 -14.883 15.663 1.00 93.25 381 LEU A O 1
ATOM 2878 N N . ILE A 1 382 ? -17.773 -14.610 17.727 1.00 86.56 382 ILE A N 1
ATOM 2879 C CA . ILE A 1 382 ? -17.291 -15.995 17.866 1.00 86.56 382 ILE A CA 1
ATOM 2880 C C . ILE A 1 382 ? -18.423 -17.024 17.758 1.00 86.56 382 ILE A C 1
ATOM 2882 O O . ILE A 1 382 ? -18.249 -18.050 17.105 1.00 86.56 382 ILE A O 1
ATOM 2886 N N . VAL A 1 383 ? -19.566 -16.781 18.406 1.00 83.88 383 VAL A N 1
ATOM 2887 C CA . VAL A 1 383 ? -20.721 -17.692 18.356 1.00 83.88 383 VAL A CA 1
ATOM 2888 C C . VAL A 1 383 ? -21.288 -17.762 16.941 1.00 83.88 383 VAL A C 1
ATOM 2890 O O . VAL A 1 383 ? -21.546 -18.855 16.446 1.00 83.88 383 VAL A O 1
ATOM 2893 N N . ALA A 1 384 ? -21.413 -16.621 16.262 1.00 84.06 384 ALA A N 1
ATOM 2894 C CA . ALA A 1 384 ? -21.878 -16.560 14.880 1.00 84.06 384 ALA A CA 1
ATOM 2895 C C . ALA A 1 384 ? -20.918 -17.258 13.901 1.00 84.06 384 ALA A C 1
ATOM 2897 O O . ALA A 1 384 ? -21.353 -17.787 12.880 1.00 84.06 384 ALA A O 1
ATOM 2898 N N . SER A 1 385 ? -19.619 -17.330 14.207 1.00 72.19 385 SER A N 1
ATOM 2899 C CA . SER A 1 385 ? -18.674 -18.136 13.426 1.00 72.19 385 SER A CA 1
ATOM 2900 C C . SER A 1 385 ? -18.951 -19.645 13.522 1.00 72.19 385 SER A C 1
ATOM 2902 O O . SER A 1 385 ? -18.563 -20.369 12.606 1.00 72.19 385 SER A O 1
ATOM 2904 N N . GLY A 1 386 ? -19.664 -20.120 14.550 1.00 69.06 386 GLY A N 1
ATOM 2905 C CA . GLY A 1 386 ? -20.070 -21.521 14.697 1.00 69.06 386 GLY A CA 1
ATOM 2906 C C . GLY A 1 386 ? -18.880 -22.484 14.665 1.00 69.06 386 GLY A C 1
ATOM 2907 O O . GLY A 1 386 ? -17.816 -22.203 15.227 1.00 69.06 386 GLY A O 1
ATOM 2908 N N . ASP A 1 387 ? -19.041 -23.594 13.946 1.00 63.06 387 ASP A N 1
ATOM 2909 C CA . ASP A 1 387 ? -18.005 -24.623 13.792 1.00 63.06 387 ASP A CA 1
ATOM 2910 C C . ASP A 1 387 ? -16.911 -24.250 12.775 1.00 63.06 387 ASP A C 1
ATOM 2912 O O . ASP A 1 387 ? -15.949 -24.997 12.591 1.00 63.06 387 ASP A O 1
ATOM 2916 N N . ARG A 1 388 ? -16.995 -23.069 12.136 1.00 64.19 388 ARG A N 1
ATOM 2917 C CA . ARG A 1 388 ? -15.955 -22.590 11.204 1.00 64.19 388 ARG A CA 1
ATOM 2918 C C . ARG A 1 388 ? -14.624 -22.320 11.911 1.00 64.19 388 ARG A C 1
ATOM 2920 O O . ARG A 1 388 ? -13.575 -22.417 11.272 1.00 64.19 388 ARG A O 1
ATOM 2927 N N . LEU A 1 389 ? -14.664 -22.003 13.210 1.00 68.25 389 LEU A N 1
ATOM 2928 C CA . LEU A 1 389 ? -13.489 -21.705 14.031 1.00 68.25 389 LEU A CA 1
ATOM 2929 C C . LEU A 1 389 ? -13.314 -22.705 15.176 1.00 68.25 389 LEU A C 1
ATOM 2931 O O . LEU A 1 389 ? -14.094 -22.731 16.140 1.00 68.25 389 LEU A O 1
ATOM 2935 N N . ALA A 1 390 ? -12.207 -23.445 15.141 1.00 61.28 390 ALA A N 1
ATOM 2936 C CA . ALA A 1 390 ? -11.797 -24.287 16.257 1.00 61.28 390 ALA A CA 1
ATOM 2937 C C . ALA A 1 390 ? -11.437 -23.432 17.495 1.00 61.28 390 ALA A C 1
ATOM 2939 O O . ALA A 1 390 ? -11.027 -22.279 17.358 1.00 61.28 390 ALA A O 1
ATOM 2940 N N . PRO A 1 391 ? -11.502 -23.967 18.730 1.00 67.50 391 PRO A N 1
ATOM 2941 C CA . PRO A 1 391 ? -11.222 -23.192 19.946 1.00 67.50 391 PRO A CA 1
ATOM 2942 C C . PRO A 1 391 ? -9.859 -22.474 19.985 1.00 67.50 391 PRO A C 1
ATOM 2944 O O . PRO A 1 391 ? -9.754 -21.391 20.571 1.00 67.50 391 PRO A O 1
ATOM 2947 N N . THR A 1 392 ? -8.833 -23.057 19.356 1.00 63.78 392 THR A N 1
ATOM 2948 C CA . THR A 1 392 ? -7.476 -22.489 19.237 1.00 63.78 392 THR A CA 1
ATOM 2949 C C . THR A 1 392 ? -7.356 -21.410 18.161 1.00 63.78 392 THR A C 1
ATOM 2951 O O . THR A 1 392 ? -6.420 -20.621 18.195 1.00 63.78 392 THR A O 1
ATOM 2954 N N . GLU A 1 393 ? -8.307 -21.350 17.230 1.00 75.19 393 GLU A N 1
ATOM 2955 C CA . GLU A 1 393 ? -8.385 -20.344 16.166 1.00 75.19 393 GLU A CA 1
ATOM 2956 C C . GLU A 1 393 ? -9.143 -19.082 16.610 1.00 75.19 393 GLU A C 1
ATOM 2958 O O . GLU A 1 393 ? -9.144 -18.078 15.908 1.00 7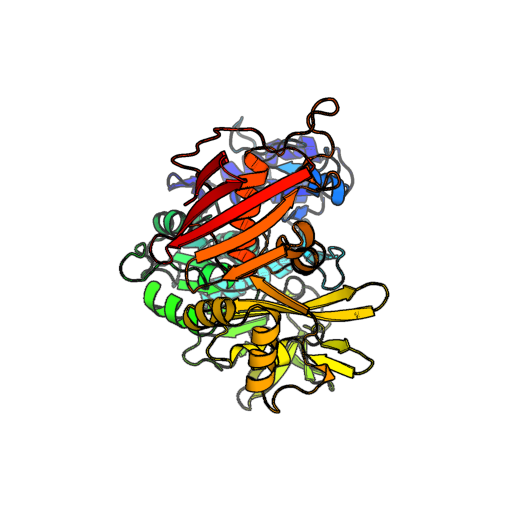5.19 393 GLU A O 1
ATOM 2963 N N . ARG A 1 394 ? -9.795 -19.108 17.781 1.00 84.19 394 ARG A N 1
ATOM 2964 C CA . ARG A 1 394 ? -10.606 -17.991 18.287 1.00 84.19 394 ARG A CA 1
ATOM 2965 C C . ARG A 1 394 ? -9.709 -16.881 18.854 1.00 84.19 394 ARG A C 1
ATOM 2967 O O . ARG A 1 394 ? -9.010 -17.150 19.842 1.00 84.19 394 ARG A O 1
ATOM 2974 N N . PRO A 1 395 ? -9.766 -15.643 18.318 1.00 90.88 395 PRO A N 1
ATOM 2975 C CA . PRO A 1 395 ? -8.998 -14.526 18.856 1.00 90.88 395 PRO A CA 1
ATOM 2976 C C . PRO A 1 395 ? -9.312 -14.277 20.332 1.00 90.88 395 PRO A C 1
ATOM 2978 O O . PRO A 1 395 ? -10.465 -14.335 20.769 1.00 90.88 395 PRO A O 1
ATOM 2981 N N . LYS A 1 396 ? -8.267 -14.010 21.116 1.00 89.00 396 LYS A N 1
ATOM 2982 C CA . LYS A 1 396 ? -8.354 -13.777 22.565 1.00 89.00 396 LYS A CA 1
ATOM 2983 C C . LYS A 1 396 ? -8.390 -12.297 22.919 1.00 89.00 396 LYS A C 1
ATOM 2985 O O . LYS A 1 396 ? -8.852 -11.953 24.002 1.00 89.00 396 LYS A O 1
ATOM 2990 N N . ARG A 1 397 ? -7.920 -11.431 22.023 1.00 91.38 397 ARG A N 1
ATOM 2991 C CA . ARG A 1 397 ? -7.975 -9.976 22.179 1.00 91.38 397 ARG A CA 1
ATOM 2992 C C . ARG A 1 397 ? -8.636 -9.368 20.958 1.00 91.38 397 ARG A C 1
ATOM 2994 O O . ARG A 1 397 ? -8.439 -9.848 19.844 1.00 91.38 397 ARG A O 1
ATOM 3001 N N . TRP A 1 398 ? -9.406 -8.320 21.196 1.00 93.88 398 TRP A N 1
ATOM 3002 C CA . TRP A 1 398 ? -10.219 -7.664 20.185 1.00 93.88 398 TRP A CA 1
ATOM 3003 C C . TRP A 1 398 ? -10.025 -6.162 20.288 1.00 93.88 398 TRP A C 1
ATOM 3005 O O . TRP A 1 398 ? -10.003 -5.610 21.391 1.00 93.88 398 TRP A O 1
ATOM 3015 N N . ARG A 1 399 ? -9.887 -5.521 19.135 1.00 93.19 399 ARG A N 1
ATOM 3016 C CA . ARG A 1 399 ? -9.904 -4.075 18.969 1.00 93.19 399 ARG A CA 1
ATOM 3017 C C . ARG A 1 399 ? -10.854 -3.763 17.824 1.00 93.19 399 ARG A C 1
ATOM 3019 O O . ARG A 1 399 ? -10.659 -4.255 16.717 1.00 93.19 399 ARG A O 1
ATOM 3026 N N . PHE A 1 400 ? -11.880 -2.982 18.126 1.00 94.25 400 PHE A N 1
ATOM 3027 C CA . PHE A 1 400 ? -12.783 -2.428 17.128 1.00 94.25 400 PHE A CA 1
ATOM 3028 C C . PHE A 1 400 ? -12.245 -1.052 16.769 1.00 94.25 400 PHE A C 1
ATOM 3030 O O . PHE A 1 400 ? -11.958 -0.260 17.667 1.00 94.25 400 PHE A O 1
ATOM 3037 N N . VAL A 1 401 ? -11.975 -0.846 15.487 1.00 92.31 401 VAL A N 1
ATOM 3038 C CA . VAL A 1 401 ? -11.298 0.343 14.973 1.00 92.31 401 VAL A CA 1
ATOM 3039 C C . VAL A 1 401 ? -12.102 0.926 13.813 1.00 92.31 401 VAL A C 1
ATOM 3041 O O . VAL A 1 401 ? -12.754 0.166 13.092 1.00 92.31 401 VAL A O 1
ATOM 3044 N N . PRO A 1 402 ? -12.083 2.256 13.624 1.00 86.19 402 PRO A N 1
ATOM 3045 C CA . PRO A 1 402 ? -12.756 2.883 12.488 1.00 86.19 402 PRO A CA 1
ATOM 3046 C C . PRO A 1 402 ? -12.164 2.425 11.148 1.00 86.19 402 PRO A C 1
ATOM 3048 O O . PRO A 1 402 ? -12.897 2.268 10.179 1.00 86.19 402 PRO A O 1
ATOM 3051 N N . ASP A 1 403 ? -10.858 2.162 11.114 1.00 87.75 403 ASP A N 1
ATOM 3052 C CA . ASP A 1 403 ? -10.127 1.624 9.974 1.00 87.75 403 ASP A CA 1
ATOM 3053 C C . ASP A 1 403 ? -8.878 0.856 10.447 1.00 87.75 403 ASP A C 1
ATOM 3055 O O . ASP A 1 403 ? -8.399 1.040 11.570 1.00 87.75 403 ASP A O 1
ATOM 3059 N N . ILE A 1 404 ? -8.352 -0.040 9.604 1.00 88.69 404 ILE A N 1
ATOM 3060 C CA . ILE A 1 404 ? -7.093 -0.744 9.887 1.00 88.69 404 ILE A CA 1
ATOM 3061 C C . ILE A 1 404 ? -5.923 0.068 9.310 1.00 88.69 404 ILE A C 1
ATOM 3063 O O . ILE A 1 404 ? -5.862 0.236 8.087 1.00 88.69 404 ILE A O 1
ATOM 3067 N N . PRO A 1 405 ? -4.953 0.506 10.140 1.00 81.56 405 PRO A N 1
ATOM 3068 C CA . PRO A 1 405 ? -3.847 1.332 9.669 1.00 81.56 405 PRO A CA 1
ATOM 3069 C C . PRO A 1 405 ? -3.013 0.665 8.573 1.00 81.56 405 PRO A C 1
ATOM 3071 O O . PRO A 1 405 ? -2.684 -0.526 8.636 1.00 81.56 405 PRO A O 1
ATOM 3074 N N . VAL A 1 406 ? -2.613 1.470 7.591 1.00 72.88 406 VAL A N 1
ATOM 3075 C CA . VAL A 1 406 ? -1.660 1.102 6.541 1.00 72.88 406 VAL A CA 1
ATOM 3076 C C . VAL A 1 406 ? -0.542 2.136 6.470 1.00 72.88 406 VAL A C 1
ATOM 3078 O O . VAL A 1 406 ? -0.759 3.311 6.754 1.00 72.88 406 VAL A O 1
ATOM 3081 N N . ASN A 1 407 ? 0.657 1.706 6.088 1.00 67.44 407 ASN A N 1
ATOM 3082 C CA . ASN A 1 407 ? 1.768 2.620 5.842 1.00 67.44 407 ASN A CA 1
ATOM 3083 C C . ASN A 1 407 ? 1.567 3.419 4.536 1.00 67.44 407 ASN A C 1
ATOM 3085 O O . ASN A 1 407 ? 0.598 3.214 3.803 1.00 67.44 407 ASN A O 1
ATOM 3089 N N . SER A 1 408 ? 2.527 4.288 4.203 1.00 53.62 408 SER A N 1
ATOM 3090 C CA . SER A 1 408 ? 2.533 5.089 2.966 1.00 53.62 408 SER A CA 1
ATOM 3091 C C . SER A 1 408 ? 2.473 4.266 1.671 1.00 53.62 408 SER A C 1
ATOM 3093 O O . SER A 1 408 ? 2.131 4.799 0.624 1.00 53.62 408 SER A O 1
ATOM 3095 N N . GLN A 1 409 ? 2.774 2.966 1.734 1.00 49.25 409 GLN A N 1
ATOM 3096 C CA . GLN A 1 409 ? 2.688 2.027 0.611 1.00 49.25 409 GLN A CA 1
ATOM 3097 C C . GLN A 1 409 ? 1.375 1.226 0.606 1.00 49.25 409 GLN A C 1
ATOM 3099 O O . GLN A 1 409 ? 1.244 0.254 -0.140 1.00 49.25 409 GLN A O 1
ATOM 3104 N N . GLY A 1 410 ? 0.421 1.562 1.477 1.00 56.16 410 GLY A N 1
ATOM 3105 C CA . GLY A 1 410 ? -0.843 0.844 1.598 1.00 56.16 410 GLY A CA 1
ATOM 3106 C C . GLY A 1 410 ? -0.734 -0.528 2.272 1.00 56.16 410 GLY A C 1
ATOM 3107 O O . GLY A 1 410 ? -1.693 -1.298 2.258 1.00 56.16 410 GLY A O 1
ATOM 3108 N N . LYS A 1 411 ? 0.408 -0.861 2.884 1.00 60.00 411 LYS A N 1
ATOM 3109 C CA . LYS A 1 411 ? 0.617 -2.148 3.560 1.00 60.00 411 LYS A CA 1
ATOM 3110 C C . LYS A 1 411 ? 0.264 -2.057 5.039 1.00 60.00 411 LYS A C 1
ATOM 3112 O O . LYS A 1 411 ? 0.667 -1.128 5.733 1.00 60.00 411 LYS A O 1
ATOM 3117 N N . ARG A 1 412 ? -0.423 -3.082 5.543 1.00 77.19 412 ARG A N 1
ATOM 3118 C CA . ARG A 1 412 ? -0.638 -3.302 6.978 1.00 77.19 412 ARG A CA 1
ATOM 3119 C C . ARG A 1 412 ? 0.657 -3.803 7.616 1.00 77.19 412 ARG A C 1
ATOM 3121 O O . ARG A 1 412 ? 1.045 -4.953 7.413 1.00 77.19 412 ARG A O 1
ATOM 3128 N N . VAL A 1 413 ? 1.340 -2.946 8.364 1.00 76.00 413 VAL A N 1
ATOM 3129 C CA . VAL A 1 413 ? 2.605 -3.293 9.025 1.00 76.00 413 VAL A CA 1
ATOM 3130 C C . VAL A 1 413 ? 2.311 -3.935 10.378 1.00 76.00 413 VAL A C 1
ATOM 3132 O O . VAL A 1 413 ? 1.649 -3.347 11.226 1.00 76.00 413 VAL A O 1
ATOM 3135 N N . GLN A 1 414 ? 2.814 -5.151 10.607 1.00 76.56 414 GLN A N 1
ATOM 3136 C CA . GLN A 1 414 ? 2.496 -5.927 11.813 1.00 76.56 414 GLN A CA 1
ATOM 3137 C C . GLN A 1 414 ? 2.869 -5.209 13.118 1.00 76.56 414 GLN A C 1
ATOM 3139 O O . GLN A 1 414 ? 2.111 -5.295 14.080 1.00 76.56 414 GLN A O 1
ATOM 3144 N N . ARG A 1 415 ? 4.005 -4.496 13.149 1.00 78.88 415 ARG A N 1
ATOM 3145 C CA . ARG A 1 415 ? 4.443 -3.691 14.304 1.00 78.88 415 ARG A CA 1
ATOM 3146 C C . ARG A 1 415 ? 3.411 -2.616 14.654 1.00 78.88 415 ARG A C 1
ATOM 3148 O O . ARG A 1 415 ? 2.999 -2.534 15.806 1.00 78.88 415 ARG A O 1
ATOM 3155 N N . ASP A 1 416 ? 2.949 -1.864 13.660 1.00 78.62 416 ASP A N 1
ATOM 3156 C CA . ASP A 1 416 ? 1.987 -0.771 13.846 1.00 78.62 416 ASP A CA 1
ATOM 3157 C C . ASP A 1 416 ? 0.631 -1.306 14.316 1.00 78.62 416 ASP A C 1
ATOM 3159 O O . ASP A 1 416 ? 0.024 -0.780 15.248 1.00 78.62 416 ASP A O 1
ATOM 3163 N N . LEU A 1 417 ? 0.185 -2.422 13.732 1.00 88.56 417 LEU A N 1
ATOM 3164 C CA . LEU A 1 417 ? -1.038 -3.087 14.172 1.00 88.56 417 LEU A CA 1
ATOM 3165 C C . LEU A 1 417 ? -0.914 -3.653 15.595 1.00 88.56 417 LEU A C 1
ATOM 3167 O O . LEU A 1 417 ? -1.873 -3.601 16.366 1.00 88.56 417 LEU A O 1
ATOM 3171 N N . ALA A 1 418 ? 0.252 -4.196 15.962 1.00 86.75 418 ALA A N 1
ATOM 3172 C CA . ALA A 1 418 ? 0.506 -4.714 17.304 1.00 86.75 418 ALA A CA 1
ATOM 3173 C C . ALA A 1 418 ? 0.518 -3.590 18.349 1.00 86.75 418 ALA A C 1
ATOM 3175 O O . ALA A 1 418 ? -0.043 -3.774 19.431 1.00 86.75 418 ALA A O 1
ATOM 3176 N N . ALA A 1 419 ? 1.049 -2.412 18.005 1.00 86.31 419 ALA A N 1
ATOM 3177 C CA . ALA A 1 419 ? 1.077 -1.243 18.882 1.00 86.31 419 ALA A CA 1
ATOM 3178 C C . ALA A 1 419 ? -0.330 -0.814 19.348 1.00 86.31 419 ALA A C 1
ATOM 3180 O O . ALA A 1 419 ? -0.503 -0.397 20.494 1.00 86.31 419 ALA A O 1
ATOM 3181 N N . LEU A 1 420 ? -1.376 -1.020 18.532 1.00 88.62 420 LEU A N 1
ATOM 3182 C CA . LEU A 1 420 ? -2.776 -0.770 18.926 1.00 88.62 420 LEU A CA 1
ATOM 3183 C C . LEU A 1 420 ? -3.243 -1.622 20.121 1.00 88.62 420 LEU A C 1
ATOM 3185 O O . LEU A 1 420 ? -4.220 -1.290 20.796 1.00 88.62 420 LEU A O 1
ATOM 3189 N N . PHE A 1 421 ? -2.564 -2.736 20.396 1.00 89.00 421 PHE A N 1
ATOM 3190 C CA . PHE A 1 421 ? -2.819 -3.590 21.554 1.00 89.00 421 PHE A CA 1
ATOM 3191 C C . PHE A 1 421 ? -1.898 -3.298 22.739 1.00 89.00 421 PHE A C 1
ATOM 3193 O O . PHE A 1 421 ? -2.165 -3.800 23.831 1.00 89.00 421 PHE A O 1
ATOM 3200 N N . GLU A 1 422 ? -0.834 -2.529 22.548 1.00 85.50 422 GLU A N 1
ATOM 3201 C CA . GLU A 1 422 ? 0.094 -2.142 23.615 1.00 85.50 422 GLU A CA 1
ATOM 3202 C C . GLU A 1 422 ? -0.375 -0.873 24.328 1.00 85.50 422 GLU A C 1
ATOM 3204 O O . GLU A 1 422 ? -0.181 -0.735 25.534 1.00 85.50 422 GLU A O 1
ATOM 3209 N N . VAL A 1 423 ? -1.064 0.018 23.608 1.00 82.00 423 VAL A N 1
ATOM 3210 C CA . VAL A 1 423 ? -1.664 1.222 24.188 1.00 82.00 423 VAL A CA 1
ATOM 3211 C C . VAL A 1 423 ? -2.869 0.840 25.065 1.00 82.00 423 VAL A C 1
ATOM 3213 O O . VAL A 1 423 ? -3.801 0.202 24.559 1.00 82.00 423 VAL A O 1
ATOM 3216 N N . PRO A 1 424 ? -2.906 1.226 26.357 1.00 84.50 424 PRO A N 1
ATOM 3217 C CA . PRO A 1 424 ? -4.064 0.995 27.221 1.00 84.50 424 PRO A CA 1
ATOM 3218 C C . PRO A 1 424 ? -5.332 1.636 26.654 1.00 84.50 424 PRO A C 1
ATOM 3220 O O . PRO A 1 424 ? -5.267 2.677 25.995 1.00 84.50 424 PRO A O 1
ATOM 3223 N N . ARG A 1 425 ? -6.498 1.029 26.900 1.00 88.25 425 ARG A N 1
ATOM 3224 C CA . ARG A 1 425 ? -7.773 1.649 26.502 1.00 88.25 425 ARG A CA 1
ATOM 3225 C C . ARG A 1 425 ? -8.047 2.909 27.307 1.00 88.25 425 ARG A C 1
ATOM 3227 O O . ARG A 1 425 ? -7.735 2.964 28.491 1.00 88.25 425 ARG A O 1
ATOM 3234 N N . MET A 1 426 ? -8.710 3.885 26.705 1.00 92.06 426 MET A N 1
ATOM 3235 C CA . MET A 1 426 ? -9.193 5.075 27.392 1.00 92.06 426 MET A CA 1
ATOM 3236 C C . MET A 1 426 ? -10.128 4.692 28.540 1.00 92.06 426 MET A C 1
ATOM 3238 O O . MET A 1 426 ? -9.977 5.200 29.644 1.00 92.06 426 MET A O 1
ATOM 3242 N N . GLN A 1 427 ? -11.011 3.710 28.338 1.00 90.81 427 GLN A N 1
ATOM 3243 C CA . GLN A 1 427 ? -11.843 3.176 29.424 1.00 90.81 427 GLN A CA 1
ATOM 3244 C C . GLN A 1 427 ? -11.026 2.517 30.557 1.00 90.81 427 GLN A C 1
ATOM 3246 O O . GLN A 1 427 ? -11.457 2.546 31.704 1.00 90.81 427 GLN A O 1
ATOM 3251 N N . GLU A 1 428 ? -9.850 1.946 30.268 1.00 89.62 428 GLU A N 1
ATOM 3252 C CA . GLU A 1 428 ? -8.946 1.386 31.292 1.00 89.62 428 GLU A CA 1
ATOM 3253 C C . GLU A 1 428 ? -8.191 2.497 32.033 1.00 89.62 428 GLU A C 1
ATOM 3255 O O . GLU A 1 428 ? -8.094 2.458 33.256 1.00 89.62 428 GLU A O 1
ATOM 3260 N N . ILE A 1 429 ? -7.712 3.511 31.305 1.00 91.19 429 ILE A N 1
ATOM 3261 C CA . ILE A 1 429 ? -7.025 4.680 31.871 1.00 91.19 429 ILE A CA 1
ATOM 3262 C C . ILE A 1 429 ? -7.960 5.456 32.803 1.00 91.19 429 ILE A C 1
ATOM 3264 O O . ILE A 1 429 ? -7.552 5.848 33.890 1.00 91.19 429 ILE A O 1
ATOM 3268 N N . LEU A 1 430 ? -9.206 5.684 32.382 1.00 93.00 430 LEU A N 1
ATOM 3269 C CA . LEU A 1 430 ? -10.170 6.471 33.152 1.00 93.00 430 LEU A CA 1
ATOM 3270 C C . LEU A 1 430 ? -10.877 5.660 34.234 1.00 93.00 430 LEU A C 1
ATOM 3272 O O . LEU A 1 430 ? -11.356 6.255 35.194 1.00 93.00 430 LEU A O 1
ATOM 3276 N N . SER A 1 431 ? -10.953 4.332 34.083 1.00 92.00 431 SER A N 1
ATOM 3277 C CA . SER A 1 431 ? -11.598 3.421 35.039 1.00 92.00 431 SER A CA 1
ATOM 3278 C C . SER A 1 431 ? -12.938 3.973 35.565 1.00 92.00 431 SER A C 1
ATOM 3280 O O . SER A 1 431 ? -13.080 4.217 36.767 1.00 92.00 431 SER A O 1
ATOM 3282 N N . PRO A 1 432 ? -13.916 4.236 34.672 1.00 93.56 432 PRO A N 1
ATOM 3283 C CA . PRO A 1 432 ? -15.130 4.948 35.040 1.00 93.56 432 PRO A CA 1
ATOM 3284 C C . PRO A 1 432 ? -15.925 4.183 36.102 1.00 93.56 432 PRO A C 1
ATOM 3286 O O . PRO A 1 432 ? -16.145 2.976 35.999 1.00 93.56 432 PRO A O 1
ATOM 3289 N N . GLN A 1 433 ? -16.398 4.916 37.106 1.00 94.50 433 GLN A N 1
ATOM 3290 C CA . GLN A 1 433 ? -17.297 4.419 38.148 1.00 94.50 433 GLN A CA 1
ATOM 3291 C C . GLN A 1 433 ? -18.681 4.095 37.576 1.00 94.50 433 GLN A C 1
ATOM 3293 O O . GLN A 1 433 ? -19.359 3.186 38.053 1.00 94.50 433 GLN A O 1
ATOM 3298 N N . ARG A 1 434 ? -19.093 4.836 36.541 1.00 93.75 434 ARG A N 1
ATOM 3299 C CA . ARG A 1 434 ? -20.333 4.623 35.794 1.00 93.75 434 ARG A CA 1
ATOM 3300 C C . ARG A 1 434 ? -20.075 4.858 34.311 1.00 93.75 434 ARG A C 1
ATOM 3302 O O . ARG A 1 434 ? -19.432 5.840 33.952 1.00 93.75 434 ARG A O 1
ATOM 3309 N N . LEU A 1 435 ? -20.581 3.959 33.474 1.00 93.50 435 LEU A N 1
ATOM 3310 C CA . LEU A 1 435 ? -20.560 4.062 32.018 1.00 93.50 435 LEU A CA 1
ATOM 3311 C C . LEU A 1 435 ? -21.927 3.633 31.493 1.00 93.50 435 LEU A C 1
ATOM 3313 O O . LEU A 1 435 ? -22.319 2.478 31.652 1.00 93.50 435 LEU A O 1
ATOM 3317 N N . GLU A 1 436 ? -22.633 4.564 30.868 1.00 93.94 436 GLU A N 1
ATOM 3318 C CA . GLU A 1 436 ? -23.906 4.323 30.198 1.00 93.94 436 GLU A CA 1
ATOM 3319 C C . GLU A 1 436 ? -23.750 4.645 28.724 1.00 93.94 436 GLU A C 1
ATOM 3321 O O . GLU A 1 436 ? -23.226 5.696 28.365 1.00 93.94 436 GLU A O 1
ATOM 3326 N N . VAL A 1 437 ? -24.177 3.723 27.869 1.00 92.75 437 VAL A N 1
ATOM 3327 C CA . VAL A 1 437 ? -24.011 3.832 26.422 1.00 92.75 437 VAL A CA 1
ATOM 3328 C C . VAL A 1 437 ? -25.353 3.577 25.756 1.00 92.75 437 VAL A C 1
ATOM 3330 O O . VAL A 1 437 ? -26.082 2.651 26.108 1.00 92.75 437 VAL A O 1
ATOM 3333 N N . THR A 1 438 ? -25.652 4.423 24.785 1.00 89.69 438 THR A N 1
ATOM 3334 C CA . THR A 1 438 ? -26.732 4.281 23.813 1.00 89.69 438 THR A CA 1
ATOM 3335 C C . THR A 1 438 ? -26.125 4.282 22.409 1.00 89.69 438 THR A C 1
ATOM 3337 O O . THR A 1 438 ? -24.902 4.376 22.250 1.00 89.69 438 THR A O 1
ATOM 3340 N N . ASP A 1 439 ? -26.974 4.192 21.391 1.00 85.75 439 ASP A N 1
ATOM 3341 C CA . ASP A 1 439 ? -26.550 4.110 19.994 1.00 85.75 439 ASP A CA 1
ATOM 3342 C C . ASP A 1 439 ? -25.648 5.283 19.584 1.00 85.75 439 ASP A C 1
ATOM 3344 O O . ASP A 1 439 ? -24.662 5.076 18.885 1.00 85.75 439 ASP A O 1
ATOM 3348 N N . ASP A 1 440 ? -25.944 6.496 20.060 1.00 90.88 440 ASP A N 1
ATOM 3349 C CA . ASP A 1 440 ? -25.261 7.731 19.667 1.00 90.88 440 ASP A CA 1
ATOM 3350 C C . ASP A 1 440 ? -24.785 8.597 20.843 1.00 90.88 440 ASP A C 1
ATOM 3352 O O . ASP A 1 440 ? -24.197 9.658 20.620 1.00 90.88 440 ASP A O 1
ATOM 3356 N N . LYS A 1 441 ? -25.034 8.186 22.093 1.00 95.81 441 LYS A N 1
ATOM 3357 C CA . LYS A 1 441 ? -24.621 8.928 23.296 1.00 95.81 441 LYS A CA 1
ATOM 3358 C C . LYS A 1 441 ? -23.998 8.041 24.351 1.00 95.81 441 LYS A C 1
ATOM 3360 O O . LYS A 1 441 ? -24.441 6.911 24.553 1.00 95.81 441 LYS A O 1
ATOM 3365 N N . ALA A 1 442 ? -22.999 8.571 25.043 1.00 96.38 442 ALA A N 1
ATOM 3366 C CA . ALA A 1 442 ? -22.383 7.916 26.184 1.00 96.38 442 ALA A CA 1
ATOM 3367 C C . ALA A 1 442 ? -22.247 8.898 27.346 1.00 96.38 442 ALA A C 1
ATOM 3369 O O . ALA A 1 442 ? -21.916 10.062 27.135 1.00 96.38 442 ALA A O 1
ATOM 3370 N N . HIS A 1 443 ? -22.483 8.409 28.556 1.00 96.62 443 HIS A N 1
ATOM 3371 C CA . HIS A 1 443 ? -22.304 9.143 29.799 1.00 96.62 443 HIS A CA 1
ATOM 3372 C C . HIS A 1 443 ? -21.320 8.380 30.688 1.00 96.62 443 HIS A C 1
ATOM 3374 O O . HIS A 1 443 ? -21.506 7.191 30.963 1.00 96.62 443 HIS A O 1
ATOM 3380 N N . LEU A 1 444 ? -20.251 9.054 31.108 1.00 96.50 444 LEU A N 1
ATOM 3381 C CA . LEU A 1 444 ? -19.168 8.476 31.894 1.00 96.50 444 LEU A CA 1
ATOM 3382 C C . LEU A 1 444 ? -18.921 9.301 33.148 1.00 96.50 444 LEU A C 1
ATOM 3384 O O . LEU A 1 444 ? -18.749 10.510 33.057 1.00 96.50 444 LEU A O 1
ATOM 3388 N N . VAL A 1 445 ? -18.791 8.640 34.294 1.00 96.75 445 VAL A N 1
ATOM 3389 C CA . VAL A 1 445 ? -18.366 9.273 35.548 1.00 96.75 445 VAL A CA 1
ATOM 3390 C C . VAL A 1 445 ? -17.043 8.664 35.971 1.00 96.75 445 VAL A C 1
ATOM 3392 O O . VAL A 1 445 ? -16.962 7.453 36.186 1.00 96.75 445 VAL A O 1
ATOM 3395 N N . PHE A 1 446 ? -15.999 9.479 36.090 1.00 96.19 446 PHE A N 1
ATOM 3396 C CA . PHE A 1 446 ? -14.673 9.020 36.496 1.00 96.19 446 PHE A CA 1
ATOM 3397 C C . PHE A 1 446 ? -13.990 10.027 37.416 1.00 96.19 446 PHE A C 1
ATOM 3399 O O . PHE A 1 446 ? -14.275 11.224 37.400 1.00 96.19 446 PHE A O 1
ATOM 3406 N N . LYS A 1 447 ? -13.066 9.522 38.231 1.00 95.31 447 LYS A N 1
ATOM 3407 C CA . LYS A 1 447 ? -12.220 10.347 39.087 1.00 95.31 447 LYS A CA 1
ATOM 3408 C C . LYS A 1 447 ? -10.909 10.637 38.365 1.00 95.31 447 LYS A C 1
ATOM 3410 O O . LYS A 1 447 ? -10.311 9.748 37.766 1.00 95.31 447 LYS A O 1
ATOM 3415 N N . VAL A 1 448 ? -10.464 11.885 38.416 1.00 94.38 448 VAL A N 1
ATOM 3416 C CA . VAL A 1 448 ? -9.214 12.326 37.795 1.00 94.38 448 VAL A CA 1
ATOM 3417 C C . VAL A 1 448 ? -8.060 11.939 38.710 1.00 94.38 448 VAL A C 1
ATOM 3419 O O . VAL A 1 448 ? -7.735 12.655 39.655 1.00 94.38 448 VAL A O 1
ATOM 3422 N N . GLU A 1 449 ? -7.457 10.781 38.471 1.00 93.00 449 GLU A N 1
ATOM 3423 C CA . GLU A 1 449 ? -6.351 10.312 39.306 1.00 93.00 449 GLU A CA 1
ATOM 3424 C C . GLU A 1 449 ? -5.046 11.087 39.014 1.00 93.00 449 GLU A C 1
ATOM 3426 O O . GLU A 1 449 ? -4.785 11.486 37.874 1.00 93.00 449 GLU A O 1
ATOM 3431 N N . PRO A 1 450 ? -4.209 11.347 40.036 1.00 87.62 450 PRO A N 1
ATOM 3432 C CA . PRO A 1 450 ? -2.990 12.147 39.885 1.00 87.62 450 PRO A CA 1
ATOM 3433 C C . PRO A 1 450 ? -1.914 11.476 39.019 1.00 87.62 450 PRO A C 1
ATOM 3435 O O . PRO A 1 450 ? -0.992 12.146 38.560 1.00 87.62 450 PRO A O 1
ATOM 3438 N N . ASP A 1 451 ? -2.007 10.165 38.802 1.00 87.44 451 ASP A N 1
ATOM 3439 C CA . ASP A 1 451 ? -1.073 9.374 38.001 1.00 87.44 451 ASP A CA 1
ATOM 3440 C C . ASP A 1 451 ? -1.470 9.268 36.520 1.00 87.44 451 ASP A C 1
ATOM 3442 O O . ASP A 1 451 ? -0.744 8.639 35.737 1.00 87.44 451 ASP A O 1
ATOM 3446 N N . LEU A 1 452 ? -2.568 9.923 36.114 1.00 88.62 452 LEU A N 1
ATOM 3447 C CA . LEU A 1 452 ? -2.974 9.984 34.716 1.00 88.62 452 LEU A CA 1
ATOM 3448 C C . LEU A 1 452 ? -1.821 10.499 33.830 1.00 88.62 452 LEU A C 1
ATOM 3450 O O . LEU A 1 452 ? -1.121 11.450 34.202 1.00 88.62 452 LEU A O 1
ATOM 3454 N N . PRO A 1 453 ? -1.636 9.936 32.618 1.00 85.75 453 PRO A N 1
ATOM 3455 C CA . PRO A 1 453 ? -0.482 10.242 31.769 1.00 85.75 453 PRO A CA 1
ATOM 3456 C C . PRO A 1 453 ? -0.285 11.736 31.477 1.00 85.75 453 PRO A C 1
ATOM 3458 O O . PRO A 1 453 ? 0.848 12.190 31.341 1.00 85.75 453 PRO A O 1
ATOM 3461 N N . TRP A 1 454 ? -1.374 12.507 31.418 1.00 88.62 454 TRP A N 1
ATOM 3462 C CA . TRP A 1 454 ? -1.366 13.927 31.053 1.00 88.62 454 TRP A CA 1
ATOM 3463 C C . TRP A 1 454 ? -0.828 14.876 32.129 1.00 88.62 454 TRP A C 1
ATOM 3465 O O . TRP A 1 454 ? -0.606 16.046 31.826 1.00 88.62 454 TRP A O 1
ATOM 3475 N N . PHE A 1 455 ? -0.595 14.402 33.357 1.00 85.44 455 PHE A N 1
ATOM 3476 C CA . PHE A 1 455 ? 0.059 15.200 34.399 1.00 85.44 455 PHE A CA 1
ATOM 3477 C C . PHE A 1 455 ? 1.591 15.098 34.357 1.00 85.44 455 PHE A C 1
ATOM 3479 O O . PHE A 1 455 ? 2.289 15.894 34.988 1.00 85.44 455 PHE A O 1
ATOM 3486 N N . ARG A 1 456 ? 2.155 14.151 33.596 1.00 79.12 456 ARG A N 1
ATOM 3487 C CA . ARG A 1 456 ? 3.611 14.003 33.478 1.00 79.12 456 ARG A CA 1
ATOM 3488 C C . ARG A 1 456 ? 4.192 15.141 32.638 1.00 79.12 456 ARG A C 1
ATOM 3490 O O . ARG A 1 456 ? 3.898 15.256 31.455 1.00 79.12 456 ARG A O 1
ATOM 3497 N N . GLY A 1 457 ? 5.045 15.966 33.247 1.00 68.19 457 GLY A N 1
ATOM 3498 C CA . GLY A 1 457 ? 5.739 17.064 32.559 1.00 68.19 457 GLY A CA 1
ATOM 3499 C C . GLY A 1 457 ? 4.902 18.332 32.335 1.00 68.19 457 GLY A C 1
ATOM 3500 O O . GLY A 1 457 ? 5.371 19.254 31.669 1.00 68.19 457 GLY A O 1
ATOM 3501 N N . HIS A 1 458 ? 3.693 18.419 32.900 1.00 66.62 458 HIS A N 1
ATOM 3502 C CA . HIS A 1 458 ? 2.817 19.588 32.780 1.00 66.62 458 HIS A CA 1
ATOM 3503 C C . HIS A 1 458 ? 2.487 20.193 34.147 1.00 66.62 458 HIS A C 1
ATOM 3505 O O . HIS A 1 458 ? 2.051 19.488 35.049 1.00 66.62 458 HIS A O 1
ATOM 3511 N N . PHE A 1 459 ? 2.699 21.510 34.281 1.00 67.81 459 PHE A N 1
ATOM 3512 C CA . PHE A 1 459 ? 2.388 22.317 35.471 1.00 67.81 459 PHE A CA 1
ATOM 3513 C C . PHE A 1 459 ? 2.785 21.647 36.800 1.00 67.81 459 PHE A C 1
ATOM 3515 O O . PHE A 1 459 ? 1.949 21.427 37.671 1.00 67.81 459 PHE A O 1
ATOM 3522 N N . THR A 1 460 ? 4.075 21.347 36.976 1.00 69.12 460 THR A N 1
ATOM 3523 C CA . THR A 1 460 ? 4.612 20.584 38.124 1.00 69.12 460 THR A CA 1
ATOM 3524 C C . THR A 1 460 ? 4.225 21.130 39.503 1.00 69.12 460 THR A C 1
ATOM 3526 O O . THR A 1 460 ? 4.146 20.360 40.454 1.00 69.12 460 THR A O 1
ATOM 3529 N N . ASN A 1 461 ? 3.941 22.431 39.612 1.00 75.00 461 ASN A N 1
ATOM 3530 C CA . ASN A 1 461 ? 3.546 23.087 40.864 1.00 75.00 461 ASN A CA 1
ATOM 3531 C C . ASN A 1 461 ? 2.026 23.315 40.999 1.00 75.00 461 ASN A C 1
ATOM 3533 O O . ASN A 1 461 ? 1.573 23.773 42.044 1.00 75.00 461 ASN A O 1
ATOM 3537 N N . ALA A 1 462 ? 1.244 23.046 39.950 1.00 80.31 462 ALA A N 1
ATOM 3538 C CA . ALA A 1 462 ? -0.207 23.241 39.906 1.00 80.31 462 ALA A CA 1
ATOM 3539 C C . ALA A 1 462 ? -0.830 22.319 38.835 1.00 80.31 462 ALA A C 1
ATOM 3541 O O . ALA A 1 462 ? -1.195 22.798 37.758 1.00 80.31 462 ALA A O 1
ATOM 3542 N N . PRO A 1 463 ? -0.912 20.998 39.082 1.00 84.94 463 PRO A N 1
ATOM 3543 C CA . PRO A 1 463 ? -1.346 20.036 38.075 1.00 84.94 463 PRO A CA 1
ATOM 3544 C C . PRO A 1 463 ? -2.790 20.310 37.637 1.00 84.94 463 PRO A C 1
ATOM 3546 O O . PRO A 1 463 ? -3.710 20.359 38.452 1.00 84.94 463 PRO A O 1
ATOM 3549 N N . VAL A 1 464 ? -2.980 20.474 36.328 1.00 90.88 464 VAL A N 1
ATOM 3550 C CA . VAL A 1 464 ? -4.279 20.703 35.682 1.00 90.88 464 VAL A CA 1
ATOM 3551 C C . VAL A 1 464 ? -4.382 19.793 34.468 1.00 90.88 464 VAL A C 1
ATOM 3553 O O . VAL A 1 464 ? -3.412 19.665 33.724 1.00 90.88 464 VAL A O 1
ATOM 3556 N N . LEU A 1 465 ? -5.550 19.179 34.257 1.00 91.44 465 LEU A N 1
ATOM 3557 C CA . LEU A 1 465 ? -5.813 18.349 33.084 1.00 91.44 465 LEU A CA 1
ATOM 3558 C C . LEU A 1 465 ? -5.923 19.247 31.836 1.00 91.44 465 LEU A C 1
ATOM 3560 O O . LEU A 1 465 ? -6.900 20.000 31.715 1.00 91.44 465 LEU A O 1
ATOM 3564 N N . PRO A 1 466 ? -4.961 19.189 30.894 1.00 90.62 466 PRO A N 1
ATOM 3565 C CA . PRO A 1 466 ? -4.926 20.106 29.761 1.00 90.62 466 PRO A CA 1
ATOM 3566 C C . PRO A 1 466 ? -6.162 19.982 28.871 1.00 90.62 466 PRO A C 1
ATOM 3568 O O . PRO A 1 466 ? -6.686 18.891 28.653 1.00 90.62 466 PRO A O 1
ATOM 3571 N N . GLY A 1 467 ? -6.594 21.096 28.280 1.00 89.25 467 GLY A N 1
ATOM 3572 C CA . GLY A 1 467 ? -7.764 21.105 27.402 1.00 89.25 467 GLY A CA 1
ATOM 3573 C C . GLY A 1 467 ? -7.632 20.183 26.185 1.00 89.25 467 GLY A C 1
ATOM 3574 O O . GLY A 1 467 ? -8.595 19.523 25.804 1.00 89.25 467 GLY A O 1
ATOM 3575 N N . LEU A 1 468 ? -6.425 20.067 25.623 1.00 89.00 468 LEU A N 1
ATOM 3576 C CA . LEU A 1 468 ? -6.145 19.132 24.529 1.00 89.00 468 LEU A CA 1
ATOM 3577 C C . LEU A 1 468 ? -6.316 17.669 24.966 1.00 89.00 468 LEU A C 1
ATOM 3579 O O . LEU A 1 468 ? -6.842 16.859 24.208 1.00 89.00 468 LEU A O 1
ATOM 3583 N N . SER A 1 469 ? -5.936 17.340 26.202 1.00 91.12 469 SER A N 1
ATOM 3584 C CA . SER A 1 469 ? -6.141 16.008 26.775 1.00 91.12 469 SER A CA 1
ATOM 3585 C C . SER A 1 469 ? -7.623 15.669 26.887 1.00 91.12 469 SER A C 1
ATOM 3587 O O . SER A 1 469 ? -8.010 14.549 26.579 1.00 91.12 469 SER A O 1
ATOM 3589 N N . GLN A 1 470 ? -8.462 16.643 27.246 1.00 93.62 470 GLN A N 1
ATOM 3590 C CA . GLN A 1 470 ? -9.916 16.469 27.334 1.00 93.62 470 GLN A CA 1
ATOM 3591 C C . GLN A 1 470 ? -10.540 16.158 25.963 1.00 93.62 470 GLN A C 1
ATOM 3593 O O . GLN A 1 470 ? -11.360 15.248 25.850 1.00 93.62 470 GLN A O 1
ATOM 3598 N N . VAL A 1 471 ? -10.101 16.861 24.910 1.00 93.44 471 VAL A N 1
ATOM 3599 C CA . VAL A 1 471 ? -10.497 16.585 23.515 1.00 93.44 471 VAL A CA 1
ATOM 3600 C C . VAL A 1 471 ? -10.035 15.189 23.091 1.00 93.44 471 VAL A C 1
ATOM 3602 O O . VAL A 1 471 ? -10.827 14.406 22.574 1.00 93.44 471 VAL A O 1
ATOM 3605 N N . HIS A 1 472 ? -8.771 14.851 23.353 1.00 92.38 472 HIS A N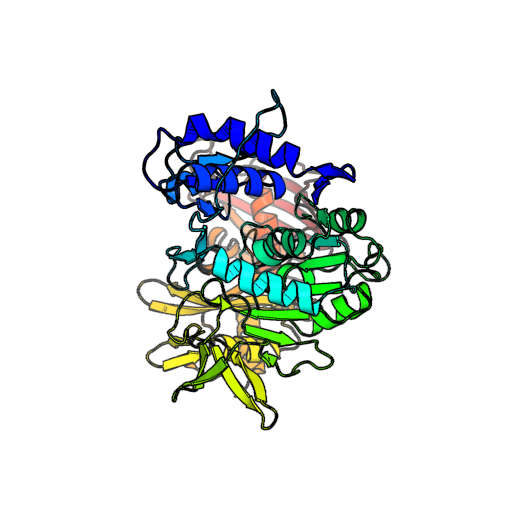 1
ATOM 3606 C CA . HIS A 1 472 ? -8.215 13.533 23.051 1.00 92.38 472 HIS A CA 1
ATOM 3607 C C . HIS A 1 472 ? -8.998 12.409 23.748 1.00 92.38 472 HIS A C 1
ATOM 3609 O O . HIS A 1 472 ? -9.332 11.413 23.112 1.00 92.38 472 HIS A O 1
ATOM 3615 N N . MET A 1 473 ? -9.356 12.576 25.025 1.00 94.62 473 MET A N 1
ATOM 3616 C CA . MET A 1 473 ? -10.185 11.616 25.763 1.00 94.62 473 MET A CA 1
ATOM 3617 C C . MET A 1 473 ? -11.539 11.392 25.083 1.00 94.62 473 MET A C 1
ATOM 3619 O O . MET A 1 473 ? -11.923 10.242 24.884 1.00 94.62 473 MET A O 1
ATOM 3623 N N . ALA A 1 474 ? -12.227 12.465 24.678 1.00 95.38 474 ALA A N 1
ATOM 3624 C CA . ALA A 1 474 ? -13.518 12.366 24.000 1.00 95.38 474 ALA A CA 1
ATOM 3625 C C . ALA A 1 474 ? -13.420 11.579 22.681 1.00 95.38 474 ALA A C 1
ATOM 3627 O O . ALA A 1 474 ? -14.209 10.662 22.454 1.00 95.38 474 ALA A O 1
ATOM 3628 N N . VAL A 1 475 ? -12.424 11.887 21.841 1.00 94.12 475 VAL A N 1
ATOM 3629 C CA . VAL A 1 475 ? -12.210 11.192 20.557 1.00 94.12 475 VAL A CA 1
ATOM 3630 C C . VAL A 1 475 ? -11.915 9.710 20.774 1.00 94.12 475 VAL A C 1
ATOM 3632 O O . VAL A 1 475 ? -12.568 8.862 20.172 1.00 94.12 475 VAL A O 1
ATOM 3635 N N . ARG A 1 476 ? -10.979 9.379 21.672 1.00 93.06 476 ARG A N 1
ATOM 3636 C CA . ARG A 1 476 ? -10.590 7.981 21.919 1.00 93.06 476 ARG A CA 1
ATOM 3637 C C . ARG A 1 476 ? -11.717 7.166 22.544 1.00 93.06 476 ARG A C 1
ATOM 3639 O O . ARG A 1 476 ? -11.842 5.985 22.245 1.00 93.06 476 ARG A O 1
ATOM 3646 N N . LEU A 1 477 ? -12.559 7.775 23.380 1.00 94.44 477 LEU A N 1
ATOM 3647 C CA . LEU A 1 477 ? -13.757 7.108 23.891 1.00 94.44 477 LEU A CA 1
ATOM 3648 C C . LEU A 1 477 ? -14.773 6.837 22.783 1.00 94.44 477 LEU A C 1
ATOM 3650 O O . LEU A 1 477 ? -15.313 5.737 22.739 1.00 94.44 477 LEU A O 1
ATOM 3654 N N . ALA A 1 478 ? -15.007 7.787 21.875 1.00 93.88 478 ALA A N 1
ATOM 3655 C CA . ALA A 1 478 ? -15.906 7.563 20.744 1.00 93.88 478 ALA A CA 1
ATOM 3656 C C . ALA A 1 478 ? -15.408 6.425 19.833 1.00 93.88 478 ALA A C 1
ATOM 3658 O O . ALA A 1 478 ? -16.190 5.549 19.458 1.00 93.88 478 ALA A O 1
ATOM 3659 N N . GLU A 1 479 ? -14.101 6.382 19.557 1.00 91.94 479 GLU A N 1
ATOM 3660 C CA . GLU A 1 479 ? -13.456 5.276 18.839 1.00 91.94 479 GLU A CA 1
ATOM 3661 C C . GLU A 1 479 ? -13.650 3.938 19.565 1.00 91.94 479 GLU A C 1
ATOM 3663 O O . GLU A 1 479 ? -14.020 2.945 18.948 1.00 91.94 479 GLU A O 1
ATOM 3668 N N . GLU A 1 480 ? -13.449 3.892 20.882 1.00 91.25 480 GLU A N 1
ATOM 3669 C CA . GLU A 1 480 ? -13.561 2.651 21.656 1.00 91.25 480 GLU A CA 1
ATOM 3670 C C . GLU A 1 480 ? -14.996 2.150 21.841 1.00 91.25 480 GLU A C 1
ATOM 3672 O O . GLU A 1 480 ? -15.208 0.938 21.918 1.00 91.25 480 GLU A O 1
ATOM 3677 N N . ILE A 1 481 ? -15.964 3.061 21.966 1.00 92.00 481 ILE A N 1
ATOM 3678 C CA . ILE A 1 481 ? -17.368 2.734 22.242 1.00 92.00 481 ILE A CA 1
ATOM 3679 C C . ILE A 1 481 ? -18.099 2.364 20.950 1.00 92.00 481 ILE A C 1
ATOM 3681 O O . ILE A 1 481 ? -18.771 1.334 20.909 1.00 92.00 481 ILE A O 1
ATOM 3685 N N . TRP A 1 482 ? -17.952 3.174 19.899 1.00 92.50 482 TRP A N 1
ATOM 3686 C CA . TRP A 1 482 ? -18.734 3.034 18.665 1.00 92.50 482 TRP A CA 1
ATOM 3687 C C . TRP A 1 482 ? -17.908 2.617 17.450 1.00 92.50 482 TRP A C 1
ATOM 3689 O O . TRP A 1 482 ? -18.480 2.413 16.381 1.00 92.50 482 TRP A O 1
ATOM 3699 N N . SER A 1 483 ? -16.585 2.460 17.579 1.00 90.44 483 SER A N 1
ATOM 3700 C CA . SER A 1 483 ? -15.702 2.160 16.443 1.00 90.44 483 SER A CA 1
ATOM 3701 C C . SER A 1 483 ? -15.787 3.228 15.342 1.00 90.44 483 SER A C 1
ATOM 3703 O O . SER A 1 483 ? -15.823 2.902 14.156 1.00 90.44 483 SER A O 1
ATOM 3705 N N . VAL A 1 484 ? -15.851 4.507 15.735 1.00 89.06 484 VAL A N 1
ATOM 3706 C CA . VAL A 1 484 ? -15.998 5.663 14.830 1.00 89.06 484 VAL A CA 1
ATOM 3707 C C . VAL A 1 484 ? -14.889 6.690 15.012 1.00 89.06 484 VAL A C 1
ATOM 3709 O O . VAL A 1 484 ? -14.360 6.850 16.106 1.00 89.06 484 VAL A O 1
ATOM 3712 N N . ALA A 1 485 ? -14.617 7.455 13.953 1.00 88.12 485 ALA A N 1
ATOM 3713 C CA . ALA A 1 485 ? -13.792 8.658 14.002 1.00 88.12 485 ALA A CA 1
ATOM 3714 C C . ALA A 1 485 ? -14.569 9.873 13.454 1.00 88.12 485 ALA A C 1
ATOM 3716 O O . ALA A 1 485 ? -15.330 9.718 12.482 1.00 88.12 485 ALA A O 1
ATOM 3717 N N . PRO A 1 486 ? -14.371 11.083 14.017 1.00 86.62 486 PRO A N 1
ATOM 3718 C CA . PRO A 1 486 ? -14.900 12.323 13.446 1.00 86.62 486 PRO A CA 1
ATOM 3719 C C . PRO A 1 486 ? -14.489 12.518 11.976 1.00 86.62 486 PRO A C 1
ATOM 3721 O O . PRO A 1 486 ? -13.478 11.971 11.539 1.00 86.62 486 PRO A O 1
ATOM 3724 N N . ALA A 1 487 ? -15.253 13.299 11.204 1.00 83.31 487 ALA A N 1
ATOM 3725 C CA . ALA A 1 487 ? -14.888 13.635 9.817 1.00 83.31 487 ALA A CA 1
ATOM 3726 C C . ALA A 1 487 ? -13.572 14.425 9.732 1.00 83.31 487 ALA A C 1
ATOM 3728 O O . ALA A 1 487 ? -12.795 14.250 8.797 1.00 83.31 487 ALA A O 1
ATOM 3729 N N . SER A 1 488 ? -13.323 15.287 10.716 1.00 85.06 488 SER A N 1
ATOM 3730 C CA . SER A 1 488 ? -12.074 16.018 10.885 1.00 85.06 488 SER A CA 1
ATOM 3731 C C . SER A 1 488 ? -11.746 16.167 12.370 1.00 85.06 488 SER A C 1
ATOM 3733 O O . SER A 1 488 ? -12.620 16.074 13.231 1.00 85.06 488 SER A O 1
ATOM 3735 N N . PHE A 1 489 ? -10.486 16.451 12.692 1.00 85.94 489 PHE A N 1
ATOM 3736 C CA . PHE A 1 489 ? -10.064 16.743 14.068 1.00 85.94 489 PHE A CA 1
ATOM 3737 C C . PHE A 1 489 ? -10.159 18.240 14.411 1.00 85.94 489 PHE A C 1
ATOM 3739 O O . PHE A 1 489 ? -9.590 18.694 15.404 1.00 85.94 489 PHE A O 1
ATOM 3746 N N . ASN A 1 490 ? -10.890 19.018 13.603 1.00 85.81 490 ASN A N 1
ATOM 3747 C CA . ASN A 1 490 ? -11.147 20.424 13.882 1.00 85.81 490 ASN A CA 1
ATOM 3748 C C . ASN A 1 490 ? -12.094 20.559 15.073 1.00 85.81 490 ASN A C 1
ATOM 3750 O O . ASN A 1 490 ? -13.168 19.956 15.105 1.00 85.81 490 ASN A O 1
ATOM 3754 N N . VAL A 1 491 ? -11.715 21.400 16.034 1.00 87.19 491 VAL A N 1
ATOM 3755 C CA . VAL A 1 491 ? -12.525 21.670 17.223 1.00 87.19 491 VAL A CA 1
ATOM 3756 C C . VAL A 1 491 ? -13.239 23.005 17.052 1.00 87.19 491 VAL A C 1
ATOM 3758 O O . VAL A 1 491 ? -12.616 24.059 16.953 1.00 87.19 491 VAL A O 1
ATOM 3761 N N . SER A 1 492 ? -14.567 22.968 17.051 1.00 86.19 492 SER A N 1
ATOM 3762 C CA . SER A 1 492 ? -15.432 24.143 16.999 1.00 86.19 492 SER A CA 1
ATOM 3763 C C . SER A 1 492 ? -16.205 24.311 18.309 1.00 86.19 492 SER A C 1
ATOM 3765 O O . SER A 1 492 ? -16.463 23.354 19.040 1.00 86.19 492 SER A O 1
ATOM 3767 N N . ARG A 1 493 ? -16.580 25.559 18.625 1.00 81.94 493 ARG A N 1
ATOM 3768 C CA . ARG A 1 493 ? -17.380 25.911 19.819 1.00 81.94 493 ARG A CA 1
ATOM 3769 C C . ARG A 1 493 ? -16.761 25.453 21.152 1.00 81.94 493 ARG A C 1
ATOM 3771 O O . ARG A 1 493 ? -17.496 25.211 22.107 1.00 81.94 493 ARG A O 1
ATOM 3778 N N . MET A 1 494 ? -15.431 25.372 21.223 1.00 90.62 494 MET A N 1
ATOM 3779 C CA . MET A 1 494 ? -14.728 24.969 22.439 1.00 90.62 494 MET A CA 1
ATOM 3780 C C . MET A 1 494 ? -14.898 26.015 23.543 1.00 90.62 494 MET A C 1
ATOM 3782 O O . MET A 1 494 ? -14.658 27.204 23.327 1.00 90.62 494 MET A O 1
ATOM 3786 N N . LYS A 1 495 ? -15.295 25.575 24.737 1.00 89.00 495 LYS A N 1
ATOM 3787 C CA . LYS A 1 495 ? -15.387 26.419 25.932 1.00 89.00 495 LYS A CA 1
ATOM 3788 C C . LYS A 1 495 ? -14.674 25.742 27.093 1.00 89.00 495 LYS A C 1
ATOM 3790 O O . LYS A 1 495 ? -14.978 24.596 27.401 1.00 89.00 495 LYS A O 1
ATOM 3795 N N . PHE A 1 496 ? -13.793 26.480 27.763 1.00 89.94 496 PHE A N 1
ATOM 3796 C CA . PHE A 1 496 ? -13.196 26.104 29.045 1.00 89.94 496 PHE A CA 1
ATOM 3797 C C . PHE A 1 496 ? -13.665 27.108 30.093 1.00 89.94 496 PHE A C 1
ATOM 3799 O O . PHE A 1 496 ? -13.378 28.296 29.987 1.00 89.94 496 PHE A O 1
ATOM 3806 N N . GLN A 1 497 ? -14.447 26.642 31.059 1.00 90.75 497 GLN A N 1
ATOM 3807 C CA . GLN A 1 497 ? -15.045 27.477 32.101 1.00 90.75 497 GLN A CA 1
ATOM 3808 C C . GLN A 1 497 ? -14.300 27.335 33.427 1.00 90.75 497 GLN A C 1
ATOM 3810 O O . GLN A 1 497 ? -14.102 28.329 34.122 1.00 90.75 497 GLN A O 1
ATOM 3815 N N . LYS A 1 498 ? -13.854 26.118 33.759 1.00 92.31 498 LYS A N 1
ATOM 3816 C CA . LYS A 1 498 ? -13.020 25.838 34.931 1.00 92.31 498 LYS A CA 1
ATOM 3817 C C . LYS A 1 498 ? -11.948 24.803 34.618 1.00 92.31 498 LYS A C 1
ATOM 3819 O O . LYS A 1 498 ? -12.085 24.003 33.695 1.00 92.31 498 LYS A O 1
ATOM 3824 N N . VAL A 1 499 ? -10.878 24.848 35.406 1.00 92.50 499 VAL A N 1
ATOM 3825 C CA . VAL A 1 499 ? -9.803 23.854 35.377 1.00 92.50 499 VAL A CA 1
ATOM 3826 C C . VAL A 1 499 ? -10.250 22.570 36.066 1.00 92.50 499 VAL A C 1
ATOM 3828 O O . VAL A 1 499 ? -11.011 22.631 37.027 1.00 92.50 499 VAL A O 1
ATOM 3831 N N . ILE A 1 500 ? -9.762 21.437 35.568 1.00 93.88 500 ILE A N 1
ATOM 3832 C CA . ILE A 1 500 ? -9.937 20.115 36.176 1.00 93.88 500 ILE A CA 1
ATOM 3833 C C . ILE A 1 500 ? -8.621 19.750 36.867 1.00 93.88 500 ILE A C 1
ATOM 3835 O O . ILE A 1 500 ? -7.560 19.822 36.238 1.00 93.88 500 ILE A O 1
ATOM 3839 N N . GLN A 1 501 ? -8.684 19.369 38.139 1.00 93.12 501 GLN A N 1
ATOM 3840 C CA . GLN A 1 501 ? -7.532 19.036 38.978 1.00 93.12 501 GLN A CA 1
ATOM 3841 C C . GLN A 1 501 ? -7.547 17.560 39.404 1.00 93.12 501 GLN A C 1
ATOM 3843 O O . GLN A 1 501 ? -8.601 16.920 39.391 1.00 93.12 501 GLN A O 1
ATOM 3848 N N . PRO A 1 502 ? -6.391 16.991 39.795 1.00 93.25 502 PRO A N 1
ATOM 3849 C CA . PRO A 1 502 ? -6.364 15.676 40.419 1.00 93.25 502 PRO A CA 1
ATOM 3850 C C . PRO A 1 502 ? -7.305 15.595 41.627 1.00 93.25 502 PRO A C 1
ATOM 3852 O O . PRO A 1 502 ? -7.285 16.460 42.500 1.00 93.25 502 PRO A O 1
ATOM 3855 N N . GLY A 1 503 ? -8.102 14.532 41.687 1.00 92.56 503 GLY A N 1
ATOM 3856 C CA . GLY A 1 503 ? -9.122 14.306 42.707 1.00 92.56 503 GLY A CA 1
ATOM 3857 C C . GLY A 1 503 ? -10.536 14.716 42.292 1.00 92.56 503 GLY A C 1
ATOM 3858 O O . GLY A 1 503 ? -11.482 14.203 42.891 1.00 92.56 503 GLY A O 1
ATOM 3859 N N . ASP A 1 504 ? -10.691 15.555 41.262 1.00 94.75 504 ASP A N 1
ATOM 3860 C CA . ASP A 1 504 ? -12.009 15.939 40.751 1.00 94.75 504 ASP A CA 1
ATOM 3861 C C . ASP A 1 504 ? -12.772 14.718 40.221 1.00 94.75 504 ASP A C 1
ATOM 3863 O O . ASP A 1 504 ? -12.202 13.818 39.595 1.00 94.75 504 ASP A O 1
ATOM 3867 N N . VAL A 1 505 ? -14.085 14.707 40.450 1.00 95.50 505 VAL A N 1
ATOM 3868 C CA . VAL A 1 505 ? -15.004 13.759 39.816 1.00 95.50 505 VAL A CA 1
ATOM 3869 C C . VAL A 1 505 ? -15.619 14.449 38.609 1.00 95.50 505 VAL A C 1
ATOM 3871 O O . VAL A 1 505 ? -16.259 15.492 38.744 1.00 95.50 505 VAL A O 1
ATOM 3874 N N . VAL A 1 506 ? -15.392 13.867 37.434 1.00 96.75 506 VAL A N 1
ATOM 3875 C CA . VAL A 1 506 ? -15.830 14.409 36.151 1.00 96.75 506 VAL A CA 1
ATOM 3876 C C . VAL A 1 506 ? -16.909 13.513 35.563 1.00 96.75 506 VAL A C 1
ATOM 3878 O O . VAL A 1 506 ? -16.715 12.309 35.386 1.00 96.75 506 VAL A O 1
ATOM 3881 N N . GLU A 1 507 ? -18.030 14.134 35.219 1.00 97.56 507 GLU A N 1
ATOM 3882 C CA . GLU A 1 507 ? -19.072 13.577 34.371 1.00 97.56 507 GLU A CA 1
ATOM 3883 C C . GLU A 1 507 ? -18.827 14.034 32.931 1.00 97.56 507 GLU A C 1
ATOM 3885 O O . GLU A 1 507 ? -18.817 15.234 32.637 1.00 97.56 507 GLU A O 1
ATOM 3890 N N . MET A 1 508 ? -18.590 13.082 32.035 1.00 97.69 508 MET A N 1
ATOM 3891 C CA . MET A 1 508 ? -18.413 13.314 30.610 1.00 97.69 508 MET A CA 1
ATOM 3892 C C . MET A 1 508 ? -19.615 12.791 29.834 1.00 97.69 508 MET A C 1
ATOM 3894 O O . MET A 1 508 ? -19.887 11.592 29.845 1.00 97.69 508 MET A O 1
ATOM 3898 N N . ASP A 1 509 ? -20.243 13.678 29.072 1.00 97.81 509 ASP A N 1
ATOM 3899 C CA . ASP A 1 509 ? -21.235 13.317 28.067 1.00 97.81 509 ASP A CA 1
ATOM 3900 C C . ASP A 1 509 ? -20.613 13.373 26.677 1.00 97.81 509 ASP A C 1
ATOM 3902 O O . ASP A 1 509 ? -19.924 14.336 26.326 1.00 97.81 509 ASP A O 1
ATOM 3906 N N . LEU A 1 510 ? -20.898 12.356 25.873 1.00 97.81 510 LEU A N 1
ATOM 3907 C CA . LEU A 1 510 ? -20.536 12.245 24.468 1.00 97.81 510 LEU A CA 1
ATOM 3908 C C . LEU A 1 510 ? -21.807 12.081 23.638 1.00 97.81 510 LEU A C 1
ATOM 3910 O O . LEU A 1 510 ? -22.708 11.341 24.025 1.00 97.81 510 LEU A O 1
ATOM 3914 N N . SER A 1 511 ? -21.863 12.734 22.479 1.00 96.94 511 SER A N 1
ATOM 3915 C CA . SER A 1 511 ? -22.900 12.524 21.469 1.00 96.94 511 SER A CA 1
ATOM 3916 C C . SER A 1 511 ? -22.285 12.533 20.075 1.00 96.94 511 SER A C 1
ATOM 3918 O O . SER A 1 511 ? -21.653 13.517 19.686 1.00 96.94 511 SER A O 1
ATOM 3920 N N . PHE A 1 512 ? -22.460 11.450 19.322 1.00 95.38 512 PHE A N 1
ATOM 3921 C CA . PHE A 1 512 ? -21.910 11.295 17.982 1.00 95.38 512 PHE A CA 1
ATOM 3922 C C . PHE A 1 512 ? -23.013 11.299 16.924 1.00 95.38 512 PHE A C 1
ATOM 3924 O O . PHE A 1 512 ? -23.885 10.440 16.907 1.00 95.38 512 PHE A O 1
ATOM 3931 N N . ASN A 1 513 ? -22.958 12.247 15.991 1.00 93.31 513 ASN A N 1
ATOM 3932 C CA . ASN A 1 513 ? -23.832 12.234 14.825 1.00 93.31 513 ASN A CA 1
ATOM 3933 C C . ASN A 1 513 ? -23.184 11.398 13.715 1.00 93.31 513 ASN A C 1
ATOM 3935 O O . ASN A 1 513 ? -22.213 11.846 13.107 1.00 93.31 513 ASN A O 1
ATOM 3939 N N . PHE A 1 514 ? -23.738 10.217 13.432 1.00 86.81 514 PHE A N 1
ATOM 3940 C CA . PHE A 1 514 ? -23.211 9.297 12.418 1.00 86.81 514 PHE A CA 1
ATOM 3941 C C . PHE A 1 514 ? -23.300 9.831 10.982 1.00 86.81 514 PHE A C 1
ATOM 3943 O O . PHE A 1 514 ? -22.435 9.513 10.174 1.00 86.81 514 PHE A O 1
ATOM 3950 N N . GLN A 1 515 ? -24.283 10.684 10.667 1.00 86.69 515 GLN A N 1
ATOM 3951 C CA . GLN A 1 515 ? -24.437 11.261 9.325 1.00 86.69 515 GLN A CA 1
ATOM 3952 C C . GLN A 1 515 ? -23.394 12.347 9.055 1.00 86.69 515 GLN A C 1
ATOM 3954 O O . GLN A 1 515 ? -22.724 12.336 8.030 1.00 86.69 515 GLN A O 1
ATOM 3959 N N . THR A 1 516 ? -23.232 13.291 9.985 1.00 89.88 516 THR A N 1
ATOM 3960 C CA . THR A 1 516 ? -22.270 14.393 9.826 1.00 89.88 516 THR A CA 1
ATOM 3961 C C . THR A 1 516 ? -20.877 14.042 10.340 1.00 89.88 516 THR A C 1
ATOM 3963 O O . THR A 1 516 ? -19.979 14.873 10.252 1.00 89.88 516 THR A O 1
ATOM 3966 N N . ARG A 1 517 ? -20.715 12.869 10.968 1.00 91.50 517 ARG A N 1
ATOM 3967 C CA . ARG A 1 517 ? -19.514 12.420 11.692 1.00 91.50 517 ARG A CA 1
ATOM 3968 C C . ARG A 1 517 ? -18.964 13.481 12.652 1.00 91.50 517 ARG A C 1
ATOM 3970 O O . ARG A 1 517 ? -17.766 13.761 12.677 1.00 91.50 517 ARG A O 1
ATOM 3977 N N . ARG A 1 518 ? -19.861 14.088 13.438 1.00 94.50 518 ARG A N 1
ATOM 3978 C CA . ARG A 1 518 ? -19.521 15.107 14.447 1.00 94.50 518 ARG A CA 1
ATOM 3979 C C . ARG A 1 518 ? -19.682 14.557 15.852 1.00 94.50 518 ARG A C 1
ATOM 3981 O O . ARG A 1 518 ? -20.755 14.069 16.197 1.00 94.50 518 ARG A O 1
ATOM 3988 N N . LEU A 1 519 ? -18.644 14.710 16.666 1.00 96.81 519 LEU A N 1
ATOM 3989 C CA . LEU A 1 519 ? -18.617 14.364 18.080 1.00 96.81 519 LEU A CA 1
ATOM 3990 C C . LEU A 1 519 ? -18.807 15.620 18.932 1.00 96.81 519 LEU A C 1
ATOM 3992 O O . LEU A 1 519 ? -17.972 16.519 18.929 1.00 96.81 519 LEU A O 1
ATOM 3996 N N . THR A 1 520 ? -19.889 15.675 19.694 1.00 97.31 520 THR A N 1
ATOM 3997 C CA . THR A 1 520 ? -20.091 16.679 20.741 1.00 97.31 520 THR A CA 1
ATOM 3998 C C . THR A 1 520 ? -19.697 16.080 22.080 1.00 97.31 520 THR A C 1
ATOM 4000 O O . THR A 1 520 ? -20.079 14.949 22.372 1.00 97.31 520 THR A O 1
ATOM 4003 N N . PHE A 1 521 ? -18.966 16.834 22.900 1.00 97.38 521 PHE A N 1
ATOM 4004 C CA . PHE A 1 521 ? -18.659 16.428 24.267 1.00 97.38 521 PHE A CA 1
ATOM 4005 C C . PHE A 1 521 ? -18.871 17.557 25.275 1.00 97.38 521 PHE A C 1
ATOM 4007 O O . PHE A 1 521 ? -18.708 18.739 24.953 1.00 97.38 521 PHE A O 1
ATOM 4014 N N . SER A 1 522 ? -19.177 17.184 26.514 1.00 97.19 522 SER A N 1
ATOM 4015 C CA . SER A 1 522 ? -19.131 18.070 27.677 1.00 97.19 522 SER A CA 1
ATOM 4016 C C . SER A 1 522 ? -18.525 17.363 28.876 1.00 97.19 522 SER A C 1
ATOM 4018 O O . SER A 1 522 ? -18.780 16.186 29.086 1.00 97.19 522 SER A O 1
ATOM 4020 N N . MET A 1 523 ? -17.740 18.096 29.663 1.00 97.44 523 MET A N 1
ATOM 4021 C CA . MET A 1 523 ? -17.227 17.667 30.960 1.00 97.44 523 MET A CA 1
ATOM 4022 C C . MET A 1 523 ? -17.785 18.577 32.051 1.00 97.44 523 MET A C 1
ATOM 4024 O O . MET A 1 523 ? -17.632 19.806 32.010 1.00 97.44 523 MET A O 1
ATOM 4028 N N . THR A 1 524 ? -18.411 17.972 33.047 1.00 97.06 524 THR A N 1
ATOM 4029 C CA . THR A 1 524 ? -19.017 18.648 34.193 1.00 97.06 524 THR A CA 1
ATOM 4030 C C . THR A 1 524 ? -18.582 17.978 35.492 1.00 97.06 524 THR A C 1
ATOM 4032 O O . THR A 1 524 ? -17.997 16.902 35.475 1.00 97.06 524 THR A O 1
ATOM 4035 N N . GLY A 1 525 ? -18.774 18.660 36.609 1.00 92.62 525 GLY A N 1
ATOM 4036 C CA . GLY A 1 525 ? -18.630 18.113 37.953 1.00 92.62 525 GLY A CA 1
ATOM 4037 C C . GLY A 1 525 ? -19.845 18.513 38.787 1.00 92.62 525 GLY A C 1
ATOM 4038 O O . GLY A 1 525 ? -20.751 19.167 38.257 1.00 92.62 525 GLY A O 1
ATOM 4039 N N . PRO A 1 526 ? -19.860 18.191 40.089 1.00 84.19 526 PRO A N 1
ATOM 4040 C CA . PRO A 1 526 ? -20.946 18.583 40.982 1.00 84.19 526 PRO A CA 1
ATOM 4041 C C . PRO A 1 526 ? -21.148 20.107 40.947 1.00 84.19 526 PRO A C 1
ATOM 4043 O O . PRO A 1 526 ? -20.287 20.865 41.391 1.00 84.19 526 PRO A O 1
ATOM 4046 N N . ASP A 1 527 ? -22.253 20.551 40.342 1.00 84.75 527 ASP A N 1
ATOM 4047 C CA . ASP A 1 527 ? -22.636 21.959 40.146 1.00 84.75 527 ASP A CA 1
ATOM 4048 C C . ASP A 1 527 ? -21.653 22.832 39.331 1.00 84.75 527 ASP A C 1
ATOM 4050 O O . ASP A 1 527 ? -21.719 24.065 39.362 1.00 84.75 527 ASP A O 1
ATOM 4054 N N . ILE A 1 528 ? -20.737 22.228 38.564 1.00 92.25 528 ILE A N 1
ATOM 4055 C CA . ILE A 1 528 ? -19.712 22.949 37.792 1.00 92.25 528 ILE A CA 1
ATOM 4056 C C . ILE A 1 528 ? -19.682 22.457 36.345 1.00 92.25 528 ILE A C 1
ATOM 4058 O O . ILE A 1 528 ? -19.674 21.263 36.068 1.00 92.25 528 ILE A O 1
ATOM 4062 N N . LYS A 1 529 ? -19.577 23.386 35.389 1.00 92.75 529 LYS A N 1
ATOM 4063 C CA . LYS A 1 529 ? -19.195 23.064 34.008 1.00 92.75 529 LYS A CA 1
ATOM 4064 C C . LYS A 1 529 ? -17.702 23.302 33.838 1.00 92.75 529 LYS A C 1
ATOM 4066 O O . LYS A 1 529 ? -17.242 24.422 34.049 1.00 92.75 529 LYS A O 1
ATOM 4071 N N . TYR A 1 530 ? -16.959 22.274 33.442 1.00 95.38 530 TYR A N 1
ATOM 4072 C CA . TYR A 1 530 ? -15.532 22.404 33.163 1.00 95.38 530 TYR A CA 1
ATOM 4073 C C . TYR A 1 530 ? -15.313 22.818 31.717 1.00 95.38 530 TYR A C 1
ATOM 4075 O O . TYR A 1 530 ? -14.756 23.887 31.454 1.00 95.38 530 TYR A O 1
ATOM 4083 N N . SER A 1 531 ? -15.795 22.007 30.776 1.00 96.06 531 SER A N 1
ATOM 4084 C CA . SER A 1 531 ? -15.554 22.230 29.356 1.00 96.06 531 SER A CA 1
ATOM 4085 C C . SER A 1 531 ? -16.596 21.580 28.450 1.00 96.06 531 SER A C 1
ATOM 4087 O O . SER A 1 531 ? -17.455 20.815 28.887 1.00 96.06 531 SER A O 1
ATOM 4089 N N . GLY A 1 532 ? -16.534 21.915 27.167 1.00 95.19 532 GLY A N 1
ATOM 4090 C CA . GLY A 1 532 ? -17.265 21.216 26.119 1.00 95.19 532 GLY A CA 1
ATOM 4091 C C . GLY A 1 532 ? -16.949 21.781 24.743 1.00 95.19 532 GLY A C 1
ATOM 4092 O O . GLY A 1 532 ? -16.451 22.906 24.625 1.00 95.19 532 GLY A O 1
ATOM 4093 N N . GLY A 1 533 ? -17.243 21.004 23.709 1.00 95.31 533 GLY A N 1
ATOM 4094 C CA . GLY A 1 533 ? -16.942 21.362 22.328 1.00 95.31 533 GLY A CA 1
ATOM 4095 C C . GLY A 1 533 ? -17.539 20.392 21.317 1.00 95.31 533 GLY A C 1
ATOM 4096 O O . GLY A 1 533 ? -18.150 19.386 21.676 1.00 95.31 533 GLY A O 1
ATOM 4097 N N . VAL A 1 534 ? -17.362 20.722 20.038 1.00 95.38 534 VAL A N 1
ATOM 4098 C CA . VAL A 1 534 ? -17.767 19.889 18.901 1.00 95.38 534 VAL A CA 1
ATOM 4099 C C . VAL A 1 534 ? -16.545 19.622 18.027 1.00 95.38 534 VAL A C 1
ATOM 4101 O O . VAL A 1 534 ? -15.858 20.560 17.629 1.00 95.38 534 VA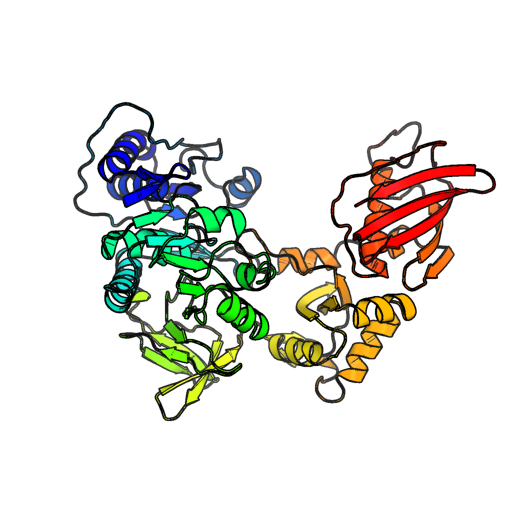L A O 1
ATOM 4104 N N . ILE A 1 535 ? -16.289 18.355 17.724 1.00 94.06 535 ILE A N 1
ATOM 4105 C CA . ILE A 1 535 ? -15.158 17.857 16.940 1.00 94.06 535 ILE A CA 1
ATOM 4106 C C . ILE A 1 535 ? -15.733 17.234 15.667 1.00 94.06 535 ILE A C 1
ATOM 4108 O O . ILE A 1 535 ? -16.589 16.353 15.767 1.00 94.06 535 ILE A O 1
ATOM 4112 N N . GLY A 1 536 ? -15.311 17.686 14.486 1.00 79.62 536 GLY A N 1
ATOM 4113 C CA . GLY A 1 536 ? -15.798 17.131 13.214 1.00 79.62 536 GLY A CA 1
ATOM 4114 C C . GLY A 1 536 ? -16.087 18.148 12.128 1.00 79.62 536 GLY A C 1
ATOM 4115 O O . GLY A 1 536 ? -16.926 19.063 12.340 1.00 79.62 536 GLY A O 1
#

pLDDT: mean 86.58, std 11.43, range [33.19, 97.81]

Sequence (536 aa):
MFLSESQDAITAAMIRSAAARLLPDIECGAGELYIFTRSAALFCAAYLAASAADRPLVLLPQGSADFRAEQNVPANSFVSDHENGGHWLTFDGADRQLTIEGADAELVFFTSGSSGAAKSIRRMPVAIETEARHWAEWLDGQIDHVAGTVSHQHIYGLIFRVFLPVLGKITSSDLAALSWEALSVQIHDRTLVATSPAHLTRLPDAQNGPGLDHAMTVSSGGPLPWTAAQAATELFGFAPLEVLGSTETSGVARRFRNSENEPWTVLGGVSATVSDDGVLQVSSPFTGDANPVSMGDRATFLPDGRFELGGRVDRILKVEGKRVSLNRVESALRQNDFVEEVALLPTQQGARERLSALVVLNDAGRLELGRLGAFAFSRKLIVASGDRLAPTERPKRWRFVPDIPVNSQGKRVQRDLAALFEVPRMQEILSPQRLEVTDDKAHLVFKVEPDLPWFRGHFTNAPVLPGLSQVHMAVRLAEEIWSVAPASFNVSRMKFQKVIQPGDVVEMDLSFNFQTRRLTFSMTGPDIKYSGGVIG

Foldseek 3Di:
DEAELVRDDDDPQLLQQLLQVCQVLLLVDDAAAEEDEQFPSLVSSVLLSCQVSLHAYEQDPDDDPVVCVVVVPQLSRYEYCPDDRHHHTDSDDDRDHDDDPDRWHWYWAWDQDPVRDTDIDIDTVVLLLVVLVLVLVVCPPQAQEEAEQFDCSFSQNVSRQPNNCVNNVHYHHGGHQPAQVSRLSVDDARYEYEYELLRLVVADDQVPGRQQQRYAYEYEDDDHQPVSQVRCCSNNVARHWYFDDHPQGRTFWTDGDPDRFDFTHGGPQKDWDADPVQWIWIQHSSNVDRGTDTPQWGWDADPVRTITTPGGNSCFDCQVNDTARQVLLQVLLCPDPFFDGKGWAWEDDPPHTFIEIETETDLVNLQVCLVQPPVRSLVVSVVSSPPSADPSNRGPYYAQANDQDDDSNSHRNRVVNNVVVVDDALCRLFVFPDWDTHSFKIKTKGAQACPRPQQPPPPVPFGWRDPVNVLVSQQRVCCRNRNAGAPAQDKPPKDADDTDGHGFIWMKMWGADPVNSKIWMWIAGDVGGGIITIGD

Radius of gyration: 26.32 Å; chains: 1; bounding box: 61×59×72 Å